Protein 4EI0 (pdb70)

Nearest PDB structures (foldseek):
  4ei0-assembly1_A  TM=1.002E+00  e=5.138E-56  Parabacteroides merdae ATCC 43184
  7wwo-assembly1_A  TM=5.326E-01  e=1.680E-04  Thermus thermophilus HB8
  4leb-assembly1_A  TM=4.533E-01  e=2.720E-03  Candida albicans
  5e1r-assembly1_B  TM=3.082E-01  e=2.317E-01  Carya illinoinensis
  6v7l-assembly1_C  TM=3.053E-01  e=6.762E-01  Canavalia ensiformis

Sequence (587 aa):
PVSALSNDCIKRSLPVAPNIVGNNEIEFAYAAIPNELGKLSSAQVVVSSIAGATGTYFDPNSYYTNSSGQQDIPVKVCSDSQTNGTTTVVIDFTVDTCAATLRYYYIIPEEARGKDVQFSFSVKASNGQVAEYKLGPYKISKDAKNLSVTNDKCYLSFLNEGEAVHIYSKADLQANPSLAAKIDIYAYSEKSDLSHAFYTSSSPKEYGGTELPSGFVNNTKIKVYGLQDRQLSDLQYSKFIDDLDFETIDSKCTNYILGLKEEAGAWVETADGKYRAYVYINKKASASEVTVSVKRYKDPVSALSNDCIKRSLPVAPNIVGNEIEFAYAAIPNELGKLSSAQVVSSIAGATGTYFDPNSYYTNSSGQDIPVKVCSDSQTNNGTTTVVIDFTVDTCAATLRYYYIIPEEARGKDVVQFSFSVKASNGQVAEYKLGPYKISKDAKNLSVTNDKCYLSFLNEGEAVHIYSKADLQANPSLAAKIDIYAYSEKSDLSHAFYTSSSPKEYGGTELPSGFVNNTKIKVVYGLQDRQLSDLQYSKFIDDDLDFETIDSKCTNYILGLKEEAGAWVETADGKYRAYVYINKASASEVTVSVKRYK

Secondary structure (DSSP, 8-state):
---S----EEE-S-TTS---TTSEEEEEE----TTT--EEEEEEEESSPPPTT-EE-SEEEEE-TTS-EEEEE-B---EEETTEEEEEB-S-BS---EEEEEEPPGGGTTSEEEEEEEEEETTS-EEEEEEEEEEPP----SEEE-SSS-EEE--STT-S-EEE-HHHHHH-GGGGGG----EE-SSTTTSEEEE-TT--TT-----PPTT-------EESS---HHHH-SS------HHHHHH------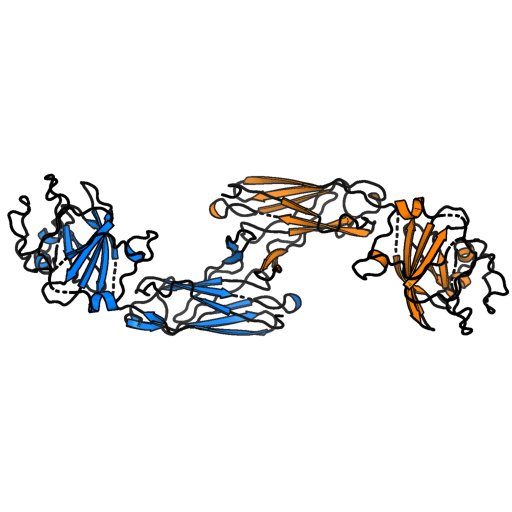SEE----TT-EEEEE-TTSS-EEEEEEEEE-SS-EEEEEEEE-/---SS----EEE-S-TTS-B-TTSEEEEEE----TTT--EEEEEEEESSPPPTT-EE-SEEEEE-TTS-EEEEE-B---EEETTEEEEEB-S-BS---EEEEEEPPGGGTTSEEEEEEEEEETTS-EEEEEEEEEEBP----SEEE-SSS-EEE--STT-S-EEE-HHHHHH-GGGGGG----EE-SSTTTSEEEE-TT--TT-----PPTT-------EEES--BHHHH--SS-B---HHHHHH------SEEEEE-TTEEEEEE-TTSS-EEEEEEEEEETTEEEEEEEEE-

CATH classification: 2.60.40.3550

Structure (mmCIF, N/CA/C/O backbone):
data_4EI0
#
_entry.id   4EI0
#
_cell.length_a   62.749
_cell.length_b   85.879
_cell.length_c   128.695
_cell.angle_alpha   90.000
_cell.angle_beta   90.000
_cell.angle_gamma   90.000
#
_symmetry.space_group_name_H-M   'P 21 21 21'
#
loop_
_entity.id
_entity.type
_entity.pdbx_description
1 polymer 'uncharacterized hypothetical protein'
2 non-polymer GLYCEROL
3 water water
#
loop_
_atom_site.group_PDB
_atom_site.id
_atom_site.type_symbol
_atom_site.label_atom_id
_atom_site.label_alt_id
_atom_site.label_comp_id
_atom_site.label_asym_id
_atom_site.label_entity_id
_atom_site.label_seq_id
_atom_site.pdbx_PDB_ins_code
_atom_site.Cartn_x
_atom_site.Cartn_y
_atom_site.Cartn_z
_atom_site.occupancy
_atom_site.B_iso_or_equiv
_atom_site.auth_seq_id
_atom_site.auth_comp_id
_atom_site.auth_asym_id
_atom_site.auth_atom_id
_atom_site.pdbx_PDB_model_num
ATOM 1 N N . PRO A 1 12 ? 24.262 27.565 50.015 1.00 102.44 33 PRO A N 1
ATOM 2 C CA . PRO A 1 12 ? 25.563 27.887 50.647 1.00 105.07 33 PRO A CA 1
ATOM 3 C C . PRO A 1 12 ? 26.813 27.292 49.920 1.00 98.73 33 PRO A C 1
ATOM 4 O O . PRO A 1 12 ? 26.984 26.085 49.954 1.00 99.31 33 PRO A O 1
ATOM 8 N N . VAL A 1 13 ? 27.641 28.100 49.239 1.00 81.91 34 VAL A N 1
ATOM 9 C CA . VAL A 1 13 ? 28.934 27.612 48.696 1.00 67.46 34 VAL A CA 1
ATOM 10 C C . VAL A 1 13 ? 29.774 26.906 49.805 1.00 69.93 34 VAL A C 1
ATOM 11 O O . VAL A 1 13 ? 30.037 27.500 50.846 1.00 71.73 34 VAL A O 1
ATOM 15 N N . SER A 1 14 ? 30.150 25.633 49.620 1.00 49.57 35 SER A N 1
ATOM 16 C CA . SER A 1 14 ? 31.021 24.905 50.570 1.00 52.01 35 SER A CA 1
ATOM 17 C C . SER A 1 14 ? 32.345 24.442 49.972 1.00 42.94 35 SER A C 1
ATOM 18 O O . SER A 1 14 ? 33.112 23.801 50.675 1.00 44.63 35 SER A O 1
ATOM 21 N N . ALA A 1 15 ? 32.617 24.803 48.712 1.00 44.63 36 ALA A N 1
ATOM 22 C CA . ALA A 1 15 ? 33.794 24.355 47.958 1.00 44.81 36 ALA A CA 1
ATOM 23 C C . ALA A 1 15 ? 34.041 25.418 46.907 1.00 40.60 36 ALA A C 1
ATOM 24 O O . ALA A 1 15 ? 33.177 26.241 46.648 1.00 40.05 36 ALA A O 1
ATOM 26 N N . LEU A 1 16 ? 35.215 25.434 46.304 1.00 39.54 37 LEU A N 1
ATOM 27 C CA . LEU A 1 16 ? 35.461 26.278 45.127 1.00 42.20 37 LEU A CA 1
ATOM 28 C C . LEU A 1 16 ? 34.367 26.073 44.087 1.00 50.39 37 LEU A C 1
ATOM 29 O O . LEU A 1 16 ? 34.066 24.961 43.741 1.00 44.65 37 LEU A O 1
ATOM 34 N N . SER A 1 17 ? 33.794 27.156 43.590 1.00 44.13 38 SER A N 1
ATOM 35 C CA . SER A 1 17 ? 32.784 27.088 42.611 1.00 40.74 38 SER A CA 1
ATOM 36 C C . SER A 1 17 ? 32.936 28.228 41.578 1.00 42.00 38 SER A C 1
ATOM 37 O O . SER A 1 17 ? 33.689 29.186 41.777 1.00 38.65 38 SER A O 1
ATOM 40 N N . ASN A 1 18 ? 32.285 28.080 40.444 1.00 36.24 39 ASN A N 1
ATOM 41 C CA . ASN A 1 18 ? 32.393 29.012 39.360 1.00 43.01 39 ASN A CA 1
ATOM 42 C C . ASN A 1 18 ? 31.104 29.142 38.565 1.00 52.31 39 ASN A C 1
ATOM 43 O O . ASN A 1 18 ? 30.233 28.266 38.592 1.00 42.44 39 ASN A O 1
ATOM 48 N N . ASP A 1 19 ? 31.028 30.226 37.810 1.00 42.55 40 ASP A N 1
ATOM 49 C CA . ASP A 1 19 ? 29.898 30.477 36.914 1.00 43.61 40 ASP A CA 1
ATOM 50 C C . ASP A 1 19 ? 30.408 31.436 35.831 1.00 46.03 40 ASP A C 1
ATOM 51 O O . ASP A 1 19 ? 31.264 32.271 36.102 1.00 43.53 40 ASP A O 1
ATOM 56 N N . CYS A 1 20 ? 29.911 31.331 34.612 1.00 39.99 41 CYS A N 1
ATOM 57 C CA . CYS A 1 20 ? 30.348 32.250 33.554 1.00 38.55 41 CYS A CA 1
ATOM 58 C C . CYS A 1 20 ? 29.156 32.695 32.725 1.00 43.87 41 CYS A C 1
ATOM 59 O O . CYS A 1 20 ? 28.308 31.886 32.408 1.00 43.45 41 CYS A O 1
ATOM 62 N N . ILE A 1 21 ? 29.115 33.971 32.353 1.00 42.69 42 ILE A N 1
ATOM 63 C CA . ILE A 1 21 ? 28.091 34.507 31.489 1.00 44.46 42 ILE A CA 1
ATOM 64 C C . ILE A 1 21 ? 28.738 35.260 30.305 1.00 47.47 42 ILE A C 1
ATOM 65 O O . ILE A 1 21 ? 29.694 35.987 30.445 1.00 40.63 42 ILE A O 1
ATOM 70 N N . LYS A 1 22 ? 28.212 35.065 29.114 1.00 40.93 43 LYS A N 1
ATOM 71 C CA . LYS A 1 22 ? 28.676 35.807 27.961 1.00 42.71 43 LYS A CA 1
ATOM 72 C C . LYS A 1 22 ? 28.104 37.189 28.108 1.00 45.36 43 LYS A C 1
ATOM 73 O O . LYS A 1 22 ? 26.898 37.337 28.331 1.00 45.55 43 LYS A O 1
ATOM 79 N N . ARG A 1 23 ? 28.948 38.208 28.062 1.00 43.78 44 ARG A N 1
ATOM 80 C CA . ARG A 1 23 ? 28.444 39.622 28.154 1.00 42.61 44 ARG A CA 1
ATOM 81 C C . ARG A 1 23 ? 28.080 40.216 26.805 1.00 46.34 44 ARG A C 1
ATOM 82 O O . ARG A 1 23 ? 27.141 41.000 26.715 1.00 49.39 44 ARG A O 1
ATOM 90 N N . SER A 1 24 ? 28.810 39.859 25.751 1.00 41.69 45 SER A N 1
ATOM 91 C CA . SER A 1 24 ? 28.430 40.244 24.371 1.00 43.41 45 SER A CA 1
ATOM 92 C C . SER A 1 24 ? 26.979 39.830 24.131 1.00 46.98 45 SER A C 1
ATOM 93 O O . SER A 1 24 ? 26.525 38.746 24.559 1.00 44.44 45 SER A O 1
ATOM 96 N N . LEU A 1 25 ? 26.227 40.665 23.433 1.00 45.07 46 LEU A N 1
ATOM 97 C CA . LEU A 1 25 ? 24.741 40.384 23.288 1.00 41.23 46 LEU A CA 1
ATOM 98 C C . LEU A 1 25 ? 24.462 39.278 22.305 1.00 50.83 46 LEU A C 1
ATOM 99 O O . LEU A 1 25 ? 25.088 39.223 21.260 1.00 48.75 46 LEU A O 1
ATOM 104 N N . PRO A 1 26 ? 23.484 38.395 22.609 1.00 48.49 47 PRO A N 1
ATOM 105 C CA . PRO A 1 26 ? 23.060 37.402 21.620 1.00 51.88 47 PRO A CA 1
ATOM 106 C C . PRO A 1 26 ? 22.664 37.965 20.256 1.00 47.06 47 PRO A C 1
ATOM 107 O O . PRO A 1 26 ? 22.910 37.322 19.242 1.00 53.86 47 PRO A O 1
ATOM 111 N N . VAL A 1 27 ? 22.062 39.144 20.206 1.00 51.26 48 VAL A N 1
ATOM 112 C CA . VAL A 1 27 ? 21.653 39.707 18.921 1.00 51.15 48 VAL A CA 1
ATOM 113 C C . VAL A 1 27 ? 22.826 40.233 18.113 1.00 49.62 48 VAL A C 1
ATOM 114 O O . VAL A 1 27 ? 22.670 40.477 16.915 1.00 51.53 48 VAL A O 1
ATOM 118 N N . ALA A 1 28 ? 23.992 40.441 18.748 1.00 53.06 49 ALA A N 1
ATOM 119 C CA . ALA A 1 28 ? 25.111 41.114 18.080 1.00 42.52 49 ALA A CA 1
ATOM 120 C C . ALA A 1 28 ? 25.957 40.079 17.374 1.00 41.99 49 ALA A C 1
ATOM 121 O O . ALA A 1 28 ? 26.503 39.221 18.038 1.00 40.82 49 ALA A O 1
ATOM 123 N N . PRO A 1 29 ? 26.170 40.201 16.045 1.00 42.23 50 PRO A N 1
ATOM 124 C CA . PRO A 1 29 ? 26.947 39.140 15.370 1.00 39.10 50 PRO A CA 1
ATOM 125 C C . PRO A 1 29 ? 28.403 39.201 15.777 1.00 43.39 50 PRO A C 1
ATOM 126 O O . PRO A 1 29 ? 28.901 40.283 16.111 1.00 39.42 50 PRO A O 1
ATOM 130 N N . ASN A 1 30 ? 29.040 38.037 15.774 1.00 39.35 51 ASN A N 1
ATOM 131 C CA . ASN A 1 30 ? 30.424 37.876 16.216 1.00 36.97 51 ASN A CA 1
ATOM 132 C C . ASN A 1 30 ? 31.278 37.949 14.965 1.00 37.52 51 ASN A C 1
ATOM 133 O O . ASN A 1 30 ? 31.304 36.997 14.144 1.00 40.35 51 ASN A O 1
ATOM 138 N N . ILE A 1 31 ? 31.967 39.085 14.809 1.00 41.38 52 ILE A N 1
ATOM 139 C CA . ILE A 1 31 ? 32.687 39.449 13.565 1.00 34.59 52 ILE A CA 1
ATOM 140 C C . ILE A 1 31 ? 34.217 39.347 13.759 1.00 41.40 52 ILE A C 1
ATOM 141 O O . ILE A 1 31 ? 34.765 39.843 14.759 1.00 36.60 52 ILE A O 1
ATOM 146 N N . VAL A 1 32 ? 34.897 38.709 12.804 1.00 38.15 53 VAL A N 1
ATOM 147 C CA . VAL A 1 32 ? 36.382 38.689 12.745 1.00 35.55 53 VAL A CA 1
ATOM 148 C C . VAL A 1 32 ? 36.989 40.044 13.098 1.00 44.23 53 VAL A C 1
ATOM 149 O O . VAL A 1 32 ? 36.495 41.082 12.680 1.00 39.43 53 VAL A O 1
ATOM 153 N N . GLY A 1 33 ? 37.986 40.017 13.979 1.00 41.23 54 GLY A N 1
ATOM 154 C CA . GLY A 1 33 ? 38.626 41.223 14.469 1.00 42.49 54 GLY A CA 1
ATOM 155 C C . GLY A 1 33 ? 38.016 41.793 15.712 1.00 42.24 54 GLY A C 1
ATOM 156 O O . GLY A 1 33 ? 38.644 42.547 16.383 1.00 45.37 54 GLY A O 1
ATOM 157 N N . ASN A 1 34 ? 36.788 41.434 16.032 1.00 40.15 55 ASN A N 1
ATOM 158 C CA A ASN A 1 34 ? 36.082 41.982 17.211 0.50 44.24 55 ASN A CA 1
ATOM 159 C CA B ASN A 1 34 ? 36.131 41.988 17.190 0.50 43.91 55 ASN A CA 1
ATOM 160 C C . ASN A 1 34 ? 36.226 41.036 18.400 1.00 39.21 55 ASN A C 1
ATOM 161 O O . ASN A 1 34 ? 36.675 39.917 18.276 1.00 42.31 55 ASN A O 1
ATOM 170 N N . GLU A 1 35 ? 35.761 41.489 19.547 1.00 39.08 56 GLU A N 1
ATOM 171 C CA . GLU A 1 35 ? 35.835 40.662 20.731 1.00 36.55 56 GLU A CA 1
ATOM 172 C C . GLU A 1 35 ? 34.529 39.945 21.099 1.00 41.81 56 GLU A C 1
ATOM 173 O O . GLU A 1 35 ? 33.465 40.431 20.763 1.00 40.42 56 GLU A O 1
ATOM 179 N N . ILE A 1 36 ? 34.631 38.741 21.692 1.00 37.11 57 ILE A N 1
ATOM 180 C CA . ILE A 1 36 ? 33.540 38.126 22.445 1.00 37.04 57 ILE A CA 1
ATOM 181 C C . ILE A 1 36 ? 33.963 38.234 23.904 1.00 39.87 57 ILE A C 1
ATOM 182 O O . ILE A 1 36 ? 35.055 37.791 24.315 1.00 38.57 57 ILE A O 1
ATOM 187 N N . GLU A 1 37 ? 33.140 38.906 24.680 1.00 41.05 58 GLU A N 1
ATOM 188 C CA . GLU A 1 37 ? 33.416 39.205 26.067 1.00 40.43 58 GLU A CA 1
ATOM 189 C C . GLU A 1 37 ? 32.636 38.313 27.021 1.00 41.99 58 GLU A C 1
ATOM 190 O O . GLU A 1 37 ? 31.418 38.169 26.874 1.00 38.80 58 GLU A O 1
ATOM 196 N N . PHE A 1 38 ? 33.313 37.847 28.079 1.00 38.60 59 PHE A N 1
ATOM 197 C CA . PHE A 1 38 ? 32.735 36.941 29.071 1.00 38.65 59 PHE A CA 1
ATOM 198 C C . PHE A 1 38 ? 33.024 37.465 30.488 1.00 44.04 59 PHE A C 1
ATOM 199 O O . PHE A 1 38 ? 34.012 38.165 30.676 1.00 40.60 59 PHE A O 1
ATOM 207 N N . ALA A 1 39 ? 32.110 37.216 31.441 1.00 34.03 60 ALA A N 1
ATOM 208 C CA . ALA A 1 39 ? 32.290 37.525 32.846 1.00 34.72 60 ALA A CA 1
ATOM 209 C C . ALA A 1 39 ? 32.363 36.192 33.582 1.00 39.67 60 ALA A C 1
ATOM 210 O O . ALA A 1 39 ? 31.366 35.467 33.643 1.00 41.89 60 ALA A O 1
ATOM 212 N N . TYR A 1 40 ? 33.537 35.851 34.092 1.00 41.68 61 TYR A N 1
ATOM 213 C CA . TYR A 1 40 ? 33.798 34.574 34.766 1.00 36.34 61 TYR A CA 1
ATOM 214 C C . TYR A 1 40 ? 33.894 34.841 36.273 1.00 36.92 61 TYR A C 1
ATOM 215 O O . TYR A 1 40 ? 34.847 35.461 36.726 1.00 39.12 61 TYR A O 1
ATOM 224 N N . ALA A 1 41 ? 32.898 34.353 37.016 1.00 37.27 62 ALA A N 1
ATOM 225 C CA . ALA A 1 41 ? 32.774 34.516 38.460 1.00 37.83 62 ALA A CA 1
ATOM 226 C C . ALA A 1 41 ? 33.257 33.226 39.185 1.00 44.46 62 ALA A C 1
ATOM 227 O O . ALA A 1 41 ? 32.916 32.082 38.801 1.00 40.45 62 ALA A O 1
ATOM 237 N N . ALA A 1 43 ? 34.340 31.690 43.350 1.00 36.13 64 ALA A N 1
ATOM 238 C CA . ALA A 1 43 ? 34.161 31.855 44.783 1.00 35.03 64 ALA A CA 1
ATOM 239 C C . ALA A 1 43 ? 34.544 30.574 45.528 1.00 36.43 64 ALA A C 1
ATOM 240 O O . ALA A 1 43 ? 34.295 29.461 45.072 1.00 40.12 64 ALA A O 1
ATOM 242 N N . ILE A 1 44 ? 35.120 30.760 46.705 1.00 41.14 65 ILE A N 1
ATOM 243 C CA . ILE A 1 44 ? 35.528 29.707 47.614 1.00 39.50 65 ILE A CA 1
ATOM 244 C C . ILE A 1 44 ? 35.224 30.237 49.024 1.00 41.85 65 ILE A C 1
ATOM 245 O O . ILE A 1 44 ? 35.346 31.418 49.260 1.00 46.20 65 ILE A O 1
ATOM 250 N N . PRO A 1 45 ? 34.793 29.379 49.937 1.00 44.28 66 PRO A N 1
ATOM 251 C CA . PRO A 1 45 ? 34.569 29.881 51.305 1.00 40.95 66 PRO A CA 1
ATOM 252 C C . PRO A 1 45 ? 35.894 30.389 51.866 1.00 42.47 66 PRO A C 1
ATOM 253 O O . PRO A 1 45 ? 36.957 29.740 51.723 1.00 40.85 66 PRO A O 1
ATOM 257 N N . ASN A 1 46 ? 35.845 31.576 52.429 1.00 47.34 67 ASN A N 1
ATOM 258 C CA . ASN A 1 46 ? 37.054 32.317 52.747 1.00 41.54 67 ASN A CA 1
ATOM 259 C C . ASN A 1 46 ? 37.954 31.580 53.701 1.00 44.10 67 ASN A C 1
ATOM 260 O O . ASN A 1 46 ? 39.149 31.722 53.617 1.00 42.84 67 ASN A O 1
ATOM 265 N N . GLU A 1 47 ? 37.392 30.779 54.597 1.00 42.04 68 GLU A N 1
ATOM 266 C CA . GLU A 1 47 ? 38.224 30.090 55.592 1.00 43.36 68 GLU A CA 1
ATOM 267 C C . GLU A 1 47 ? 39.032 28.938 54.973 1.00 48.87 68 GLU A C 1
ATOM 268 O O . GLU A 1 47 ? 39.956 28.472 55.568 1.00 43.35 68 GLU A O 1
ATOM 274 N N . LEU A 1 48 ? 38.660 28.487 53.781 1.00 45.20 69 LEU A N 1
ATOM 275 C CA . LEU A 1 48 ? 39.260 27.305 53.150 1.00 44.00 69 LEU A CA 1
ATOM 276 C C . LEU A 1 48 ? 40.431 27.682 52.315 1.00 48.89 69 LEU A C 1
ATOM 277 O O . LEU A 1 48 ? 41.328 26.900 52.105 1.00 41.77 69 LEU A O 1
ATOM 282 N N . GLY A 1 49 ? 40.433 28.884 51.753 1.00 42.15 70 GLY A N 1
ATOM 283 C CA . GLY A 1 49 ? 41.601 29.307 51.004 1.00 39.04 70 GLY A CA 1
ATOM 284 C C . GLY A 1 49 ? 41.247 30.512 50.164 1.00 39.89 70 GLY A C 1
ATOM 285 O O . GLY A 1 49 ? 40.285 31.224 50.480 1.00 41.12 70 GLY A O 1
ATOM 286 N N . LYS A 1 50 ? 42.035 30.731 49.112 1.00 37.81 71 LYS A N 1
ATOM 287 C CA . LYS A 1 50 ? 41.859 31.890 48.257 1.00 42.16 71 LYS A CA 1
ATOM 288 C C . LYS A 1 50 ? 42.069 31.491 46.808 1.00 40.12 71 LYS A C 1
ATOM 289 O O . LYS A 1 50 ? 42.637 30.433 46.495 1.00 43.12 71 LYS A O 1
ATOM 295 N N . LEU A 1 51 ? 41.592 32.343 45.922 1.00 35.75 72 LEU A N 1
ATOM 296 C CA . LEU A 1 51 ? 41.661 32.110 44.486 1.00 38.75 72 LEU A CA 1
ATOM 297 C C . LEU A 1 51 ? 43.130 32.175 44.009 1.00 40.40 72 LEU A C 1
ATOM 298 O O . LEU A 1 51 ? 43.844 33.088 44.434 1.00 36.93 72 LEU A O 1
ATOM 303 N N . SER A 1 52 ? 43.599 31.179 43.223 1.00 41.34 73 SER A N 1
ATOM 304 C CA . SER A 1 52 ? 45.016 31.135 42.768 1.00 36.56 73 SER A CA 1
ATOM 305 C C . SER A 1 52 ? 45.215 31.569 41.329 1.00 37.73 73 SER A C 1
ATOM 306 O O . SER A 1 52 ? 46.125 32.366 41.017 1.00 39.02 73 SER A O 1
ATOM 309 N N . SER A 1 53 ? 44.360 31.060 40.445 1.00 41.56 74 SER A N 1
ATOM 310 C CA . SER A 1 53 ? 44.524 31.291 39.009 1.00 34.11 74 SER A CA 1
ATOM 311 C C . SER A 1 53 ? 43.253 30.935 38.250 1.00 42.04 74 SER A C 1
ATOM 312 O O . SER A 1 53 ? 42.367 30.266 38.769 1.00 39.02 74 SER A O 1
ATOM 315 N N . ALA A 1 54 ? 43.147 31.481 37.045 1.00 39.47 75 ALA A N 1
ATOM 316 C CA . ALA A 1 54 ? 42.005 31.268 36.176 1.00 36.89 75 ALA A CA 1
ATOM 317 C C . ALA A 1 54 ? 42.523 31.009 34.780 1.00 38.57 75 ALA A C 1
ATOM 318 O O . ALA A 1 54 ? 43.588 31.448 34.433 1.00 37.05 75 ALA A O 1
ATOM 320 N N . GLN A 1 55 ? 41.810 30.196 34.016 1.00 37.22 76 GLN A N 1
ATOM 321 C CA . GLN A 1 55 ? 42.244 29.857 32.664 1.00 38.84 76 GLN A CA 1
ATOM 322 C C . GLN A 1 55 ? 41.066 29.721 31.738 1.00 42.93 76 GLN A C 1
ATOM 323 O O . GLN A 1 55 ? 39.970 29.386 32.177 1.00 37.50 76 GLN A O 1
ATOM 329 N N . VAL A 1 56 ? 41.266 30.004 30.455 1.00 35.73 77 VAL A N 1
ATOM 330 C CA A VAL A 1 56 ? 40.247 29.711 29.427 0.50 33.80 77 VAL A CA 1
ATOM 331 C CA B VAL A 1 56 ? 40.261 29.634 29.479 0.50 34.04 77 VAL A CA 1
ATOM 332 C C . VAL A 1 56 ? 40.938 29.062 28.255 1.00 35.88 77 VAL A C 1
ATOM 333 O O . VAL A 1 56 ? 42.007 29.568 27.808 1.00 40.31 77 VAL A O 1
ATOM 340 N N . VAL A 1 57 ? 40.358 27.984 27.767 1.00 39.50 78 VAL A N 1
ATOM 341 C CA . VAL A 1 57 ? 40.796 27.329 26.574 1.00 36.22 78 VAL A CA 1
ATOM 342 C C . VAL A 1 57 ? 39.726 27.557 25.523 1.00 45.61 78 VAL A C 1
ATOM 343 O O . VAL A 1 57 ? 38.581 27.178 25.743 1.00 43.58 78 VAL A O 1
ATOM 347 N N . SER A 1 58 ? 40.069 28.207 24.402 1.00 40.44 79 SER A N 1
ATOM 348 C CA . SER A 1 58 ? 39.122 28.333 23.275 1.00 36.19 79 SER A CA 1
ATOM 349 C C . SER A 1 58 ? 39.350 27.208 22.299 1.00 39.74 79 SER A C 1
ATOM 350 O O . SER A 1 58 ? 40.438 26.608 22.267 1.00 41.91 79 SER A O 1
ATOM 353 N N . SER A 1 59 ? 38.335 26.906 21.496 1.00 38.24 80 SER A N 1
ATOM 354 C CA . SER A 1 59 ? 38.425 25.792 20.536 1.00 37.61 80 SER A CA 1
ATOM 355 C C . SER A 1 59 ? 39.206 26.221 19.318 1.00 41.41 80 SER A C 1
ATOM 356 O O . SER A 1 59 ? 39.663 25.394 18.598 1.00 44.26 80 SER A O 1
ATOM 359 N N . ILE A 1 60 ? 39.302 27.518 19.053 1.00 39.95 81 ILE A N 1
ATOM 360 C CA . ILE A 1 60 ? 40.134 28.074 17.922 1.00 43.48 81 ILE A CA 1
ATOM 361 C C . ILE A 1 60 ? 40.931 29.188 18.602 1.00 38.99 81 ILE A C 1
ATOM 362 O O . ILE A 1 60 ? 40.350 30.045 19.289 1.00 39.48 81 ILE A O 1
ATOM 367 N N . ALA A 1 61 ? 42.257 29.122 18.491 1.00 47.00 82 ALA A N 1
ATOM 368 C CA . ALA A 1 61 ? 43.134 30.060 19.170 1.00 44.53 82 ALA A CA 1
ATOM 369 C C . ALA A 1 61 ? 42.701 31.487 18.830 1.00 46.15 82 ALA A C 1
ATOM 370 O O . ALA A 1 61 ? 42.461 31.810 17.661 1.00 39.19 82 ALA A O 1
ATOM 372 N N . GLY A 1 62 ? 42.575 32.346 19.828 1.00 39.14 83 GLY A N 1
ATOM 373 C CA . GLY A 1 62 ? 42.175 33.738 19.599 1.00 36.43 83 GLY A CA 1
ATOM 374 C C . GLY A 1 62 ? 43.263 34.562 18.935 1.00 42.83 83 GLY A C 1
ATOM 375 O O . GLY A 1 62 ? 44.409 34.164 18.973 1.00 40.66 83 GLY A O 1
ATOM 376 N N . ALA A 1 63 ? 42.899 35.703 18.331 1.00 36.88 84 ALA A N 1
ATOM 377 C CA . ALA A 1 63 ? 43.879 36.580 17.746 1.00 41.84 84 ALA A CA 1
ATOM 378 C C . ALA A 1 63 ? 44.621 37.313 18.836 1.00 44.35 84 ALA A C 1
ATOM 379 O O . ALA A 1 63 ? 44.194 37.331 20.003 1.00 35.81 84 ALA A O 1
ATOM 381 N N . THR A 1 64 ? 45.722 37.957 18.450 1.00 49.34 85 THR A N 1
ATOM 382 C CA . THR A 1 64 ? 46.499 38.799 19.383 1.00 51.14 85 THR A CA 1
ATOM 383 C C . THR A 1 64 ? 45.640 39.827 20.043 1.00 37.93 85 THR A C 1
ATOM 384 O O . THR A 1 64 ? 44.782 40.438 19.405 1.00 44.50 85 THR A O 1
ATOM 388 N N . GLY A 1 65 ? 45.799 39.977 21.361 1.00 41.99 86 GLY A N 1
ATOM 389 C CA . GLY A 1 65 ? 44.879 40.824 22.121 1.00 36.16 86 GLY A CA 1
ATOM 390 C C . GLY A 1 65 ? 43.870 40.059 22.978 1.00 40.44 86 GLY A C 1
ATOM 391 O O . GLY A 1 65 ? 43.132 40.672 23.737 1.00 40.20 86 GLY A O 1
ATOM 392 N N . THR A 1 66 ? 43.771 38.745 22.792 1.00 39.41 87 THR A N 1
ATOM 393 C CA . THR A 1 66 ? 42.933 37.890 23.615 1.00 34.94 87 THR A CA 1
ATOM 394 C C . THR A 1 66 ? 43.517 37.961 25.021 1.00 39.00 87 THR A C 1
ATOM 395 O O . THR A 1 66 ? 44.720 37.760 25.220 1.00 37.81 87 THR A O 1
ATOM 399 N N . TYR A 1 67 ? 42.701 38.335 25.995 1.00 37.12 88 TYR A N 1
ATOM 400 C CA . TYR A 1 67 ? 43.201 38.431 27.363 1.00 39.70 88 TYR A CA 1
ATOM 401 C C . TYR A 1 67 ? 42.095 38.401 28.450 1.00 39.17 88 TYR A C 1
ATOM 402 O O . TYR A 1 67 ? 40.913 38.510 28.140 1.00 33.05 88 TYR A O 1
ATOM 411 N N . PHE A 1 68 ? 42.525 38.235 29.704 1.00 39.83 89 PHE A N 1
ATOM 412 C CA . PHE A 1 68 ? 41.734 38.486 30.886 1.00 37.90 89 PHE A CA 1
ATOM 413 C C . PHE A 1 68 ? 42.175 39.856 31.375 1.00 36.74 89 PHE A C 1
ATOM 414 O O . PHE A 1 68 ? 43.351 40.106 31.582 1.00 36.02 89 PHE A O 1
ATOM 422 N N . ASP A 1 69 ? 41.242 40.720 31.644 1.00 33.60 90 ASP A N 1
ATOM 423 C CA . ASP A 1 69 ? 41.547 42.000 32.317 1.00 34.27 90 ASP A CA 1
ATOM 424 C C . ASP A 1 69 ? 41.912 41.579 33.740 1.00 39.59 90 ASP A C 1
ATOM 425 O O . ASP A 1 69 ? 41.269 40.703 34.302 1.00 38.99 90 ASP A O 1
ATOM 430 N N . PRO A 1 70 ? 43.004 42.156 34.294 1.00 37.74 91 PRO A N 1
ATOM 431 C CA . PRO A 1 70 ? 43.473 41.767 35.599 1.00 38.34 91 PRO A CA 1
ATOM 432 C C . PRO A 1 70 ? 42.646 42.314 36.769 1.00 38.62 91 PRO A C 1
ATOM 433 O O . PRO A 1 70 ? 42.992 42.037 37.925 1.00 39.82 91 PRO A O 1
ATOM 437 N N . ASN A 1 71 ? 41.598 43.105 36.514 1.00 39.38 92 ASN A N 1
ATOM 438 C CA . ASN A 1 71 ? 40.794 43.603 37.608 1.00 40.19 92 ASN A CA 1
ATOM 439 C C . ASN A 1 71 ? 39.596 42.697 37.860 1.00 46.72 92 ASN A C 1
ATOM 440 O O . ASN A 1 71 ? 38.944 42.288 36.942 1.00 37.10 92 ASN A O 1
ATOM 445 N N . SER A 1 72 ? 39.294 42.428 39.119 1.00 40.24 93 SER A N 1
ATOM 446 C CA . SER A 1 72 ? 38.027 41.851 39.453 1.00 39.53 93 SER A CA 1
ATOM 447 C C . SER A 1 72 ? 37.040 43.003 39.585 1.00 40.56 93 SER A C 1
ATOM 448 O O . SER A 1 72 ? 37.352 44.056 40.124 1.00 40.86 93 SER A O 1
ATOM 451 N N . TYR A 1 73 ? 35.846 42.812 39.037 1.00 38.72 94 TYR A N 1
ATOM 452 C CA . TYR A 1 73 ? 34.806 43.840 39.044 1.00 41.04 94 TYR A CA 1
ATOM 453 C C . TYR A 1 73 ? 33.817 43.470 40.101 1.00 41.38 94 TYR A C 1
ATOM 454 O O . TYR A 1 73 ? 33.063 42.546 39.894 1.00 44.26 94 TYR A O 1
ATOM 463 N N . TYR A 1 74 ? 33.829 44.170 41.223 1.00 38.08 95 TYR A N 1
ATOM 464 C CA . TYR A 1 74 ? 32.841 44.044 42.311 1.00 43.28 95 TYR A CA 1
ATOM 465 C C . TYR A 1 74 ? 31.750 45.121 42.058 1.00 48.92 95 TYR A C 1
ATOM 466 O O . TYR A 1 74 ? 31.945 46.003 41.236 1.00 64.32 95 TYR A O 1
ATOM 475 N N . THR A 1 75 ? 30.580 44.987 42.637 1.00 59.52 96 THR A N 1
ATOM 476 C CA . THR A 1 75 ? 29.473 45.926 42.363 1.00 72.80 96 THR A CA 1
ATOM 477 C C . THR A 1 75 ? 29.143 46.678 43.640 1.00 72.63 96 THR A C 1
ATOM 478 O O . THR A 1 75 ? 29.017 46.051 44.656 1.00 64.66 96 THR A O 1
ATOM 482 N N . ASN A 1 76 ? 29.024 48.009 43.610 1.00 57.65 97 ASN A N 1
ATOM 483 C CA . ASN A 1 76 ? 28.621 48.754 44.812 1.00 76.86 97 ASN A CA 1
ATOM 484 C C . ASN A 1 76 ? 27.068 48.647 45.020 1.00 94.07 97 ASN A C 1
ATOM 485 O O . ASN A 1 76 ? 26.406 47.873 44.305 1.00 66.40 97 ASN A O 1
ATOM 490 N N . SER A 1 77 ? 26.502 49.402 45.977 1.00 84.80 98 SER A N 1
ATOM 491 C CA . SER A 1 77 ? 25.019 49.473 46.172 1.00 82.16 98 SER A CA 1
ATOM 492 C C . SER A 1 77 ? 24.313 50.043 44.966 1.00 90.23 98 SER A C 1
ATOM 493 O O . SER A 1 77 ? 23.266 49.545 44.588 1.00 111.69 98 SER A O 1
ATOM 496 N N . SER A 1 78 ? 24.894 51.085 44.369 1.00 78.86 99 SER A N 1
ATOM 497 C CA . SER A 1 78 ? 24.331 51.732 43.172 1.00 85.15 99 SER A CA 1
ATOM 498 C C . SER A 1 78 ? 24.424 50.916 41.872 1.00 94.11 99 SER A C 1
ATOM 499 O O . SER A 1 78 ? 24.113 51.431 40.788 1.00 96.95 99 SER A O 1
ATOM 502 N N . GLY A 1 79 ? 24.880 49.669 41.961 1.00 82.56 100 GLY A N 1
ATOM 503 C CA . GLY A 1 79 ? 25.063 48.850 40.776 1.00 67.35 100 GLY A CA 1
ATOM 504 C C . GLY A 1 79 ? 26.255 49.182 39.877 1.00 59.90 100 GLY A C 1
ATOM 505 O O . GLY A 1 79 ? 26.376 48.579 38.826 1.00 72.50 100 GLY A O 1
ATOM 506 N N . GLN A 1 80 ? 27.130 50.122 40.261 1.00 61.41 101 GLN A N 1
ATOM 507 C CA A GLN A 1 80 ? 28.269 50.438 39.394 0.50 66.27 101 GLN A CA 1
ATOM 508 C CA B GLN A 1 80 ? 28.324 50.495 39.466 0.50 70.61 101 GLN A CA 1
ATOM 509 C C . GLN A 1 80 ? 29.491 49.516 39.735 1.00 52.04 101 GLN A C 1
ATOM 510 O O . GLN A 1 80 ? 29.641 48.996 40.832 1.00 55.87 101 GLN A O 1
ATOM 521 N N . ASP A 1 81 ? 30.320 49.276 38.753 1.00 50.24 102 ASP A N 1
ATOM 522 C CA . ASP A 1 81 ? 31.506 48.431 38.914 1.00 59.32 102 ASP A CA 1
ATOM 523 C C . ASP A 1 81 ? 32.557 49.054 39.811 1.00 57.37 102 ASP A C 1
ATOM 524 O O . ASP A 1 81 ? 32.770 50.270 39.766 1.00 61.57 102 ASP A O 1
ATOM 529 N N . ILE A 1 82 ? 33.198 48.237 40.647 1.00 48.52 103 ILE A N 1
ATOM 530 C CA . ILE A 1 82 ? 34.419 48.670 41.360 1.00 40.86 103 ILE A CA 1
ATOM 531 C C . ILE A 1 82 ? 35.533 47.744 40.886 1.00 49.20 103 ILE A C 1
ATOM 532 O O . ILE A 1 82 ? 35.531 46.566 41.248 1.00 43.61 103 ILE A O 1
ATOM 537 N N . PRO A 1 83 ? 36.436 48.246 40.027 1.00 41.36 104 PRO A N 1
ATOM 538 C CA . PRO A 1 83 ? 37.545 47.390 39.587 1.00 42.82 104 PRO A CA 1
ATOM 539 C C . PRO A 1 83 ? 38.619 47.401 40.679 1.00 37.50 104 PRO A C 1
ATOM 540 O O . PRO A 1 83 ? 38.876 48.457 41.301 1.00 40.28 104 PRO A O 1
ATOM 544 N N . VAL A 1 84 ? 39.092 46.201 40.997 1.00 40.74 105 VAL A N 1
ATOM 545 C CA . VAL A 1 84 ? 40.130 45.984 42.001 1.00 39.71 105 VAL A CA 1
ATOM 546 C C . VAL A 1 84 ? 41.201 45.106 41.312 1.00 34.80 105 VAL A C 1
ATOM 547 O O . VAL A 1 84 ? 40.904 44.016 40.800 1.00 39.28 105 VAL A O 1
ATOM 551 N N . LYS A 1 85 ? 42.436 45.582 41.311 1.00 41.30 106 LYS A N 1
ATOM 552 C CA . LYS A 1 85 ? 43.493 44.944 40.529 1.00 48.03 106 LYS A CA 1
ATOM 553 C C . LYS A 1 85 ? 44.074 43.776 41.312 1.00 41.02 106 LYS A C 1
ATOM 554 O O . LYS A 1 85 ? 44.993 43.931 42.099 1.00 42.48 106 LYS A O 1
ATOM 560 N N . VAL A 1 86 ? 43.480 42.615 41.120 1.00 39.74 107 VAL A N 1
ATOM 561 C CA . VAL A 1 86 ? 43.772 41.472 41.955 1.00 38.68 107 VAL A CA 1
ATOM 562 C C . VAL A 1 86 ? 44.692 40.453 41.255 1.00 37.89 107 VAL A C 1
ATOM 563 O O . VAL A 1 86 ? 45.206 39.577 41.911 1.00 40.44 107 VAL A O 1
ATOM 567 N N . CYS A 1 87 ? 44.953 40.621 39.966 1.00 38.70 108 CYS A N 1
ATOM 568 C CA . CYS A 1 87 ? 45.799 39.700 39.228 1.00 37.24 108 CYS A CA 1
ATOM 569 C C . CYS A 1 87 ? 46.988 40.402 38.574 1.00 41.74 108 CYS A C 1
ATOM 570 O O . CYS A 1 87 ? 46.982 41.609 38.348 1.00 38.18 108 CYS A O 1
ATOM 573 N N . SER A 1 88 ? 47.976 39.621 38.205 1.00 38.64 109 SER A N 1
ATOM 574 C CA . SER A 1 88 ? 49.021 40.077 37.281 1.00 38.13 109 SER A CA 1
ATOM 575 C C . SER A 1 88 ? 48.478 39.926 35.844 1.00 39.48 109 SER A C 1
ATOM 576 O O . SER A 1 88 ? 47.398 39.424 35.646 1.00 42.58 109 SER A O 1
ATOM 579 N N . ASP A 1 89 ? 49.218 40.373 34.834 1.00 42.99 110 ASP A N 1
ATOM 580 C CA . ASP A 1 89 ? 48.695 40.319 33.443 1.00 37.62 110 ASP A CA 1
ATOM 581 C C . ASP A 1 89 ? 48.471 38.872 32.979 1.00 36.65 110 ASP A C 1
ATOM 582 O O . ASP A 1 89 ? 49.217 37.996 33.316 1.00 39.76 110 ASP A O 1
ATOM 587 N N . SER A 1 90 ? 47.458 38.658 32.166 1.00 38.86 111 SER A N 1
ATOM 588 C CA . SER A 1 90 ? 47.245 37.360 31.580 1.00 40.54 111 SER A CA 1
ATOM 589 C C . SER A 1 90 ? 48.286 37.019 30.537 1.00 43.59 111 SER A C 1
ATOM 590 O O . SER A 1 90 ? 48.907 37.882 29.983 1.00 39.38 111 SER A O 1
ATOM 593 N N . GLN A 1 91 ? 48.444 35.721 30.289 1.00 34.78 112 GLN A N 1
ATOM 594 C CA . GLN A 1 91 ? 49.300 35.243 29.228 1.00 39.04 112 GLN A CA 1
ATOM 595 C C . GLN A 1 91 ? 48.506 34.301 28.359 1.00 42.85 112 GLN A C 1
ATOM 596 O O . GLN A 1 91 ? 47.862 33.388 28.879 1.00 40.70 112 GLN A O 1
ATOM 602 N N . THR A 1 92 ? 48.598 34.476 27.056 1.00 42.40 113 THR A N 1
ATOM 603 C CA . THR A 1 92 ? 47.919 33.596 26.121 1.00 41.65 113 THR A CA 1
ATOM 604 C C . THR A 1 92 ? 48.942 32.865 25.306 1.00 40.89 113 THR A C 1
ATOM 605 O O . THR A 1 92 ? 49.859 33.466 24.753 1.00 41.08 113 THR A O 1
ATOM 609 N N . ASN A 1 93 ? 48.858 31.539 25.267 1.00 40.90 114 ASN A N 1
ATOM 610 C CA . ASN A 1 93 ? 49.623 30.759 24.291 1.00 42.46 114 ASN A CA 1
ATOM 611 C C . ASN A 1 93 ? 48.662 29.891 23.481 1.00 44.50 114 ASN A C 1
ATOM 612 O O . ASN A 1 93 ? 48.066 28.925 24.007 1.00 41.05 114 ASN A O 1
ATOM 617 N N . GLY A 1 94 ? 48.459 30.259 22.229 1.00 44.32 115 GLY A N 1
ATOM 618 C CA . GLY A 1 94 ? 47.508 29.570 21.347 1.00 47.38 115 GLY A CA 1
ATOM 619 C C . GLY A 1 94 ? 46.084 29.664 21.898 1.00 39.19 115 GLY A C 1
ATOM 620 O O . GLY A 1 94 ? 45.541 30.769 22.152 1.00 41.30 115 GLY A O 1
ATOM 621 N N . THR A 1 95 ? 45.517 28.482 22.166 1.00 40.06 116 THR A N 1
ATOM 622 C CA . THR A 1 95 ? 44.131 28.392 22.657 1.00 41.41 116 THR A CA 1
ATOM 623 C C . THR A 1 95 ? 43.953 28.737 24.114 1.00 44.86 116 THR A C 1
ATOM 624 O O . THR A 1 95 ? 42.822 28.929 24.551 1.00 40.32 116 THR A O 1
ATOM 628 N N . THR A 1 96 ? 45.044 28.830 24.859 1.00 37.68 117 THR A N 1
ATOM 629 C CA . THR A 1 96 ? 44.954 28.949 26.340 1.00 39.82 117 THR A CA 1
ATOM 630 C C . THR A 1 96 ? 45.369 30.304 26.871 1.00 36.87 117 THR A C 1
ATOM 631 O O . THR A 1 96 ? 46.469 30.756 26.595 1.00 42.95 117 THR A O 1
ATOM 635 N N . THR A 1 97 ? 44.479 30.945 27.613 1.00 37.89 118 THR A N 1
ATOM 636 C CA . THR A 1 97 ? 44.779 32.168 28.336 1.00 37.01 118 THR A CA 1
ATOM 637 C C . THR A 1 97 ? 44.805 31.853 29.834 1.00 43.70 118 THR A C 1
ATOM 638 O O . THR A 1 97 ? 43.886 31.252 30.312 1.00 37.61 118 THR A O 1
ATOM 642 N N . VAL A 1 98 ? 45.855 32.231 30.553 1.00 36.70 119 VAL A N 1
ATOM 643 C CA A VAL A 1 98 ? 45.979 31.957 31.992 0.50 35.56 119 VAL A CA 1
ATOM 644 C CA B VAL A 1 98 ? 45.988 31.939 31.987 0.50 35.74 119 VAL A CA 1
ATOM 645 C C . VAL A 1 98 ? 46.260 33.277 32.696 1.00 39.75 119 VAL A C 1
ATOM 646 O O . VAL A 1 98 ? 46.959 34.145 32.169 1.00 37.74 119 VAL A O 1
ATOM 653 N N . ILE A 1 99 ? 45.718 33.434 33.895 1.00 37.19 120 ILE A N 1
ATOM 654 C CA . ILE A 1 99 ? 45.980 34.599 34.714 1.00 33.03 120 ILE A CA 1
ATOM 655 C C . ILE A 1 99 ? 46.090 34.198 36.199 1.00 39.26 120 ILE A C 1
ATOM 656 O O . ILE A 1 99 ? 45.341 33.332 36.669 1.00 40.37 120 ILE A O 1
ATOM 661 N N . ASP A 1 100 ? 47.029 34.833 36.909 1.00 33.44 121 ASP A N 1
ATOM 662 C CA . ASP A 1 100 ? 47.344 34.486 38.300 1.00 34.91 121 ASP A CA 1
ATOM 663 C C . ASP A 1 100 ? 46.858 35.568 39.215 1.00 38.85 121 ASP A C 1
ATOM 664 O O . ASP A 1 100 ? 47.109 36.745 38.953 1.00 40.75 121 ASP A O 1
ATOM 669 N N . PHE A 1 101 ? 46.281 35.180 40.365 1.00 37.51 122 PHE A N 1
ATOM 670 C CA . PHE A 1 101 ? 45.937 36.173 41.365 1.00 39.97 122 PHE A CA 1
ATOM 671 C C . PHE A 1 101 ? 47.192 36.567 42.150 1.00 46.00 122 PHE A C 1
ATOM 672 O O . PHE A 1 101 ? 47.926 35.720 42.569 1.00 39.04 122 PHE A O 1
ATOM 680 N N . THR A 1 102 ? 47.445 37.855 42.368 1.00 39.62 123 THR A N 1
ATOM 681 C CA . THR A 1 102 ? 48.524 38.282 43.252 1.00 37.70 123 THR A CA 1
ATOM 682 C C . THR A 1 102 ? 47.977 38.928 44.523 1.00 41.47 123 THR A C 1
ATOM 683 O O . THR A 1 102 ? 48.730 39.287 45.369 1.00 43.65 123 THR A O 1
ATOM 687 N N . VAL A 1 103 ? 46.656 39.049 44.668 1.00 36.24 124 VAL A N 1
ATOM 688 C CA . VAL A 1 103 ? 46.022 39.608 45.859 1.00 39.19 124 VAL A CA 1
ATOM 689 C C . VAL A 1 103 ? 45.094 38.532 46.474 1.00 38.23 124 VAL A C 1
ATOM 690 O O . VAL A 1 103 ? 44.399 37.808 45.742 1.00 41.45 124 VAL A O 1
ATOM 694 N N . ASP A 1 104 ? 45.091 38.385 47.784 1.00 38.88 125 ASP A N 1
ATOM 695 C CA . ASP A 1 104 ? 44.206 37.369 48.423 1.00 37.83 125 ASP A CA 1
ATOM 696 C C . ASP A 1 104 ? 42.735 37.815 48.327 1.00 41.28 125 ASP A C 1
ATOM 697 O O . ASP A 1 104 ? 42.351 38.911 48.799 1.00 38.96 125 ASP A O 1
ATOM 702 N N . THR A 1 105 ? 41.934 36.965 47.721 1.00 39.66 126 THR A N 1
ATOM 703 C CA . THR A 1 105 ? 40.511 37.079 47.782 1.00 41.22 126 THR A CA 1
ATOM 704 C C . THR A 1 105 ? 39.828 35.722 47.692 1.00 40.58 126 THR A C 1
ATOM 705 O O . THR A 1 105 ? 40.329 34.818 46.999 1.00 39.68 126 THR A O 1
ATOM 709 N N . CYS A 1 106 ? 38.639 35.624 48.300 1.00 40.08 127 CYS A N 1
ATOM 710 C CA . CYS A 1 106 ? 37.844 34.427 48.129 1.00 45.51 127 CYS A CA 1
ATOM 711 C C . CYS A 1 106 ? 36.812 34.461 46.989 1.00 43.22 127 CYS A C 1
ATOM 712 O O . CYS A 1 106 ? 36.112 33.468 46.775 1.00 47.18 127 CYS A O 1
ATOM 715 N N . ALA A 1 107 ? 36.654 35.593 46.314 1.00 39.30 128 ALA A N 1
ATOM 716 C CA . ALA A 1 107 ? 35.602 35.757 45.286 1.00 39.34 128 ALA A CA 1
ATOM 717 C C . ALA A 1 107 ? 36.031 36.851 44.300 1.00 37.03 128 ALA A C 1
ATOM 718 O O . ALA A 1 107 ? 36.531 37.897 44.706 1.00 44.29 128 ALA A O 1
ATOM 720 N N . ALA A 1 108 ? 35.824 36.605 43.017 1.00 38.73 129 ALA A N 1
ATOM 721 C CA . ALA A 1 108 ? 36.205 37.567 41.994 1.00 34.46 129 ALA A CA 1
ATOM 722 C C . ALA A 1 108 ? 35.378 37.317 40.737 1.00 38.59 129 ALA A C 1
ATOM 723 O O . ALA A 1 108 ? 34.932 36.189 40.476 1.00 40.86 129 ALA A O 1
ATOM 725 N N . THR A 1 109 ? 35.185 38.364 39.944 1.00 38.69 130 THR A N 1
ATOM 726 C CA . THR A 1 109 ? 34.645 38.256 38.594 1.00 35.29 130 THR A CA 1
ATOM 727 C C . THR A 1 109 ? 35.652 38.889 37.639 1.00 34.68 130 THR A C 1
ATOM 728 O O . THR A 1 109 ? 35.915 40.057 37.712 1.00 40.23 130 THR A O 1
ATOM 732 N N . LEU A 1 110 ? 36.236 38.066 36.757 1.00 33.08 131 LEU A N 1
ATOM 733 C CA . LEU A 1 110 ? 37.212 38.555 35.780 1.00 33.78 131 LEU A CA 1
ATOM 734 C C . LEU A 1 110 ? 36.548 38.534 34.415 1.00 44.03 131 LEU A C 1
ATOM 735 O O . LEU A 1 110 ? 35.708 37.653 34.140 1.00 41.98 131 LEU A O 1
ATOM 740 N N . ARG A 1 111 ? 36.860 39.546 33.614 1.00 41.56 132 ARG A N 1
ATOM 741 C CA . ARG A 1 111 ? 36.373 39.657 32.244 1.00 33.49 132 ARG A CA 1
ATOM 742 C C . ARG A 1 111 ? 37.369 39.119 31.264 1.00 37.23 132 ARG A C 1
ATOM 743 O O . ARG A 1 111 ? 38.558 39.479 31.316 1.00 37.07 132 ARG A O 1
ATOM 751 N N . TYR A 1 112 ? 36.929 38.195 30.415 1.00 38.17 133 TYR A N 1
ATOM 752 C CA . TYR A 1 112 ? 37.803 37.635 29.381 1.00 34.64 133 TYR A CA 1
ATOM 753 C C . TYR A 1 112 ? 37.318 38.167 28.040 1.00 35.10 133 TYR A C 1
ATOM 754 O O . TYR A 1 112 ? 36.100 38.159 27.788 1.00 34.75 133 TYR A O 1
ATOM 763 N N . TYR A 1 113 ? 38.270 38.555 27.179 1.00 34.27 134 TYR A N 1
ATOM 764 C CA . TYR A 1 113 ? 38.056 39.092 25.812 1.00 31.61 134 TYR A CA 1
ATOM 765 C C . TYR A 1 113 ? 38.722 38.159 24.792 1.00 35.87 134 TYR A C 1
ATOM 766 O O . TYR A 1 113 ? 39.926 37.967 24.826 1.00 36.95 134 TYR A O 1
ATOM 775 N N . TYR A 1 114 ? 37.917 37.501 23.956 1.00 33.56 135 TYR A N 1
ATOM 776 C CA . TYR A 1 114 ? 38.413 36.650 22.905 1.00 38.04 135 TYR A CA 1
ATOM 777 C C . TYR A 1 114 ? 38.355 37.459 21.638 1.00 34.74 135 TYR A C 1
ATOM 778 O O . TYR A 1 114 ? 37.280 37.886 21.264 1.00 35.24 135 TYR A O 1
ATOM 787 N N . ILE A 1 115 ? 39.492 37.687 21.004 1.00 38.79 136 ILE A N 1
ATOM 788 C CA . ILE A 1 115 ? 39.528 38.476 19.784 1.00 36.82 136 ILE A CA 1
ATOM 789 C C . ILE A 1 115 ? 39.441 37.476 18.645 1.00 36.05 136 ILE A C 1
ATOM 790 O O . ILE A 1 115 ? 40.265 36.581 18.525 1.00 35.45 136 ILE A O 1
ATOM 795 N N . ILE A 1 116 ? 38.382 37.605 17.852 1.00 38.46 137 ILE A N 1
ATOM 796 C CA . ILE A 1 116 ? 37.973 36.580 16.864 1.00 39.55 137 ILE A CA 1
ATOM 797 C C . ILE A 1 116 ? 38.995 36.583 15.718 1.00 39.25 137 ILE A C 1
ATOM 798 O O . ILE A 1 116 ? 39.200 37.618 15.112 1.00 34.30 137 ILE A O 1
ATOM 803 N N . PRO A 1 117 ? 39.696 35.463 15.493 1.00 36.31 138 PRO A N 1
ATOM 804 C CA . PRO A 1 117 ? 40.709 35.389 14.462 1.00 38.20 138 PRO A CA 1
ATOM 805 C C . PRO A 1 117 ? 40.073 35.096 13.069 1.00 41.53 138 PRO A C 1
ATOM 806 O O . PRO A 1 117 ? 38.980 34.523 12.988 1.00 39.78 138 PRO A O 1
ATOM 810 N N . GLU A 1 118 ? 40.784 35.447 12.012 1.00 44.78 139 GLU A N 1
ATOM 811 C CA . GLU A 1 118 ? 40.404 35.088 10.640 1.00 44.15 139 GLU A CA 1
ATOM 812 C C . GLU A 1 118 ? 40.053 33.644 10.496 1.00 48.33 139 GLU A C 1
ATOM 813 O O . GLU A 1 118 ? 39.104 33.319 9.791 1.00 43.20 139 GLU A O 1
ATOM 819 N N . GLU A 1 119 ? 40.842 32.750 11.094 1.00 43.28 140 GLU A N 1
ATOM 820 C CA . GLU A 1 119 ? 40.550 31.319 10.932 1.00 47.62 140 GLU A CA 1
ATOM 821 C C . GLU A 1 119 ? 39.163 30.861 11.493 1.00 41.80 140 GLU A C 1
ATOM 822 O O . GLU A 1 119 ? 38.707 29.785 11.131 1.00 50.54 140 GLU A O 1
ATOM 828 N N . ALA A 1 120 ? 38.521 31.664 12.350 1.00 38.95 141 ALA A N 1
ATOM 829 C CA . ALA A 1 120 ? 37.200 31.336 12.889 1.00 37.04 141 ALA A CA 1
ATOM 830 C C . ALA A 1 120 ? 36.056 31.783 11.959 1.00 37.19 141 ALA A C 1
ATOM 831 O O . ALA A 1 120 ? 34.913 31.464 12.220 1.00 41.48 141 ALA A O 1
ATOM 833 N N . ARG A 1 121 ? 36.336 32.486 10.861 1.00 37.49 142 ARG A N 1
ATOM 834 C CA . ARG A 1 121 ? 35.273 33.079 10.019 1.00 37.03 142 ARG A CA 1
ATOM 835 C C . ARG A 1 121 ? 34.306 32.003 9.580 1.00 38.90 142 ARG A C 1
ATOM 836 O O . ARG A 1 121 ? 34.717 30.972 9.091 1.00 44.78 142 ARG A O 1
ATOM 844 N N . GLY A 1 122 ? 33.009 32.266 9.738 1.00 44.41 143 GLY A N 1
ATOM 845 C CA . GLY A 1 122 ? 32.006 31.252 9.394 1.00 41.93 143 GLY A CA 1
ATOM 846 C C . GLY A 1 122 ? 32.006 29.943 10.197 1.00 44.42 143 GLY A C 1
ATOM 847 O O . GLY A 1 122 ? 31.286 29.025 9.840 1.00 49.03 143 GLY A O 1
ATOM 848 N N . LYS A 1 123 ? 32.775 29.826 11.274 1.00 44.69 144 LYS A N 1
ATOM 849 C CA . LYS A 1 123 ? 32.824 28.590 12.062 1.00 47.41 144 LYS A CA 1
ATOM 850 C C . LYS A 1 123 ? 32.209 28.848 13.418 1.00 52.72 144 LYS A C 1
ATOM 851 O O . LYS A 1 123 ? 31.693 29.898 13.647 1.00 43.26 144 LYS A O 1
ATOM 857 N N . ASP A 1 124 ? 32.239 27.853 14.288 1.00 43.76 145 ASP A N 1
ATOM 858 C CA . ASP A 1 124 ? 31.756 27.950 15.683 1.00 46.84 145 ASP A CA 1
ATOM 859 C C . ASP A 1 124 ? 32.988 28.031 16.587 1.00 49.29 145 ASP A C 1
ATOM 860 O O . ASP A 1 124 ? 34.040 27.506 16.243 1.00 50.77 145 ASP A O 1
ATOM 865 N N . VAL A 1 125 ? 32.878 28.675 17.738 1.00 41.25 146 VAL A N 1
ATOM 866 C CA . VAL A 1 125 ? 33.965 28.654 18.703 1.00 40.39 146 VAL A CA 1
ATOM 867 C C . VAL A 1 125 ? 33.338 28.330 20.064 1.00 41.46 146 VAL A C 1
ATOM 868 O O . VAL A 1 125 ? 32.291 28.893 20.413 1.00 41.24 146 VAL A O 1
ATOM 872 N N . GLN A 1 126 ? 33.985 27.449 20.841 1.00 39.16 147 GLN A N 1
ATOM 873 C CA . GLN A 1 126 ? 33.548 27.159 22.208 1.00 37.61 147 GLN A CA 1
ATOM 874 C C . GLN A 1 126 ? 34.650 27.388 23.202 1.00 45.15 147 GLN A C 1
ATOM 875 O O . GLN A 1 126 ? 35.822 27.528 22.819 1.00 39.40 147 GLN A O 1
ATOM 881 N N . PHE A 1 127 ? 34.262 27.390 24.486 1.00 40.16 148 PHE A N 1
ATOM 882 C CA . PHE A 1 127 ? 35.135 27.823 25.562 1.00 40.06 148 PHE A CA 1
ATOM 883 C C . PHE A 1 127 ? 35.010 26.963 26.828 1.00 44.13 148 PHE A C 1
ATOM 884 O O . PHE A 1 127 ? 33.907 26.604 27.287 1.00 41.15 148 PHE A O 1
ATOM 892 N N . SER A 1 128 ? 36.153 26.675 27.408 1.00 38.92 149 SER A N 1
ATOM 893 C CA . SER A 1 128 ? 36.236 26.018 28.655 1.00 42.10 149 SER A CA 1
ATOM 894 C C . SER A 1 128 ? 37.011 26.859 29.685 1.00 42.34 149 SER A C 1
ATOM 895 O O . SER A 1 128 ? 38.239 27.031 29.551 1.00 40.92 149 SER A O 1
ATOM 898 N N . PHE A 1 129 ? 36.283 27.386 30.688 1.00 35.52 150 PHE A N 1
ATOM 899 C CA . PHE A 1 129 ? 36.869 28.218 31.740 1.00 39.46 150 PHE A CA 1
ATOM 900 C C . PHE A 1 129 ? 37.172 27.343 32.948 1.00 44.14 150 PHE A C 1
ATOM 901 O O . PHE A 1 129 ? 36.439 26.396 33.199 1.00 40.01 150 PHE A O 1
ATOM 909 N N . SER A 1 130 ? 38.253 27.634 33.680 1.00 35.88 151 SER A N 1
ATOM 910 C CA . SER A 1 130 ? 38.576 26.895 34.919 1.00 39.23 151 SER A CA 1
ATOM 911 C C . SER A 1 130 ? 39.323 27.776 35.889 1.00 35.98 151 SER A C 1
ATOM 912 O O . SER A 1 130 ? 39.872 28.800 35.494 1.00 38.29 151 SER A O 1
ATOM 915 N N . VAL A 1 131 ? 39.288 27.370 37.159 1.00 37.45 152 VAL A N 1
ATOM 916 C CA . VAL A 1 131 ? 39.803 28.108 38.273 1.00 35.02 152 VAL A CA 1
ATOM 917 C C . VAL A 1 131 ? 40.507 27.126 39.220 1.00 37.64 152 VAL A C 1
ATOM 918 O O . VAL A 1 131 ? 40.120 25.966 39.351 1.00 39.38 152 VAL A O 1
ATOM 922 N N . LYS A 1 132 ? 41.566 27.599 39.850 1.00 39.08 153 LYS A N 1
ATOM 923 C CA . LYS A 1 132 ? 42.267 26.836 40.892 1.00 39.68 153 LYS A CA 1
ATOM 924 C C . LYS A 1 132 ? 42.302 27.701 42.152 1.00 38.04 153 LYS A C 1
ATOM 925 O O . LYS A 1 132 ? 42.446 28.900 42.053 1.00 39.78 153 LYS A O 1
ATOM 931 N N . ALA A 1 133 ? 42.168 27.074 43.318 1.00 35.34 154 ALA A N 1
ATOM 932 C CA . ALA A 1 133 ? 42.324 27.746 44.605 1.00 36.79 154 ALA A CA 1
ATOM 933 C C . ALA A 1 133 ? 43.462 27.132 45.434 1.00 39.75 154 ALA A C 1
ATOM 934 O O . ALA A 1 133 ? 43.940 25.986 45.164 1.00 39.92 154 ALA A O 1
ATOM 936 N N . SER A 1 134 ? 43.808 27.820 46.505 1.00 37.74 155 SER A N 1
ATOM 937 C CA . SER A 1 134 ? 44.997 27.504 47.281 1.00 39.87 155 SER A CA 1
ATOM 938 C C . SER A 1 134 ? 44.819 26.281 48.166 1.00 42.27 155 SER A C 1
ATOM 939 O O . SER A 1 134 ? 45.772 25.826 48.740 1.00 44.92 155 SER A O 1
ATOM 942 N N . ASN A 1 135 ? 43.616 25.722 48.233 1.00 38.08 156 ASN A N 1
ATOM 943 C CA . ASN A 1 135 ? 43.407 24.424 48.902 1.00 43.96 156 ASN A CA 1
ATOM 944 C C . ASN A 1 135 ? 43.510 23.218 47.951 1.00 44.57 156 ASN A C 1
ATOM 945 O O . ASN A 1 135 ? 43.122 22.136 48.317 1.00 48.70 156 ASN A O 1
ATOM 950 N N . GLY A 1 136 ? 43.970 23.421 46.718 1.00 43.60 157 GLY A N 1
ATOM 951 C CA . GLY A 1 136 ? 44.059 22.333 45.729 1.00 48.87 157 GLY A CA 1
ATOM 952 C C . GLY A 1 136 ? 42.764 22.016 44.992 1.00 46.59 157 GLY A C 1
ATOM 953 O O . GLY A 1 136 ? 42.744 21.187 44.118 1.00 48.24 157 GLY A O 1
ATOM 954 N N . GLN A 1 137 ? 41.673 22.701 45.306 1.00 41.84 158 GLN A N 1
ATOM 955 C CA . GLN A 1 137 ? 40.429 22.460 44.605 1.00 44.81 158 GLN A CA 1
ATOM 956 C C . GLN A 1 137 ? 40.463 23.149 43.222 1.00 42.28 158 GLN A C 1
ATOM 957 O O . GLN A 1 137 ? 41.196 24.137 43.011 1.00 38.11 158 GLN A O 1
ATOM 963 N N . VAL A 1 138 ? 39.654 22.618 42.315 1.00 41.02 159 VAL A N 1
ATOM 964 C CA . VAL A 1 138 ? 39.481 23.157 40.956 1.00 41.16 159 VAL A CA 1
ATOM 965 C C . VAL A 1 138 ? 37.992 23.273 40.633 1.00 43.48 159 VAL A C 1
ATOM 966 O O . VAL A 1 138 ? 37.188 22.643 41.276 1.00 41.99 159 VAL A O 1
ATOM 970 N N . ALA A 1 139 ? 37.626 24.079 39.653 1.00 39.11 160 ALA A N 1
ATOM 971 C CA . ALA A 1 139 ? 36.270 24.054 39.094 1.00 40.39 160 ALA A CA 1
ATOM 972 C C . ALA A 1 139 ? 36.357 24.510 37.648 1.00 43.46 160 ALA A C 1
ATOM 973 O O . ALA A 1 139 ? 37.349 25.087 37.239 1.00 44.40 160 ALA A O 1
ATOM 975 N N . GLU A 1 140 ? 35.321 24.216 36.862 1.00 35.78 161 GLU A N 1
ATOM 976 C CA . GLU A 1 140 ? 35.355 24.445 35.450 1.00 38.77 161 GLU A CA 1
ATOM 977 C C . GLU A 1 140 ? 33.933 24.769 34.992 1.00 44.36 161 GLU A C 1
ATOM 978 O O . GLU A 1 140 ? 32.995 24.409 35.677 1.00 36.42 161 GLU A O 1
ATOM 984 N N . TYR A 1 141 ? 33.812 25.438 33.843 1.00 41.30 162 TYR A N 1
ATOM 985 C CA . TYR A 1 141 ? 32.549 25.864 33.313 1.00 39.76 162 TYR A CA 1
ATOM 986 C C . TYR A 1 141 ? 32.713 26.024 31.809 1.00 44.51 162 TYR A C 1
ATOM 987 O O . TYR A 1 141 ? 33.623 26.708 31.360 1.00 43.19 162 TYR A O 1
ATOM 996 N N . LYS A 1 142 ? 31.821 25.414 31.028 1.00 42.62 163 LYS A N 1
ATOM 997 C CA . LYS A 1 142 ? 31.914 25.438 29.542 1.00 43.93 163 LYS A CA 1
ATOM 998 C C . LYS A 1 142 ? 30.832 26.307 28.985 1.00 46.48 163 LYS A C 1
ATOM 999 O O . LYS A 1 142 ? 29.736 26.324 29.530 1.00 44.67 163 LYS A O 1
ATOM 1005 N N . LEU A 1 143 ? 31.145 27.034 27.912 1.00 39.64 164 LEU A N 1
ATOM 1006 C CA . LEU A 1 143 ? 30.188 27.857 27.164 1.00 48.51 164 LEU A CA 1
ATOM 1007 C C . LEU A 1 143 ? 30.384 27.660 25.639 1.00 48.21 164 LEU A C 1
ATOM 1008 O O . LEU A 1 143 ? 31.485 27.364 25.143 1.00 46.01 164 LEU A O 1
ATOM 1013 N N . GLY A 1 144 ? 29.289 27.826 24.917 1.00 44.33 165 GLY A N 1
ATOM 1014 C CA . GLY A 1 144 ? 29.258 27.722 23.477 1.00 47.31 165 GLY A CA 1
ATOM 1015 C C . GLY A 1 144 ? 28.827 26.336 23.011 1.00 45.13 165 GLY A C 1
ATOM 1016 O O . GLY A 1 144 ? 28.618 25.438 23.847 1.00 46.43 165 GLY A O 1
ATOM 1017 N N . PRO A 1 145 ? 28.863 26.109 21.702 1.00 46.13 166 PRO A N 1
ATOM 1018 C CA . PRO A 1 145 ? 29.553 26.945 20.720 1.00 49.26 166 PRO A CA 1
ATOM 1019 C C . PRO A 1 145 ? 28.801 28.223 20.359 1.00 45.36 166 PRO A C 1
ATOM 1020 O O . PRO A 1 145 ? 27.609 28.313 20.518 1.00 46.80 166 PRO A O 1
ATOM 1024 N N . TYR A 1 146 ? 29.545 29.193 19.885 1.00 42.27 167 TYR A N 1
ATOM 1025 C CA . TYR A 1 146 ? 29.003 30.401 19.357 1.00 44.58 167 TYR A CA 1
ATOM 1026 C C . TYR A 1 146 ? 29.392 30.560 17.893 1.00 48.08 167 TYR A C 1
ATOM 1027 O O . TYR A 1 146 ? 30.542 30.296 17.511 1.00 47.00 167 TYR A O 1
ATOM 1036 N N . LYS A 1 147 ? 28.443 31.032 17.087 1.00 47.29 168 LYS A N 1
ATOM 1037 C CA . LYS A 1 147 ? 28.646 31.153 15.620 1.00 39.82 168 LYS A CA 1
ATOM 1038 C C . LYS A 1 147 ? 29.438 32.411 15.302 1.00 39.22 168 LYS A C 1
ATOM 1039 O O . LYS A 1 147 ? 29.161 33.480 15.825 1.00 40.33 168 LYS A O 1
ATOM 1045 N N . ILE A 1 148 ? 30.434 32.288 14.423 1.00 45.90 169 ILE A N 1
ATOM 1046 C CA . ILE A 1 148 ? 31.178 33.455 13.956 1.00 43.15 169 ILE A CA 1
ATOM 1047 C C . ILE A 1 148 ? 30.637 33.820 12.564 1.00 39.55 169 ILE A C 1
ATOM 1048 O O . ILE A 1 148 ? 30.491 32.969 11.691 1.00 41.07 169 ILE A O 1
ATOM 1053 N N . SER A 1 149 ? 30.423 35.121 12.352 1.00 37.92 170 SER A N 1
ATOM 1054 C CA . SER A 1 149 ? 29.906 35.646 11.118 1.00 40.92 170 SER A CA 1
ATOM 1055 C C . SER A 1 149 ? 30.892 35.466 9.988 1.00 40.95 170 SER A C 1
ATOM 1056 O O . SER A 1 149 ? 32.094 35.416 10.227 1.00 43.62 170 SER A O 1
ATOM 1059 N N . LYS A 1 150 ? 30.381 35.432 8.762 1.00 39.24 171 LYS A N 1
ATOM 1060 C CA . LYS A 1 150 ? 31.199 35.545 7.529 1.00 39.69 171 LYS A CA 1
ATOM 1061 C C . LYS A 1 150 ? 31.536 36.968 7.156 1.00 44.96 171 LYS A C 1
ATOM 1062 O O . LYS A 1 150 ? 32.343 37.222 6.259 1.00 42.90 171 LYS A O 1
ATOM 1076 N N . ASP A 1 152 ? 32.796 40.883 6.815 1.00 39.47 173 ASP A N 1
ATOM 1077 C CA . ASP A 1 152 ? 33.884 41.809 7.086 1.00 37.93 173 ASP A CA 1
ATOM 1078 C C . ASP A 1 152 ? 33.303 43.140 7.511 1.00 41.32 173 ASP A C 1
ATOM 1079 O O . ASP A 1 152 ? 32.199 43.492 7.103 1.00 36.82 173 ASP A O 1
ATOM 1092 N N . ALA A 1 154 ? 34.590 47.371 8.281 1.00 41.45 175 ALA A N 1
ATOM 1093 C CA . ALA A 1 154 ? 35.639 48.411 8.328 1.00 37.67 175 ALA A CA 1
ATOM 1094 C C . ALA A 1 154 ? 34.955 49.665 8.779 1.00 39.66 175 ALA A C 1
ATOM 1095 O O . ALA A 1 154 ? 33.900 50.018 8.285 1.00 39.19 175 ALA A O 1
ATOM 1097 N N . LYS A 1 155 ? 35.498 50.321 9.780 1.00 36.84 176 LYS A N 1
ATOM 1098 C CA . LYS A 1 155 ? 34.813 51.426 10.406 1.00 40.36 176 LYS A CA 1
ATOM 1099 C C . LYS A 1 155 ? 35.592 52.711 10.246 1.00 44.09 176 LYS A C 1
ATOM 1100 O O . LYS A 1 155 ? 36.804 52.712 10.154 1.00 40.87 176 LYS A O 1
ATOM 1106 N N . ASN A 1 156 ? 34.850 53.800 10.192 1.00 44.27 177 ASN A N 1
ATOM 1107 C CA . ASN A 1 156 ? 35.383 55.156 10.266 1.00 38.93 177 ASN A CA 1
ATOM 1108 C C . ASN A 1 156 ? 36.429 55.468 9.202 1.00 45.20 177 ASN A C 1
ATOM 1109 O O . ASN A 1 156 ? 37.507 55.917 9.509 1.00 42.10 177 ASN A O 1
ATOM 1114 N N . LEU A 1 157 ? 36.071 55.230 7.948 1.00 34.89 178 LEU A N 1
ATOM 1115 C CA . LEU A 1 157 ? 36.917 55.535 6.824 1.00 38.37 178 LEU A CA 1
ATOM 1116 C C . LEU A 1 157 ? 36.609 56.925 6.268 1.00 42.08 178 LEU A C 1
ATOM 1117 O O . LEU A 1 157 ? 35.473 57.351 6.265 1.00 39.58 178 LEU A O 1
ATOM 1122 N N . SER A 1 158 ? 37.640 57.599 5.783 1.00 40.16 179 SER A N 1
ATOM 1123 C CA . SER A 1 158 ? 37.548 58.948 5.271 1.00 37.25 179 SER A CA 1
ATOM 1124 C C . SER A 1 158 ? 37.298 59.005 3.768 1.00 39.53 179 SER A C 1
ATOM 1125 O O . SER A 1 158 ? 38.014 58.405 3.001 1.00 42.85 179 SER A O 1
ATOM 1128 N N . VAL A 1 159 ? 36.249 59.717 3.357 1.00 38.43 180 VAL A N 1
ATOM 1129 C CA . VAL A 1 159 ? 35.842 59.804 1.964 1.00 39.46 180 VAL A CA 1
ATOM 1130 C C . VAL A 1 159 ? 35.786 61.289 1.649 1.00 46.19 180 VAL A C 1
ATOM 1131 O O . VAL A 1 159 ? 35.182 62.063 2.373 1.00 39.21 180 VAL A O 1
ATOM 1135 N N . THR A 1 160 ? 36.468 61.693 0.594 1.00 42.13 181 THR A N 1
ATOM 1136 C CA . THR A 1 160 ? 36.552 63.091 0.246 1.00 39.93 181 THR A CA 1
ATOM 1137 C C . THR A 1 160 ? 36.429 63.158 -1.287 1.00 41.12 181 THR A C 1
ATOM 1138 O O . THR A 1 160 ? 36.410 62.118 -1.948 1.00 44.16 181 THR A O 1
ATOM 1142 N N . ASN A 1 161 ? 36.381 64.359 -1.872 1.00 48.16 182 ASN A N 1
ATOM 1143 C CA . ASN A 1 161 ? 36.305 64.457 -3.334 1.00 49.74 182 ASN A CA 1
ATOM 1144 C C . ASN A 1 161 ? 37.517 63.839 -4.055 1.00 37.02 182 ASN A C 1
ATOM 1145 O O . ASN A 1 161 ? 37.371 63.296 -5.170 1.00 45.39 182 ASN A O 1
ATOM 1150 N N . ASP A 1 162 ? 38.655 63.820 -3.389 1.00 43.53 183 ASP A N 1
ATOM 1151 C CA . ASP A 1 162 ? 39.834 63.135 -3.897 1.00 42.75 183 ASP A CA 1
ATOM 1152 C C . ASP A 1 162 ? 39.945 61.670 -3.491 1.00 52.05 183 ASP A C 1
ATOM 1153 O O . ASP A 1 162 ? 40.482 60.869 -4.250 1.00 50.51 183 ASP A O 1
ATOM 1158 N N . LYS A 1 163 ? 39.468 61.327 -2.307 1.00 41.56 184 LYS A N 1
ATOM 1159 C CA . LYS A 1 163 ? 39.539 59.986 -1.760 1.00 40.70 184 LYS A CA 1
ATOM 1160 C C . LYS A 1 163 ? 38.153 59.411 -1.914 1.00 39.60 184 LYS A C 1
ATOM 1161 O O . LYS A 1 163 ? 37.384 59.276 -0.965 1.00 42.23 184 LYS A O 1
ATOM 1167 N N . CYS A 1 164 ? 37.821 59.172 -3.164 1.00 40.58 185 CYS A N 1
ATOM 1168 C CA . CYS A 1 164 ? 36.469 59.083 -3.602 1.00 39.93 185 CYS A CA 1
ATOM 1169 C C . CYS A 1 164 ? 36.059 57.784 -4.256 1.00 42.79 185 CYS A C 1
ATOM 1170 O O . CYS A 1 164 ? 34.926 57.687 -4.709 1.00 43.22 185 CYS A O 1
ATOM 1173 N N . TYR A 1 165 ? 36.941 56.791 -4.345 1.00 39.51 186 TYR A N 1
ATOM 1174 C CA . TYR A 1 165 ? 36.621 55.598 -5.136 1.00 37.97 186 TYR A CA 1
ATOM 1175 C C . TYR A 1 165 ? 36.515 54.392 -4.188 1.00 39.12 186 TYR A C 1
ATOM 1176 O O . TYR A 1 165 ? 37.512 53.941 -3.646 1.00 40.57 186 TYR A O 1
ATOM 1185 N N . LEU A 1 166 ? 35.294 53.917 -3.962 1.00 38.57 187 LEU A N 1
ATOM 1186 C CA . LEU A 1 166 ? 35.037 52.809 -3.045 1.00 37.56 187 LEU A CA 1
ATOM 1187 C C . LEU A 1 166 ? 35.100 51.458 -3.753 1.00 37.51 187 LEU A C 1
ATOM 1188 O O . LEU A 1 166 ? 34.449 51.265 -4.768 1.00 43.43 187 LEU A O 1
ATOM 1193 N N . SER A 1 167 ? 35.957 50.558 -3.255 1.00 43.75 188 SER A N 1
ATOM 1194 C CA . SER A 1 167 ? 36.040 49.184 -3.754 1.00 38.56 188 SER A CA 1
ATOM 1195 C C . SER A 1 167 ? 35.627 48.217 -2.673 1.00 36.88 188 SER A C 1
ATOM 1196 O O . SER A 1 167 ? 36.144 48.232 -1.537 1.00 36.34 188 SER A O 1
ATOM 1199 N N . PHE A 1 168 ? 34.730 47.316 -3.036 1.00 38.39 189 PHE A N 1
ATOM 1200 C CA . PHE A 1 168 ? 34.252 46.311 -2.108 1.00 39.94 189 PHE A CA 1
ATOM 1201 C C . PHE A 1 168 ? 34.881 44.980 -2.463 1.00 43.43 189 PHE A C 1
ATOM 1202 O O . PHE A 1 168 ? 34.354 43.952 -2.090 1.00 43.80 189 PHE A O 1
ATOM 1210 N N . LEU A 1 169 ? 35.986 44.989 -3.197 1.00 43.07 190 LEU A N 1
ATOM 1211 C CA . LEU A 1 169 ? 36.507 43.752 -3.778 1.00 43.60 190 LEU A CA 1
ATOM 1212 C C . LEU A 1 169 ? 37.774 43.228 -3.118 1.00 45.24 190 LEU A C 1
ATOM 1213 O O . LEU A 1 169 ? 38.243 42.186 -3.490 1.00 45.33 190 LEU A O 1
ATOM 1218 N N . ASN A 1 170 ? 38.358 43.925 -2.156 1.00 40.97 191 ASN A N 1
ATOM 1219 C CA . ASN A 1 170 ? 39.644 43.490 -1.639 1.00 40.93 191 ASN A CA 1
ATOM 1220 C C . ASN A 1 170 ? 39.491 42.403 -0.575 1.00 45.32 191 ASN A C 1
ATOM 1221 O O . ASN A 1 170 ? 38.534 42.423 0.211 1.00 43.23 191 ASN A O 1
ATOM 1226 N N . GLU A 1 171 ? 40.427 41.477 -0.521 1.00 43.55 192 GLU A N 1
ATOM 1227 C CA . GLU A 1 171 ? 40.383 40.407 0.498 1.00 46.22 192 GLU A CA 1
ATOM 1228 C C . GLU A 1 171 ? 40.412 40.931 1.944 1.00 46.19 192 GLU A C 1
ATOM 1229 O O . GLU A 1 171 ? 41.230 41.756 2.293 1.00 43.17 192 GLU A O 1
ATOM 1235 N N . GLY A 1 172 ? 39.518 40.422 2.771 1.00 50.68 193 GLY A N 1
ATOM 1236 C CA . GLY A 1 172 ? 39.519 40.772 4.185 1.00 45.77 193 GLY A CA 1
ATOM 1237 C C . GLY A 1 172 ? 39.211 42.228 4.485 1.00 50.78 193 GLY A C 1
ATOM 1238 O O . GLY A 1 172 ? 39.361 42.640 5.586 1.00 51.15 193 GLY A O 1
ATOM 1239 N N . GLU A 1 173 ? 38.762 43.013 3.496 1.00 46.12 194 GLU A N 1
ATOM 1240 C CA . GLU A 1 173 ? 38.571 44.469 3.678 1.00 45.44 194 GLU A CA 1
ATOM 1241 C C . GLU A 1 173 ? 37.169 44.831 3.240 1.00 36.98 194 GLU A C 1
ATOM 1242 O O . GLU A 1 173 ? 36.911 44.768 2.056 1.00 38.96 194 GLU A O 1
ATOM 1248 N N . ALA A 1 174 ? 36.269 45.199 4.161 1.00 37.17 195 ALA A N 1
ATOM 1249 C CA . ALA A 1 174 ? 34.876 45.428 3.808 1.00 36.09 195 ALA A CA 1
ATOM 1250 C C . ALA A 1 174 ? 34.714 46.498 2.678 1.00 37.91 195 ALA A C 1
ATOM 1251 O O . ALA A 1 174 ? 33.870 46.359 1.778 1.00 39.03 195 ALA A O 1
ATOM 1253 N N . VAL A 1 175 ? 35.489 47.560 2.770 1.00 39.77 196 VAL A N 1
ATOM 1254 C CA . VAL A 1 175 ? 35.581 48.582 1.741 1.00 36.98 196 VAL A CA 1
ATOM 1255 C C . VAL A 1 175 ? 37.008 49.110 1.768 1.00 38.55 196 VAL A C 1
ATOM 1256 O O . VAL A 1 175 ? 37.680 49.024 2.794 1.00 38.11 196 VAL A O 1
ATOM 1260 N N . HIS A 1 176 ? 37.487 49.571 0.630 1.00 35.59 197 HIS A N 1
ATOM 1261 C CA . HIS A 1 176 ? 38.788 50.284 0.540 1.00 33.82 197 HIS A CA 1
ATOM 1262 C C . HIS A 1 176 ? 38.568 51.524 -0.263 1.00 36.45 197 HIS A C 1
ATOM 1263 O O . HIS A 1 176 ? 37.885 51.480 -1.261 1.00 38.59 197 HIS A O 1
ATOM 1270 N N . ILE A 1 177 ? 39.107 52.664 0.200 1.00 35.17 198 ILE A N 1
ATOM 1271 C CA . ILE A 1 177 ? 38.932 53.965 -0.453 1.00 40.21 198 ILE A CA 1
ATOM 1272 C C . ILE A 1 177 ? 40.205 54.254 -1.217 1.00 43.10 198 ILE A C 1
ATOM 1273 O O . ILE A 1 177 ? 41.258 54.444 -0.623 1.00 38.23 198 ILE A O 1
ATOM 1278 N N . TYR A 1 178 ? 40.093 54.290 -2.526 1.00 37.84 199 TYR A N 1
ATOM 1279 C CA . TYR A 1 178 ? 41.186 54.614 -3.426 1.00 39.57 199 TYR A CA 1
ATOM 1280 C C . TYR A 1 178 ? 40.996 56.040 -3.772 1.00 39.61 199 TYR A C 1
ATOM 1281 O O . TYR A 1 178 ? 39.858 56.509 -3.812 1.00 44.55 199 TYR A O 1
ATOM 1290 N N . SER A 1 179 ? 42.086 56.732 -4.033 1.00 42.98 200 SER A N 1
ATOM 1291 C CA . SER A 1 179 ? 42.055 58.163 -4.396 1.00 39.46 200 SER A CA 1
ATOM 1292 C C . SER A 1 179 ? 42.301 58.386 -5.843 1.00 41.93 200 SER A C 1
ATOM 1293 O O . SER A 1 179 ? 42.751 57.504 -6.567 1.00 37.22 200 SER A O 1
ATOM 1296 N N . LYS A 1 180 ? 42.127 59.628 -6.271 1.00 36.63 201 LYS A N 1
ATOM 1297 C CA . LYS A 1 180 ? 42.506 60.015 -7.572 1.00 39.10 201 LYS A CA 1
ATOM 1298 C C . LYS A 1 180 ? 44.023 59.866 -7.816 1.00 48.23 201 LYS A C 1
ATOM 1299 O O . LYS A 1 180 ? 44.430 59.516 -8.925 1.00 40.83 201 LYS A O 1
ATOM 1305 N N . ALA A 1 181 ? 44.861 60.150 -6.820 1.00 41.94 202 ALA A N 1
ATOM 1306 C CA . ALA A 1 181 ? 46.307 59.978 -6.996 1.00 51.53 202 ALA A CA 1
ATOM 1307 C C . ALA A 1 181 ? 46.605 58.454 -7.166 1.00 38.90 202 ALA A C 1
ATOM 1308 O O . ALA A 1 181 ? 47.447 58.095 -7.991 1.00 40.94 202 ALA A O 1
ATOM 1310 N N . ASP A 1 182 ? 45.905 57.602 -6.439 1.00 41.26 203 ASP A N 1
ATOM 1311 C CA . ASP A 1 182 ? 46.094 56.119 -6.580 1.00 41.66 203 ASP A CA 1
ATOM 1312 C C . ASP A 1 182 ? 45.829 55.682 -8.017 1.00 42.35 203 ASP A C 1
ATOM 1313 O O . ASP A 1 182 ? 46.607 54.939 -8.583 1.00 43.91 203 ASP A O 1
ATOM 1318 N N . LEU A 1 183 ? 44.741 56.174 -8.605 1.00 46.01 204 LEU A N 1
ATOM 1319 C CA . LEU A 1 183 ? 44.388 55.837 -9.975 1.00 45.24 204 LEU A CA 1
ATOM 1320 C C . LEU A 1 183 ? 45.309 56.459 -10.991 1.00 42.43 204 LEU A C 1
ATOM 1321 O O . LEU A 1 183 ? 45.517 55.871 -12.059 1.00 43.94 204 LEU A O 1
ATOM 1326 N N . GLN A 1 184 ? 45.908 57.613 -10.715 1.00 47.81 205 GLN A N 1
ATOM 1327 C CA . GLN A 1 184 ? 46.855 58.170 -11.677 1.00 43.65 205 GLN A CA 1
ATOM 1328 C C . GLN A 1 184 ? 48.146 57.296 -11.721 1.00 41.97 205 GLN A C 1
ATOM 1329 O O . GLN A 1 184 ? 48.698 57.059 -12.804 1.00 51.00 205 GLN A O 1
ATOM 1335 N N . ALA A 1 185 ? 48.546 56.795 -10.550 1.00 42.02 206 ALA A N 1
ATOM 1336 C CA . ALA A 1 185 ? 49.768 56.001 -10.361 1.00 46.89 206 ALA A CA 1
ATOM 1337 C C . ALA A 1 185 ? 49.569 54.545 -10.868 1.00 49.40 206 ALA A C 1
ATOM 1338 O O . ALA A 1 185 ? 50.484 53.971 -11.421 1.00 48.26 206 ALA A O 1
ATOM 1340 N N . ASN A 1 186 ? 48.372 53.991 -10.654 1.00 40.41 207 ASN A N 1
ATOM 1341 C CA . ASN A 1 186 ? 47.988 52.624 -10.988 1.00 45.67 207 ASN A CA 1
ATOM 1342 C C . ASN A 1 186 ? 46.616 52.589 -11.706 1.00 43.49 207 ASN A C 1
ATOM 1343 O O . ASN A 1 186 ? 45.606 52.310 -11.081 1.00 44.41 207 ASN A O 1
ATOM 1348 N N . PRO A 1 187 ? 46.581 52.943 -12.988 1.00 42.10 208 PRO A N 1
ATOM 1349 C CA . PRO A 1 187 ? 45.278 53.041 -13.671 1.00 43.82 208 PRO A CA 1
ATOM 1350 C C . PRO A 1 187 ? 44.437 51.745 -13.643 1.00 48.25 208 PRO A C 1
ATOM 1351 O O . PRO A 1 187 ? 43.244 51.817 -13.716 1.00 47.16 208 PRO A O 1
ATOM 1355 N N . SER A 1 188 ? 45.067 50.602 -13.441 1.00 42.84 209 SER A N 1
ATOM 1356 C CA . SER A 1 188 ? 44.359 49.310 -13.346 1.00 51.07 209 SER A CA 1
ATOM 1357 C C . SER A 1 188 ? 43.397 49.277 -12.171 1.00 50.01 209 SER A C 1
ATOM 1358 O O . SER A 1 188 ? 42.486 48.468 -12.155 1.00 43.79 209 SER A O 1
ATOM 1361 N N . LEU A 1 189 ? 43.595 50.130 -11.157 1.00 43.29 210 LEU A N 1
ATOM 1362 C CA . LEU A 1 189 ? 42.683 50.138 -10.023 1.00 41.14 210 LEU A CA 1
ATOM 1363 C C . LEU A 1 189 ? 41.244 50.541 -10.413 1.00 43.73 210 LEU A C 1
ATOM 1364 O O . LEU A 1 189 ? 40.331 50.129 -9.731 1.00 44.39 210 LEU A O 1
ATOM 1369 N N . ALA A 1 190 ? 41.047 51.309 -11.472 1.00 45.87 211 ALA A N 1
ATOM 1370 C CA . ALA A 1 190 ? 39.674 51.672 -11.923 1.00 50.60 211 ALA A CA 1
ATOM 1371 C C . ALA A 1 190 ? 38.715 50.452 -12.037 1.00 55.53 211 ALA A C 1
ATOM 1372 O O . ALA A 1 190 ? 37.525 50.590 -11.744 1.00 52.50 211 ALA A O 1
ATOM 1374 N N . ALA A 1 191 ? 39.250 49.300 -12.454 1.00 50.03 212 ALA A N 1
ATOM 1375 C CA . ALA A 1 191 ? 38.497 48.060 -12.613 1.00 52.58 212 ALA A CA 1
ATOM 1376 C C . ALA A 1 191 ? 37.919 47.517 -11.304 1.00 49.83 212 ALA A C 1
ATOM 1377 O O . ALA A 1 191 ? 36.932 46.815 -11.324 1.00 56.24 212 ALA A O 1
ATOM 1379 N N . LYS A 1 192 ? 38.499 47.892 -10.167 1.00 42.75 213 LYS A N 1
ATOM 1380 C CA . LYS A 1 192 ? 38.075 47.474 -8.829 1.00 48.91 213 LYS A CA 1
ATOM 1381 C C . LYS A 1 192 ? 37.060 48.412 -8.192 1.00 42.45 213 LYS A C 1
ATOM 1382 O O . LYS A 1 192 ? 36.554 48.100 -7.124 1.00 43.00 213 LYS A O 1
ATOM 1388 N N . ILE A 1 193 ? 36.805 49.563 -8.808 1.00 41.86 214 ILE A N 1
ATOM 1389 C CA . ILE A 1 193 ? 35.950 50.573 -8.214 1.00 41.89 214 ILE A CA 1
ATOM 1390 C C . ILE A 1 193 ? 34.492 50.228 -8.480 1.00 43.99 214 ILE A C 1
ATOM 1391 O O . ILE A 1 193 ? 34.101 49.981 -9.623 1.00 42.90 214 ILE A O 1
ATOM 1396 N N . ASP A 1 194 ? 33.720 50.244 -7.400 1.00 37.07 215 ASP A N 1
ATOM 1397 C CA . ASP A 1 194 ? 32.304 49.965 -7.414 1.00 40.96 215 ASP A CA 1
ATOM 1398 C C . ASP A 1 194 ? 31.456 51.219 -7.314 1.00 43.20 215 ASP A C 1
ATOM 1399 O O . ASP A 1 194 ? 30.419 51.304 -7.930 1.00 38.33 215 ASP A O 1
ATOM 1404 N N . ILE A 1 195 ? 31.909 52.185 -6.549 1.00 41.16 216 ILE A N 1
ATOM 1405 C CA . ILE A 1 195 ? 31.143 53.418 -6.312 1.00 37.38 216 ILE A CA 1
ATOM 1406 C C . ILE A 1 195 ? 32.114 54.609 -6.339 1.00 42.90 216 ILE A C 1
ATOM 1407 O O . ILE A 1 195 ? 33.242 54.513 -5.835 1.00 39.35 216 ILE A O 1
ATOM 1420 N N . TYR A 1 197 ? 32.159 58.428 -5.039 1.00 40.17 218 TYR A N 1
ATOM 1421 C CA . TYR A 1 197 ? 31.582 59.517 -4.254 1.00 39.49 218 TYR A CA 1
ATOM 1422 C C . TYR A 1 197 ? 31.907 60.847 -4.867 1.00 43.47 218 TYR A C 1
ATOM 1423 O O . TYR A 1 197 ? 33.016 61.019 -5.377 1.00 43.31 218 TYR A O 1
ATOM 1432 N N . ALA A 1 198 ? 30.978 61.801 -4.788 1.00 45.29 219 ALA A N 1
ATOM 1433 C CA . ALA A 1 198 ? 31.253 63.223 -5.130 1.00 41.27 219 ALA A CA 1
ATOM 1434 C C . ALA A 1 198 ? 30.309 64.125 -4.338 1.00 50.10 219 ALA A C 1
ATOM 1435 O O . ALA A 1 198 ? 29.199 63.735 -4.051 1.00 45.49 219 ALA A O 1
ATOM 1437 N N . TYR A 1 199 ? 30.786 65.299 -3.939 1.00 51.52 220 TYR A N 1
ATOM 1438 C CA . TYR A 1 199 ? 29.962 66.336 -3.298 1.00 46.80 220 TYR A CA 1
ATOM 1439 C C . TYR A 1 199 ? 29.687 67.437 -4.268 1.00 48.50 220 TYR A C 1
ATOM 1440 O O . TYR A 1 199 ? 30.603 67.888 -4.895 1.00 48.93 220 TYR A O 1
ATOM 1449 N N . SER A 1 200 ? 28.435 67.853 -4.408 1.00 54.53 221 SER A N 1
ATOM 1450 C CA . SER A 1 200 ? 28.073 68.978 -5.251 1.00 57.71 221 SER A CA 1
ATOM 1451 C C . SER A 1 200 ? 27.518 70.073 -4.372 1.00 54.61 221 SER A C 1
ATOM 1452 O O . SER A 1 200 ? 26.840 69.811 -3.345 1.00 50.11 221 SER A O 1
ATOM 1455 N N . GLU A 1 201 ? 27.810 71.311 -4.736 1.00 57.46 222 GLU A N 1
ATOM 1456 C CA . GLU A 1 201 ? 27.239 72.436 -3.960 1.00 67.52 222 GLU A CA 1
ATOM 1457 C C . GLU A 1 201 ? 25.779 72.752 -4.317 1.00 60.29 222 GLU A C 1
ATOM 1458 O O . GLU A 1 201 ? 25.155 73.591 -3.662 1.00 67.09 222 GLU A O 1
ATOM 1464 N N . LYS A 1 202 ? 25.246 72.071 -5.332 1.00 58.01 223 LYS A N 1
ATOM 1465 C CA . LYS A 1 202 ? 23.799 72.026 -5.605 1.00 55.53 223 LYS A CA 1
ATOM 1466 C C . LYS A 1 202 ? 23.165 71.121 -4.582 1.00 60.69 223 LYS A C 1
ATOM 1467 O O . LYS A 1 202 ? 23.503 69.943 -4.516 1.00 58.17 223 LYS A O 1
ATOM 1473 N N . SER A 1 203 ? 22.269 71.694 -3.771 1.00 65.23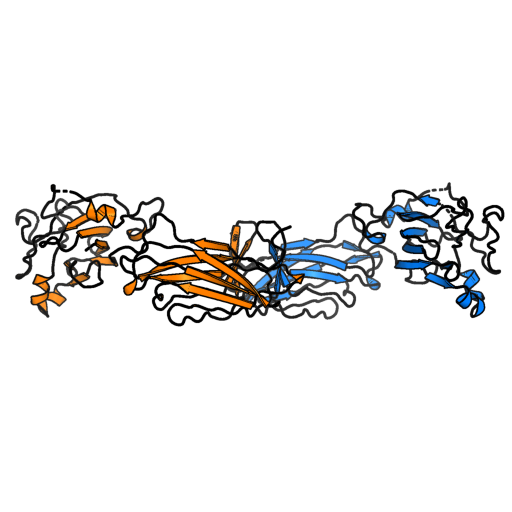 224 SER A N 1
ATOM 1474 C CA . SER A 1 203 ? 21.703 71.011 -2.570 1.00 74.78 224 SER A CA 1
ATOM 1475 C C . SER A 1 203 ? 20.803 69.805 -2.879 1.00 57.78 224 SER A C 1
ATOM 1476 O O . SER A 1 203 ? 20.569 68.962 -2.003 1.00 71.66 224 SER A O 1
ATOM 1479 N N . ASP A 1 204 ? 20.295 69.768 -4.115 1.00 56.92 225 ASP A N 1
ATOM 1480 C CA . ASP A 1 204 ? 19.584 68.606 -4.662 1.00 66.27 225 ASP A CA 1
ATOM 1481 C C . ASP A 1 204 ? 20.464 67.349 -4.859 1.00 57.33 225 ASP A C 1
ATOM 1482 O O . ASP A 1 204 ? 19.939 66.231 -4.831 1.00 62.01 225 ASP A O 1
ATOM 1487 N N . LEU A 1 205 ? 21.773 67.550 -5.073 1.00 56.01 226 LEU A N 1
ATOM 1488 C CA . LEU A 1 205 ? 22.757 66.459 -5.282 1.00 51.94 226 LEU A CA 1
ATOM 1489 C C . LEU A 1 205 ? 23.524 66.246 -3.997 1.00 52.45 226 LEU A C 1
ATOM 1490 O O . LEU A 1 205 ? 23.587 65.135 -3.474 1.00 48.16 226 LEU A O 1
ATOM 1495 N N . SER A 1 206 ? 24.109 67.320 -3.480 1.00 47.73 227 SER A N 1
ATOM 1496 C CA . SER A 1 206 ? 24.794 67.255 -2.203 1.00 47.93 227 SER A CA 1
ATOM 1497 C C . SER A 1 206 ? 25.818 66.089 -2.221 1.00 47.94 227 SER A C 1
ATOM 1498 O O . SER A 1 206 ? 26.597 65.944 -3.165 1.00 47.65 227 SER A O 1
ATOM 1501 N N . HIS A 1 207 ? 25.883 65.315 -1.163 1.00 42.34 228 HIS A N 1
ATOM 1502 C CA . HIS A 1 207 ? 26.772 64.161 -1.092 1.00 47.88 228 HIS A CA 1
ATOM 1503 C C . HIS A 1 207 ? 26.188 63.017 -1.818 1.00 48.00 228 HIS A C 1
ATOM 1504 O O . HIS A 1 207 ? 25.105 62.631 -1.496 1.00 41.85 228 HIS A O 1
ATOM 1511 N N . ALA A 1 208 ? 26.861 62.503 -2.844 1.00 41.44 229 ALA A N 1
ATOM 1512 C CA . ALA A 1 208 ? 26.275 61.512 -3.755 1.00 41.42 229 ALA A CA 1
ATOM 1513 C C . ALA A 1 208 ? 27.198 60.292 -4.014 1.00 43.08 229 ALA A C 1
ATOM 1514 O O . ALA A 1 208 ? 28.425 60.388 -3.899 1.00 43.08 229 ALA A O 1
ATOM 1516 N N . PHE A 1 209 ? 26.595 59.151 -4.343 1.00 44.00 230 PHE A N 1
ATOM 1517 C CA . PHE A 1 209 ? 27.310 57.939 -4.801 1.00 40.31 230 PHE A CA 1
ATOM 1518 C C . PHE A 1 209 ? 26.846 57.665 -6.228 1.00 43.85 230 PHE A C 1
ATOM 1519 O O . PHE A 1 209 ? 25.632 57.599 -6.508 1.00 42.74 230 PHE A O 1
ATOM 1527 N N . TYR A 1 210 ? 27.809 57.425 -7.102 1.00 41.30 231 TYR A N 1
ATOM 1528 C CA . TYR A 1 210 ? 27.579 57.171 -8.500 1.00 40.93 231 TYR A CA 1
ATOM 1529 C C . TYR A 1 210 ? 28.269 55.897 -8.923 1.00 43.05 231 TYR A C 1
ATOM 1530 O O . TYR A 1 210 ? 29.144 55.401 -8.237 1.00 40.58 231 TYR A O 1
ATOM 1539 N N . THR A 1 211 ? 27.815 55.363 -10.044 1.00 43.26 232 THR A N 1
ATOM 1540 C CA . THR A 1 211 ? 28.287 54.069 -10.512 1.00 49.86 232 THR A CA 1
ATOM 1541 C C . THR A 1 211 ? 28.298 54.135 -12.035 1.00 52.03 232 THR A C 1
ATOM 1542 O O . THR A 1 211 ? 27.911 55.166 -12.583 1.00 49.06 232 THR A O 1
ATOM 1546 N N . SER A 1 212 ? 28.748 53.083 -12.723 1.00 47.74 233 SER A N 1
ATOM 1547 C CA . SER A 1 212 ? 29.035 53.186 -14.152 1.00 56.80 233 SER A CA 1
ATOM 1548 C C . SER A 1 212 ? 27.863 53.733 -14.968 1.00 60.58 233 SER A C 1
ATOM 1549 O O . SER A 1 212 ? 28.062 54.478 -15.913 1.00 59.88 233 SER A O 1
ATOM 1552 N N . SER A 1 213 ? 26.638 53.373 -14.610 1.00 56.00 234 SER A N 1
ATOM 1553 C CA . SER A 1 213 ? 25.474 53.820 -15.377 1.00 50.38 234 SER A CA 1
ATOM 1554 C C . SER A 1 213 ? 24.715 54.993 -14.770 1.00 50.47 234 SER A C 1
ATOM 1555 O O . SER A 1 213 ? 23.616 55.305 -15.204 1.00 51.17 234 SER A O 1
ATOM 1558 N N . SER A 1 214 ? 25.257 55.678 -13.782 1.00 51.24 235 SER A N 1
ATOM 1559 C CA . SER A 1 214 ? 24.500 56.787 -13.213 1.00 49.53 235 SER A CA 1
ATOM 1560 C C . SER A 1 214 ? 24.172 57.773 -14.339 1.00 47.23 235 SER A C 1
ATOM 1561 O O . SER A 1 214 ? 24.993 58.016 -15.202 1.00 50.27 235 SER A O 1
ATOM 1564 N N . PRO A 1 215 ? 22.964 58.333 -14.358 1.00 52.45 236 PRO A N 1
ATOM 1565 C CA . PRO A 1 215 ? 22.683 59.287 -15.440 1.00 55.98 236 PRO A CA 1
ATOM 1566 C C . PRO A 1 215 ? 23.406 60.598 -15.241 1.00 55.88 236 PRO A C 1
ATOM 1567 O O . PRO A 1 215 ? 23.404 61.150 -14.121 1.00 57.18 236 PRO A O 1
ATOM 1571 N N . LYS A 1 216 ? 23.975 61.109 -16.334 1.00 55.17 237 LYS A N 1
ATOM 1572 C CA . LYS A 1 216 ? 24.704 62.357 -16.341 1.00 62.65 237 LYS A CA 1
ATOM 1573 C C . LYS A 1 216 ? 23.902 63.463 -15.641 1.00 66.09 237 LYS A C 1
ATOM 1574 O O . LYS A 1 216 ? 24.433 64.286 -14.913 1.00 53.32 237 LYS A O 1
ATOM 1580 N N . GLU A 1 217 ? 22.610 63.494 -15.862 1.00 56.86 238 GLU A N 1
ATOM 1581 C CA . GLU A 1 217 ? 21.854 64.609 -15.338 1.00 65.36 238 GLU A CA 1
ATOM 1582 C C . GLU A 1 217 ? 21.878 64.687 -13.813 1.00 65.97 238 GLU A C 1
ATOM 1583 O O . GLU A 1 217 ? 21.613 65.733 -13.292 1.00 54.17 238 GLU A O 1
ATOM 1589 N N . TYR A 1 218 ? 22.218 63.613 -13.090 1.00 57.46 239 TYR A N 1
ATOM 1590 C CA . TYR A 1 218 ? 22.232 63.695 -11.622 1.00 59.82 239 TYR A CA 1
ATOM 1591 C C . TYR A 1 218 ? 23.635 63.776 -11.048 1.00 50.26 239 TYR A C 1
ATOM 1592 O O . TYR A 1 218 ? 23.823 63.669 -9.853 1.00 45.83 239 TYR A O 1
ATOM 1609 N N . GLY A 1 220 ? 25.975 66.340 -11.683 1.00 59.23 241 GLY A N 1
ATOM 1610 C CA . GLY A 1 220 ? 26.480 67.720 -11.531 1.00 62.39 241 GLY A CA 1
ATOM 1611 C C . GLY A 1 220 ? 27.909 67.917 -12.019 1.00 55.69 241 GLY A C 1
ATOM 1612 O O . GLY A 1 220 ? 28.715 68.511 -11.335 1.00 61.80 241 GLY A O 1
ATOM 1613 N N . GLY A 1 221 ? 28.222 67.433 -13.213 1.00 52.95 242 GLY A N 1
ATOM 1614 C CA . GLY A 1 221 ? 29.564 67.625 -13.766 1.00 56.83 242 GLY A CA 1
ATOM 1615 C C . GLY A 1 221 ? 30.662 66.675 -13.340 1.00 53.86 242 GLY A C 1
ATOM 1616 O O . GLY A 1 221 ? 31.724 66.694 -13.950 1.00 77.04 242 GLY A O 1
ATOM 1617 N N . THR A 1 222 ? 30.437 65.845 -12.318 1.00 49.39 243 THR A N 1
ATOM 1618 C CA . THR A 1 222 ? 31.395 64.800 -11.951 1.00 47.79 243 THR A CA 1
ATOM 1619 C C . THR A 1 222 ? 31.483 63.829 -13.096 1.00 51.44 243 THR A C 1
ATOM 1620 O O . THR A 1 222 ? 30.492 63.540 -13.742 1.00 58.19 243 THR A O 1
ATOM 1624 N N . GLU A 1 223 ? 32.669 63.327 -13.368 1.00 55.13 244 GLU A N 1
ATOM 1625 C CA . GLU A 1 223 ? 32.850 62.298 -14.384 1.00 58.06 244 GLU A CA 1
ATOM 1626 C C . GLU A 1 223 ? 33.518 61.070 -13.782 1.00 58.51 244 GLU A C 1
ATOM 1627 O O . GLU A 1 223 ? 34.367 61.171 -12.873 1.00 51.43 244 GLU A O 1
ATOM 1633 N N . LEU A 1 224 ? 33.153 59.907 -14.305 1.00 51.09 245 LEU A N 1
ATOM 1634 C CA . LEU A 1 224 ? 33.838 58.653 -13.961 1.00 52.72 245 LEU A CA 1
ATOM 1635 C C . LEU A 1 224 ? 35.200 58.546 -14.646 1.00 54.83 245 LEU A C 1
ATOM 1636 O O . LEU A 1 224 ? 35.335 58.958 -15.788 1.00 51.58 245 LEU A O 1
ATOM 1641 N N . PRO A 1 225 ? 36.206 57.960 -13.978 1.00 55.03 246 PRO A N 1
ATOM 1642 C CA . PRO A 1 225 ? 37.432 57.715 -14.724 1.00 57.52 246 PRO A CA 1
ATOM 1643 C C . PRO A 1 225 ? 37.226 56.597 -15.744 1.00 62.78 246 PRO A C 1
ATOM 1644 O O . PRO A 1 225 ? 36.314 55.782 -15.599 1.00 59.69 246 PRO A O 1
ATOM 1648 N N . SER A 1 226 ? 38.055 56.530 -16.781 1.00 60.12 247 SER A N 1
ATOM 1649 C CA . SER A 1 226 ? 37.880 55.438 -17.742 1.00 60.18 247 SER A CA 1
ATOM 1650 C C . SER A 1 226 ? 38.390 54.175 -17.049 1.00 53.10 247 SER A C 1
ATOM 1651 O O . SER A 1 226 ? 39.347 54.201 -16.217 1.00 62.56 247 SER A O 1
ATOM 1654 N N . GLY A 1 227 ? 37.726 53.086 -17.353 1.00 54.18 248 GLY A N 1
ATOM 1655 C CA . GLY A 1 227 ? 38.034 51.831 -16.715 1.00 55.61 248 GLY A CA 1
ATOM 1656 C C . GLY A 1 227 ? 37.060 51.564 -15.595 1.00 55.26 248 GLY A C 1
ATOM 1657 O O . GLY A 1 227 ? 37.003 50.433 -15.102 1.00 50.32 248 GLY A O 1
ATOM 1658 N N . PHE A 1 228 ? 36.314 52.587 -15.152 1.00 48.77 249 PHE A N 1
ATOM 1659 C CA . PHE A 1 228 ? 35.259 52.354 -14.141 1.00 53.81 249 PHE A CA 1
ATOM 1660 C C . PHE A 1 228 ? 34.050 51.753 -14.850 1.00 58.50 249 PHE A C 1
ATOM 1661 O O . PHE A 1 228 ? 33.231 52.468 -15.402 1.00 57.43 249 PHE A O 1
ATOM 1669 N N . VAL A 1 229 ? 33.956 50.426 -14.830 1.00 55.01 250 VAL A N 1
ATOM 1670 C CA . VAL A 1 229 ? 32.923 49.731 -15.602 1.00 58.38 250 VAL A CA 1
ATOM 1671 C C . VAL A 1 229 ? 31.905 48.972 -14.730 1.00 55.04 250 VAL A C 1
ATOM 1672 O O . VAL A 1 229 ? 30.903 48.510 -15.212 1.00 52.21 250 VAL A O 1
ATOM 1676 N N . ASN A 1 230 ? 32.179 48.784 -13.452 1.00 51.01 251 ASN A N 1
ATOM 1677 C CA . ASN A 1 230 ? 31.245 48.066 -12.573 1.00 43.54 251 ASN A CA 1
ATOM 1678 C C . ASN A 1 230 ? 29.935 48.830 -12.338 1.00 51.21 251 ASN A C 1
ATOM 1679 O O . ASN A 1 230 ? 29.936 50.008 -11.941 1.00 49.89 251 ASN A O 1
ATOM 1684 N N . ASN A 1 231 ? 28.826 48.165 -12.600 1.00 49.82 252 ASN A N 1
ATOM 1685 C CA . ASN A 1 231 ? 27.508 48.734 -12.384 1.00 48.57 252 ASN A CA 1
ATOM 1686 C C . ASN A 1 231 ? 26.936 48.207 -11.080 1.00 47.10 252 ASN A C 1
ATOM 1687 O O . ASN A 1 231 ? 26.291 47.183 -11.016 1.00 56.04 252 ASN A O 1
ATOM 1692 N N . THR A 1 232 ? 27.198 48.925 -10.025 1.00 43.87 253 THR A N 1
ATOM 1693 C CA . THR A 1 232 ? 26.794 48.538 -8.708 1.00 45.18 253 THR A CA 1
ATOM 1694 C C . THR A 1 232 ? 25.312 48.836 -8.460 1.00 45.89 253 THR A C 1
ATOM 1695 O O . THR A 1 232 ? 24.828 49.838 -8.857 1.00 43.84 253 THR A O 1
ATOM 1699 N N . LYS A 1 233 ? 24.609 47.919 -7.807 1.00 44.10 254 LYS A N 1
ATOM 1700 C CA . LYS A 1 233 ? 23.225 48.088 -7.412 1.00 49.46 254 LYS A CA 1
ATOM 1701 C C . LYS A 1 233 ? 23.187 48.696 -6.017 1.00 47.65 254 LYS A C 1
ATOM 1702 O O . LYS A 1 233 ? 23.885 48.245 -5.120 1.00 42.49 254 LYS A O 1
ATOM 1716 N N . ILE A 1 235 ? 20.548 50.720 -2.846 1.00 44.09 256 ILE A N 1
ATOM 1717 C CA . ILE A 1 235 ? 19.264 51.161 -2.287 1.00 42.82 256 ILE A CA 1
ATOM 1718 C C . ILE A 1 235 ? 19.566 52.081 -1.104 1.00 46.37 256 ILE A C 1
ATOM 1719 O O . ILE A 1 235 ? 20.267 51.704 -0.184 1.00 42.73 256 ILE A O 1
ATOM 1724 N N . LYS A 1 236 ? 19.059 53.303 -1.143 1.00 44.67 257 LYS A N 1
ATOM 1725 C CA . LYS A 1 236 ? 19.273 54.279 -0.062 1.00 45.65 257 LYS A CA 1
ATOM 1726 C C . LYS A 1 236 ? 18.409 53.905 1.132 1.00 42.83 257 LYS A C 1
ATOM 1727 O O . LYS A 1 236 ? 17.256 53.452 0.977 1.00 46.90 257 LYS A O 1
ATOM 1733 N N . VAL A 1 237 ? 18.965 54.011 2.328 1.00 43.62 258 VAL A N 1
ATOM 1734 C CA . VAL A 1 237 ? 18.294 53.623 3.521 1.00 44.65 258 VAL A CA 1
ATOM 1735 C C . VAL A 1 237 ? 18.309 54.799 4.506 1.00 49.43 258 VAL A C 1
ATOM 1736 O O . VAL A 1 237 ? 19.293 55.563 4.575 1.00 47.37 258 VAL A O 1
ATOM 1740 N N . TYR A 1 238 ? 17.198 54.928 5.235 1.00 50.60 259 TYR A N 1
ATOM 1741 C CA . TYR A 1 238 ? 17.040 55.864 6.337 1.00 56.54 259 TYR A CA 1
ATOM 1742 C C . TYR A 1 238 ? 16.764 55.014 7.591 1.00 58.90 259 TYR A C 1
ATOM 1743 O O . TYR A 1 238 ? 16.089 54.011 7.517 1.00 54.85 259 TYR A O 1
ATOM 1752 N N . GLY A 1 239 ? 17.284 55.400 8.742 1.00 51.40 260 GLY A N 1
ATOM 1753 C CA . GLY A 1 239 ? 16.805 54.821 10.011 1.00 53.76 260 GLY A CA 1
ATOM 1754 C C . GLY A 1 239 ? 17.375 53.457 10.341 1.00 51.63 260 GLY A C 1
ATOM 1755 O O . GLY A 1 239 ? 16.786 52.727 11.122 1.00 53.67 260 GLY A O 1
ATOM 1756 N N . LEU A 1 240 ? 18.531 53.113 9.744 1.00 47.66 261 LEU A N 1
ATOM 1757 C CA . LEU A 1 240 ? 19.244 51.878 10.052 1.00 47.40 261 LEU A CA 1
ATOM 1758 C C . LEU A 1 240 ? 20.664 52.154 10.587 1.00 45.34 261 LEU A C 1
ATOM 1759 O O . LEU A 1 240 ? 21.714 51.848 9.996 1.00 39.53 261 LEU A O 1
ATOM 1764 N N . GLN A 1 241 ? 20.652 52.668 11.804 1.00 46.22 262 GLN A N 1
ATOM 1765 C CA . GLN A 1 241 ? 21.883 52.993 12.516 1.00 43.81 262 GLN A CA 1
ATOM 1766 C C . GLN A 1 241 ? 22.445 51.747 13.228 1.00 44.25 262 GLN A C 1
ATOM 1767 O O . GLN A 1 241 ? 22.396 51.620 14.466 1.00 41.49 262 GLN A O 1
ATOM 1773 N N . ASP A 1 242 ? 22.994 50.835 12.406 1.00 39.45 263 ASP A N 1
ATOM 1774 C CA . ASP A 1 242 ? 23.598 49.600 12.873 1.00 38.62 263 ASP A CA 1
ATOM 1775 C C . ASP A 1 242 ? 24.529 49.933 14.044 1.00 40.30 263 ASP A C 1
ATOM 1776 O O . ASP A 1 242 ? 25.390 50.868 13.982 1.00 36.95 263 ASP A O 1
ATOM 1781 N N . ARG A 1 243 ? 24.365 49.188 15.134 1.00 44.56 264 ARG A N 1
ATOM 1782 C CA . ARG A 1 243 ? 25.079 49.507 16.387 1.00 42.50 264 ARG A CA 1
ATOM 1783 C C . ARG A 1 243 ? 26.586 49.294 16.264 1.00 41.32 264 ARG A C 1
ATOM 1784 O O . ARG A 1 243 ? 27.389 50.060 16.810 1.00 39.09 264 ARG A O 1
ATOM 1792 N N . GLN A 1 244 ? 26.977 48.245 15.568 1.00 38.92 265 GLN A N 1
ATOM 1793 C CA . GLN A 1 244 ? 28.388 47.936 15.401 1.00 40.14 265 GLN A CA 1
ATOM 1794 C C . GLN A 1 244 ? 29.073 48.948 14.455 1.00 46.58 265 GLN A C 1
ATOM 1795 O O . GLN A 1 244 ? 30.237 49.330 14.662 1.00 42.27 265 GLN A O 1
ATOM 1801 N N . LEU A 1 245 ? 28.344 49.432 13.465 1.00 37.00 266 LEU A N 1
ATOM 1802 C CA . LEU A 1 245 ? 28.885 50.418 12.545 1.00 39.44 266 LEU A CA 1
ATOM 1803 C C . LEU A 1 245 ? 28.831 51.824 13.061 1.00 42.02 266 LEU A C 1
ATOM 1804 O O . LEU A 1 245 ? 29.680 52.663 12.680 1.00 39.03 266 LEU A O 1
ATOM 1809 N N . SER A 1 246 ? 27.854 52.126 13.920 1.00 40.63 267 SER A N 1
ATOM 1810 C CA . SER A 1 246 ? 27.553 53.508 14.293 1.00 39.85 267 SER A CA 1
ATOM 1811 C C . SER A 1 246 ? 27.973 53.870 15.715 1.00 42.22 267 SER A C 1
ATOM 1812 O O . SER A 1 246 ? 28.127 55.029 16.044 1.00 38.93 267 SER A O 1
ATOM 1815 N N . ASP A 1 247 ? 28.122 52.869 16.559 1.00 39.40 268 ASP A N 1
ATOM 1816 C CA . ASP A 1 247 ? 28.297 53.068 17.997 1.00 47.72 268 ASP A CA 1
ATOM 1817 C C . ASP A 1 247 ? 27.263 53.959 18.661 1.00 45.42 268 ASP A C 1
ATOM 1818 O O . ASP A 1 247 ? 27.526 54.576 19.674 1.00 42.68 268 ASP A O 1
ATOM 1823 N N . LEU A 1 248 ? 26.066 53.990 18.106 1.00 45.38 269 LEU A N 1
ATOM 1824 C CA . LEU A 1 248 ? 24.984 54.727 18.689 1.00 45.14 269 LEU A CA 1
ATOM 1825 C C . LEU A 1 248 ? 24.225 53.710 19.592 1.00 38.27 269 LEU A C 1
ATOM 1826 O O . LEU A 1 248 ? 24.709 52.580 19.846 1.00 39.67 269 LEU A O 1
ATOM 1831 N N . GLN A 1 249 ? 23.091 54.112 20.091 1.00 41.94 270 GLN A N 1
ATOM 1832 C CA . GLN A 1 249 ? 22.357 53.358 21.108 1.00 52.83 270 GLN A CA 1
ATOM 1833 C C . GLN A 1 249 ? 21.266 52.452 20.505 1.00 52.78 270 GLN A C 1
ATOM 1834 O O . GLN A 1 249 ? 20.717 51.615 21.190 1.00 51.27 270 GLN A O 1
ATOM 1840 N N . TYR A 1 250 ? 20.934 52.624 19.240 1.00 47.42 271 TYR A N 1
ATOM 1841 C CA . TYR A 1 250 ? 19.850 51.842 18.673 1.00 44.11 271 TYR A CA 1
ATOM 1842 C C . TYR A 1 250 ? 20.220 50.351 18.670 1.00 42.15 271 TYR A C 1
ATOM 1843 O O . TYR A 1 250 ? 21.333 49.966 18.309 1.00 41.01 271 TYR A O 1
ATOM 1852 N N . SER A 1 251 ? 19.276 49.500 19.056 1.00 39.00 272 SER A N 1
ATOM 1853 C CA . SER A 1 251 ? 19.507 48.046 19.068 1.00 43.47 272 SER A CA 1
ATOM 1854 C C . SER A 1 251 ? 19.135 47.509 17.662 1.00 46.13 272 SER A C 1
ATOM 1855 O O . SER A 1 251 ? 18.094 46.880 17.453 1.00 46.81 272 SER A O 1
ATOM 1858 N N . LYS A 1 252 ? 19.956 47.892 16.681 1.00 47.10 273 LYS A N 1
ATOM 1859 C CA . LYS A 1 252 ? 19.806 47.519 15.278 1.00 46.58 273 LYS A CA 1
ATOM 1860 C C . LYS A 1 252 ? 21.105 46.847 14.820 1.00 50.09 273 LYS A C 1
ATOM 1861 O O . LYS A 1 252 ? 22.176 47.433 14.938 1.00 43.74 273 LYS A O 1
ATOM 1867 N N . PHE A 1 253 ? 21.025 45.603 14.343 1.00 42.19 274 PHE A N 1
ATOM 1868 C CA . PHE A 1 253 ? 22.200 44.829 13.924 1.00 45.84 274 PHE A CA 1
ATOM 1869 C C . PHE A 1 253 ? 21.927 44.133 12.569 1.00 45.23 274 PHE A C 1
ATOM 1870 O O . PHE A 1 253 ? 20.954 43.403 12.406 1.00 46.39 274 PHE A O 1
ATOM 1878 N N . ILE A 1 254 ? 22.731 44.436 11.574 1.00 41.76 275 ILE A N 1
ATOM 1879 C CA . ILE A 1 254 ? 22.695 43.720 10.314 1.00 37.25 275 ILE A CA 1
ATOM 1880 C C . ILE A 1 254 ? 23.540 42.451 10.467 1.00 38.88 275 ILE A C 1
ATOM 1881 O O . ILE A 1 254 ? 24.691 42.495 10.867 1.00 37.78 275 ILE A O 1
ATOM 1886 N N . ASP A 1 255 ? 22.948 41.305 10.163 1.00 41.43 276 ASP A N 1
ATOM 1887 C CA . ASP A 1 255 ? 23.639 40.019 10.290 1.00 40.09 276 ASP A CA 1
ATOM 1888 C C . ASP A 1 255 ? 23.692 39.274 8.978 1.00 41.35 276 ASP A C 1
ATOM 1889 O O . ASP A 1 255 ? 23.191 39.764 7.947 1.00 39.66 276 ASP A O 1
ATOM 1894 N N . ASP A 1 256 ? 24.390 38.143 8.968 1.00 41.41 277 ASP A N 1
ATOM 1895 C CA . ASP A 1 256 ? 24.561 37.381 7.726 1.00 41.84 277 ASP A CA 1
ATOM 1896 C C . ASP A 1 256 ? 23.222 37.116 7.024 1.00 39.65 277 ASP A C 1
ATOM 1897 O O . ASP A 1 256 ? 23.115 37.228 5.806 1.00 45.43 277 ASP A O 1
ATOM 1902 N N . LEU A 1 257 ? 22.195 36.698 7.760 1.00 46.95 278 LEU A N 1
ATOM 1903 C CA . LEU A 1 257 ? 20.918 36.317 7.147 1.00 45.13 278 LEU A CA 1
ATOM 1904 C C . LEU A 1 257 ? 20.247 37.499 6.435 1.00 49.59 278 LEU A C 1
ATOM 1905 O O . LEU A 1 257 ? 19.636 37.343 5.374 1.00 51.49 278 LEU A O 1
ATOM 1910 N N . ASP A 1 258 ? 20.376 38.691 7.008 1.00 46.10 279 ASP A N 1
ATOM 1911 C CA . ASP A 1 258 ? 19.849 39.913 6.384 1.00 44.60 279 ASP A CA 1
ATOM 1912 C C . ASP A 1 258 ? 20.477 40.143 5.018 1.00 49.60 279 ASP A C 1
ATOM 1913 O O . ASP A 1 258 ? 19.797 40.572 4.103 1.00 47.90 279 ASP A O 1
ATOM 1918 N N . PHE A 1 259 ? 21.784 39.895 4.884 1.00 45.00 280 PHE A N 1
ATOM 1919 C CA . PHE A 1 259 ? 22.423 40.027 3.584 1.00 41.62 280 PHE A CA 1
ATOM 1920 C C . PHE A 1 259 ? 21.960 38.997 2.601 1.00 42.24 280 PHE A C 1
ATOM 1921 O O . PHE A 1 259 ? 21.780 39.301 1.406 1.00 49.31 280 PHE A O 1
ATOM 1929 N N . GLU A 1 260 ? 21.768 37.771 3.086 1.00 52.48 281 GLU A N 1
ATOM 1930 C CA . GLU A 1 260 ? 21.281 36.688 2.238 1.00 48.20 281 GLU A CA 1
ATOM 1931 C C . GLU A 1 260 ? 19.893 36.942 1.712 1.00 48.40 281 GLU A C 1
ATOM 1932 O O . GLU A 1 260 ? 19.561 36.510 0.628 1.00 56.07 281 GLU A O 1
ATOM 1938 N N . THR A 1 261 ? 19.057 37.615 2.496 1.00 53.80 282 THR A N 1
ATOM 1939 C CA . THR A 1 261 ? 17.622 37.662 2.213 1.00 55.78 282 THR A CA 1
ATOM 1940 C C . THR A 1 261 ? 17.156 39.076 1.794 1.00 60.35 282 THR A C 1
ATOM 1941 O O . THR A 1 261 ? 16.036 39.227 1.393 1.00 55.27 282 THR A O 1
ATOM 1945 N N . ILE A 1 262 ? 18.008 40.104 1.836 1.00 50.95 283 ILE A N 1
ATOM 1946 C CA . ILE A 1 262 ? 17.610 41.463 1.399 1.00 58.63 283 ILE A CA 1
ATOM 1947 C C . ILE A 1 262 ? 17.153 41.476 -0.057 1.00 58.12 283 ILE A C 1
ATOM 1948 O O . ILE A 1 262 ? 17.832 40.959 -0.926 1.00 53.88 283 ILE A O 1
ATOM 1953 N N . ASP A 1 263 ? 15.995 42.073 -0.336 1.00 62.01 284 ASP A N 1
ATOM 1954 C CA . ASP A 1 263 ? 15.495 42.154 -1.719 1.00 65.57 284 ASP A CA 1
ATOM 1955 C C . ASP A 1 263 ? 16.123 43.344 -2.425 1.00 59.22 284 ASP A C 1
ATOM 1956 O O . ASP A 1 263 ? 15.865 44.469 -2.051 1.00 70.43 284 ASP A O 1
ATOM 1969 N N . SER A 1 265 ? 15.637 43.984 -5.687 1.00 73.23 286 SER A N 1
ATOM 1970 C CA . SER A 1 265 ? 14.865 44.197 -6.923 1.00 74.24 286 SER A CA 1
ATOM 1971 C C . SER A 1 265 ? 14.694 45.655 -7.250 1.00 65.88 286 SER A C 1
ATOM 1972 O O . SER A 1 265 ? 14.840 46.043 -8.398 1.00 86.15 286 SER A O 1
ATOM 1975 N N . LYS A 1 266 ? 14.296 46.444 -6.256 1.00 73.07 287 LYS A N 1
ATOM 1976 C CA . LYS A 1 266 ? 13.946 47.834 -6.504 1.00 73.65 287 LYS A CA 1
ATOM 1977 C C . LYS A 1 266 ? 15.198 48.676 -6.256 1.00 74.65 287 LYS A C 1
ATOM 1978 O O . LYS A 1 266 ? 15.172 49.615 -5.485 1.00 85.84 287 LYS A O 1
ATOM 1980 N N . CYS A 1 267 ? 16.300 48.340 -6.911 1.00 60.09 288 CYS A N 1
ATOM 1981 C CA . CYS A 1 267 ? 17.559 49.109 -6.741 1.00 60.66 288 CYS A CA 1
ATOM 1982 C C . CYS A 1 267 ? 17.679 50.290 -7.708 1.00 60.31 288 CYS A C 1
ATOM 1983 O O . CYS A 1 267 ? 16.924 50.429 -8.673 1.00 54.08 288 CYS A O 1
ATOM 1986 N N . THR A 1 268 ? 18.657 51.137 -7.448 1.00 47.42 289 THR A N 1
ATOM 1987 C CA . THR A 1 268 ? 18.948 52.276 -8.285 1.00 51.53 289 THR A CA 1
ATOM 1988 C C . THR A 1 268 ? 20.475 52.285 -8.606 1.00 48.50 289 THR A C 1
ATOM 1989 O O . THR A 1 268 ? 21.287 51.551 -8.009 1.00 49.66 289 THR A O 1
ATOM 1993 N N . ASN A 1 269 ? 20.862 53.137 -9.529 1.00 51.63 290 ASN A N 1
ATOM 1994 C CA . ASN A 1 269 ? 22.269 53.248 -9.927 1.00 48.04 290 ASN A CA 1
ATOM 1995 C C . ASN A 1 269 ? 22.889 54.579 -9.542 1.00 57.09 290 ASN A C 1
ATOM 1996 O O . ASN A 1 269 ? 23.951 54.920 -10.047 1.00 50.82 290 ASN A O 1
ATOM 2001 N N . TYR A 1 270 ? 22.233 55.320 -8.647 1.00 53.38 291 TYR A N 1
ATOM 2002 C CA . TYR A 1 270 ? 22.813 56.497 -8.024 1.00 43.20 291 TYR A CA 1
ATOM 2003 C C . TYR A 1 270 ? 22.050 56.810 -6.708 1.00 47.03 291 TYR A C 1
ATOM 2004 O O . TYR A 1 270 ? 20.886 56.484 -6.589 1.00 52.21 291 TYR A O 1
ATOM 2013 N N . ILE A 1 271 ? 22.701 57.500 -5.774 1.00 46.25 292 ILE A N 1
ATOM 2014 C CA . ILE A 1 271 ? 22.097 57.969 -4.522 1.00 45.76 292 ILE A CA 1
ATOM 2015 C C . ILE A 1 271 ? 22.524 59.434 -4.283 1.00 46.87 292 ILE A C 1
ATOM 2016 O O . ILE A 1 271 ? 23.723 59.746 -4.341 1.00 47.72 292 ILE A O 1
ATOM 2021 N N . LEU A 1 272 ? 21.563 60.318 -4.041 1.00 43.11 293 LEU A N 1
ATOM 2022 C CA . LEU A 1 272 ? 21.824 61.766 -3.770 1.00 49.03 293 LEU A CA 1
ATOM 2023 C C . LEU A 1 272 ? 21.438 62.078 -2.331 1.00 50.96 293 LEU A C 1
ATOM 2024 O O . LEU A 1 272 ? 20.790 61.261 -1.657 1.00 46.38 293 LEU A O 1
ATOM 2029 N N . GLY A 1 273 ? 21.864 63.243 -1.847 1.00 49.29 294 GLY A N 1
ATOM 2030 C CA . GLY A 1 273 ? 21.500 63.727 -0.508 1.00 45.70 294 GLY A CA 1
ATOM 2031 C C . GLY A 1 273 ? 21.910 62.833 0.648 1.00 51.41 294 GLY A C 1
ATOM 2032 O O . GLY A 1 273 ? 21.193 62.732 1.601 1.00 48.65 294 GLY A O 1
ATOM 2033 N N . LEU A 1 274 ? 23.065 62.186 0.577 1.00 44.09 295 LEU A N 1
ATOM 2034 C CA . LEU A 1 274 ? 23.572 61.447 1.718 1.00 49.84 295 LEU A CA 1
ATOM 2035 C C . LEU A 1 274 ? 23.906 62.375 2.897 1.00 51.31 295 LEU A C 1
ATOM 2036 O O . LEU A 1 274 ? 24.345 63.483 2.687 1.00 46.46 295 LEU A O 1
ATOM 2041 N N . LYS A 1 275 ? 23.728 61.885 4.116 1.00 46.10 296 LYS A N 1
ATOM 2042 C CA . LYS A 1 275 ? 24.037 62.659 5.313 1.00 49.12 296 LYS A CA 1
ATOM 2043 C C . LYS A 1 275 ? 24.178 61.732 6.464 1.00 43.95 296 LYS A C 1
ATOM 2044 O O . LYS A 1 275 ? 23.991 60.541 6.332 1.00 43.03 296 LYS A O 1
ATOM 2050 N N . GLU A 1 276 ? 24.550 62.292 7.600 1.00 41.58 297 GLU A N 1
ATOM 2051 C CA . GLU A 1 276 ? 24.739 61.552 8.788 1.00 43.72 297 GLU A CA 1
ATOM 2052 C C . GLU A 1 276 ? 23.540 60.638 9.051 1.00 42.35 297 GLU A C 1
ATOM 2053 O O . GLU A 1 276 ? 22.391 61.095 8.945 1.00 41.10 297 GLU A O 1
ATOM 2059 N N . GLU A 1 277 ? 23.832 59.366 9.342 1.00 38.84 298 GLU A N 1
ATOM 2060 C CA . GLU A 1 277 ? 22.836 58.333 9.695 1.00 44.21 298 GLU A CA 1
ATOM 2061 C C . GLU A 1 277 ? 22.141 57.713 8.496 1.00 41.59 298 GLU A C 1
ATOM 2062 O O . GLU A 1 277 ? 21.429 56.731 8.642 1.00 46.48 298 GLU A O 1
ATOM 2068 N N . ALA A 1 278 ? 22.360 58.266 7.313 1.00 41.19 299 ALA A N 1
ATOM 2069 C CA . ALA A 1 278 ? 21.901 57.606 6.087 1.00 44.71 299 ALA A CA 1
ATOM 2070 C C . ALA A 1 278 ? 22.745 56.371 5.834 1.00 47.73 299 ALA A C 1
ATOM 2071 O O . ALA A 1 278 ? 23.809 56.170 6.421 1.00 42.82 299 ALA A O 1
ATOM 2073 N N . GLY A 1 279 ? 22.232 55.507 4.978 1.00 42.59 300 GLY A N 1
ATOM 2074 C CA . GLY A 1 279 ? 22.907 54.301 4.633 1.00 38.22 300 GLY A CA 1
ATOM 2075 C C . GLY A 1 279 ? 22.562 53.848 3.234 1.00 44.95 300 GLY A C 1
ATOM 2076 O O . GLY A 1 279 ? 21.690 54.440 2.565 1.00 40.15 300 GLY A O 1
ATOM 2077 N N . ALA A 1 280 ? 23.245 52.806 2.777 1.00 40.77 301 ALA A N 1
ATOM 2078 C CA . ALA A 1 280 ? 22.990 52.270 1.434 1.00 42.05 301 ALA A CA 1
ATOM 2079 C C . ALA A 1 280 ? 23.263 50.772 1.428 1.00 45.72 301 ALA A C 1
ATOM 2080 O O . ALA A 1 280 ? 24.364 50.353 1.773 1.00 42.81 301 ALA A O 1
ATOM 2082 N N . TRP A 1 281 ? 22.293 49.983 0.987 1.00 40.56 302 TRP A N 1
ATOM 2083 C CA . TRP A 1 281 ? 22.560 48.584 0.624 1.00 39.78 302 TRP A CA 1
ATOM 2084 C C . TRP A 1 281 ? 23.203 48.550 -0.747 1.00 45.97 302 TRP A C 1
ATOM 2085 O O . TRP A 1 281 ? 22.702 49.207 -1.638 1.00 39.52 302 TRP A O 1
ATOM 2096 N N . VAL A 1 282 ? 24.243 47.720 -0.936 1.00 39.53 303 VAL A N 1
ATOM 2097 C CA . VAL A 1 282 ? 25.028 47.637 -2.172 1.00 40.68 303 VAL A CA 1
ATOM 2098 C C . VAL A 1 282 ? 25.147 46.157 -2.590 1.00 41.02 303 VAL A C 1
ATOM 2099 O O . VAL A 1 282 ? 25.286 45.277 -1.734 1.00 42.49 303 VAL A O 1
ATOM 2103 N N . GLU A 1 283 ? 25.026 45.891 -3.891 1.00 40.69 304 GLU A N 1
ATOM 2104 C CA . GLU A 1 283 ? 25.425 44.580 -4.459 1.00 45.16 304 GLU A CA 1
ATOM 2105 C C . GLU A 1 283 ? 26.349 44.837 -5.620 1.00 38.88 304 GLU A C 1
ATOM 2106 O O . GLU A 1 283 ? 26.024 45.641 -6.474 1.00 43.56 304 GLU A O 1
ATOM 2112 N N . THR A 1 284 ? 27.518 44.226 -5.614 1.00 39.71 305 THR A N 1
ATOM 2113 C CA . THR A 1 284 ? 28.530 44.495 -6.651 1.00 41.35 305 THR A CA 1
ATOM 2114 C C . THR A 1 284 ? 28.087 43.901 -7.971 1.00 50.39 305 THR A C 1
ATOM 2115 O O . THR A 1 284 ? 27.239 42.977 -7.999 1.00 47.15 305 THR A O 1
ATOM 2119 N N . ALA A 1 285 ? 28.656 44.411 -9.062 1.00 51.95 306 ALA A N 1
ATOM 2120 C CA . ALA A 1 285 ? 28.135 44.133 -10.429 1.00 51.73 306 ALA A CA 1
ATOM 2121 C C . ALA A 1 285 ? 27.966 42.631 -10.701 1.00 62.21 306 ALA A C 1
ATOM 2122 O O . ALA A 1 285 ? 26.981 42.205 -11.275 1.00 67.53 306 ALA A O 1
ATOM 2124 N N . ASP A 1 286 ? 28.902 41.835 -10.230 1.00 55.48 307 ASP A N 1
ATOM 2125 C CA . ASP A 1 286 ? 28.885 40.386 -10.488 1.00 73.20 307 ASP A CA 1
ATOM 2126 C C . ASP A 1 286 ? 28.047 39.591 -9.458 1.00 74.95 307 ASP A C 1
ATOM 2127 O O . ASP A 1 286 ? 27.999 38.392 -9.535 1.00 52.41 307 ASP A O 1
ATOM 2132 N N . GLY A 1 287 ? 27.467 40.250 -8.447 1.00 56.58 308 GLY A N 1
ATOM 2133 C CA . GLY A 1 287 ? 26.696 39.573 -7.392 1.00 53.83 308 GLY A CA 1
ATOM 2134 C C . GLY A 1 287 ? 27.571 38.921 -6.334 1.00 49.45 308 GLY A C 1
ATOM 2135 O O . GLY A 1 287 ? 27.075 38.241 -5.444 1.00 52.65 308 GLY A O 1
ATOM 2136 N N . LYS A 1 288 ? 28.888 39.137 -6.417 1.00 50.26 309 LYS A N 1
ATOM 2137 C CA . LYS A 1 288 ? 29.841 38.473 -5.533 1.00 45.99 309 LYS A CA 1
ATOM 2138 C C . LYS A 1 288 ? 29.702 38.906 -4.076 1.00 39.88 309 LYS A C 1
ATOM 2139 O O . LYS A 1 288 ? 29.844 38.099 -3.170 1.00 42.51 309 LYS A O 1
ATOM 2145 N N . TYR A 1 289 ? 29.504 40.203 -3.844 1.00 37.62 310 TYR A N 1
ATOM 2146 C CA . TYR A 1 289 ? 29.464 40.743 -2.519 1.00 42.64 310 TYR A CA 1
ATOM 2147 C C . TYR A 1 289 ? 28.236 41.647 -2.409 1.00 45.33 310 TYR A C 1
ATOM 2148 O O . TYR A 1 289 ? 27.816 42.348 -3.381 1.00 45.96 310 TYR A O 1
ATOM 2157 N N . ARG A 1 290 ? 27.636 41.604 -1.229 1.00 41.88 311 ARG A N 1
ATOM 2158 C CA . ARG A 1 290 ? 26.715 42.643 -0.797 1.00 42.63 311 ARG A CA 1
ATOM 2159 C C . ARG A 1 290 ? 27.308 43.414 0.378 1.00 39.71 311 ARG A C 1
ATOM 2160 O O . ARG A 1 290 ? 28.177 42.904 1.063 1.00 40.51 311 ARG A O 1
ATOM 2168 N N . ALA A 1 291 ? 26.860 44.652 0.588 1.00 36.92 312 ALA A N 1
ATOM 2169 C CA . ALA A 1 291 ? 27.418 45.459 1.635 1.00 40.22 312 ALA A CA 1
ATOM 2170 C C . ALA A 1 291 ? 26.357 46.439 2.129 1.00 40.91 312 ALA A C 1
ATOM 2171 O O . ALA A 1 291 ? 25.405 46.760 1.394 1.00 43.10 312 ALA A O 1
ATOM 2173 N N . TYR A 1 292 ? 26.610 47.006 3.312 1.00 37.09 313 TYR A N 1
ATOM 2174 C CA . TYR A 1 292 ? 25.846 48.159 3.820 1.00 34.03 313 TYR A CA 1
ATOM 2175 C C . TYR A 1 292 ? 26.842 49.269 4.191 1.00 36.50 313 TYR A C 1
ATOM 2176 O O . TYR A 1 292 ? 27.781 49.035 4.955 1.00 40.53 313 TYR A O 1
ATOM 2185 N N . VAL A 1 293 ? 26.683 50.430 3.568 1.00 38.67 314 VAL A N 1
ATOM 2186 C CA . VAL A 1 293 ? 27.516 51.592 3.815 1.00 36.88 314 VAL A CA 1
ATOM 2187 C C . VAL A 1 293 ? 26.746 52.488 4.748 1.00 38.52 314 VAL A C 1
ATOM 2188 O O . VAL A 1 293 ? 25.612 52.856 4.450 1.00 40.94 314 VAL A O 1
ATOM 2192 N N . TYR A 1 294 ? 27.326 52.796 5.898 1.00 36.97 315 TYR A N 1
ATOM 2193 C CA . TYR A 1 294 ? 26.697 53.670 6.872 1.00 35.35 315 TYR A CA 1
ATOM 2194 C C . TYR A 1 294 ? 27.442 54.990 6.901 1.00 40.81 315 TYR A C 1
ATOM 2195 O O . TYR A 1 294 ? 28.651 54.999 6.902 1.00 36.39 315 TYR A O 1
ATOM 2204 N N . ILE A 1 295 ? 26.729 56.098 6.859 1.00 38.89 316 ILE A N 1
ATOM 2205 C CA . ILE A 1 295 ? 27.315 57.423 6.935 1.00 39.55 316 ILE A CA 1
ATOM 2206 C C . ILE A 1 295 ? 27.405 57.847 8.411 1.00 43.27 316 ILE A C 1
ATOM 2207 O O . ILE A 1 295 ? 26.423 58.239 8.966 1.00 39.37 316 ILE A O 1
ATOM 2212 N N . ASN A 1 296 ? 28.591 57.778 9.011 1.00 36.47 317 ASN A N 1
ATOM 2213 C CA . ASN A 1 296 ? 28.772 58.164 10.414 1.00 41.83 317 ASN A CA 1
ATOM 2214 C C . ASN A 1 296 ? 28.596 59.665 10.594 1.00 42.45 317 ASN A C 1
ATOM 2215 O O . ASN A 1 296 ? 27.956 60.098 11.573 1.00 41.29 317 ASN A O 1
ATOM 2220 N N . LYS A 1 297 ? 29.076 60.455 9.617 1.00 41.13 318 LYS A N 1
ATOM 2221 C CA A LYS A 1 297 ? 28.994 61.943 9.695 0.50 38.52 318 LYS A CA 1
ATOM 2222 C CA B LYS A 1 297 ? 29.175 61.955 9.717 0.50 43.47 318 LYS A CA 1
ATOM 2223 C C . LYS A 1 297 ? 29.408 62.467 8.328 1.00 41.43 318 LYS A C 1
ATOM 2224 O O . LYS A 1 297 ? 29.992 61.732 7.498 1.00 42.08 318 LYS A O 1
ATOM 2235 N N . ALA A 1 298 ? 28.996 63.690 8.017 1.00 39.67 319 ALA A N 1
ATOM 2236 C CA . ALA A 1 298 ? 29.317 64.277 6.747 1.00 42.97 319 ALA A CA 1
ATOM 2237 C C . ALA A 1 298 ? 29.434 65.779 6.957 1.00 49.98 319 ALA A C 1
ATOM 2238 O O . ALA A 1 298 ? 28.584 66.375 7.603 1.00 46.99 319 ALA A O 1
ATOM 2240 N N . SER A 1 299 ? 30.511 66.373 6.438 1.00 45.84 320 SER A N 1
ATOM 2241 C CA . SER A 1 299 ? 30.645 67.850 6.282 1.00 50.26 320 SER A CA 1
ATOM 2242 C C . SER A 1 299 ? 30.892 68.143 4.815 1.00 47.62 320 SER A C 1
ATOM 2243 O O . SER A 1 299 ? 31.111 67.218 4.050 1.00 43.31 320 SER A O 1
ATOM 2246 N N . ALA A 1 300 ? 30.846 69.413 4.399 1.00 42.23 321 ALA A N 1
ATOM 2247 C CA . ALA A 1 300 ? 31.124 69.765 3.030 1.00 46.82 321 ALA A CA 1
ATOM 2248 C C . ALA A 1 300 ? 32.448 69.146 2.546 1.00 49.04 321 ALA A C 1
ATOM 2249 O O . ALA A 1 300 ? 32.553 68.828 1.396 1.00 52.38 321 ALA A O 1
ATOM 2251 N N . SER A 1 301 ? 33.442 68.966 3.406 1.00 45.48 322 SER A N 1
ATOM 2252 C CA . SER A 1 301 ? 34.780 68.554 2.953 1.00 56.04 322 SER A CA 1
ATOM 2253 C C . SER A 1 301 ? 35.153 67.099 3.214 1.00 53.86 322 SER A C 1
ATOM 2254 O O . SER A 1 301 ? 36.129 66.606 2.674 1.00 48.09 322 SER A O 1
ATOM 2257 N N . GLU A 1 302 ? 34.381 66.397 4.050 1.00 47.15 323 GLU A N 1
ATOM 2258 C CA . GLU A 1 302 ? 34.701 65.054 4.409 1.00 45.78 323 GLU A CA 1
ATOM 2259 C C . GLU A 1 302 ? 33.506 64.186 4.888 1.00 45.87 323 GLU A C 1
ATOM 2260 O O . GLU A 1 302 ? 32.719 64.609 5.743 1.00 45.69 323 GLU A O 1
ATOM 2266 N N . VAL A 1 303 ? 33.391 62.977 4.353 1.00 43.68 324 VAL A N 1
ATOM 2267 C CA . VAL A 1 303 ? 32.354 62.041 4.787 1.00 39.07 324 VAL A CA 1
ATOM 2268 C C . VAL A 1 303 ? 33.090 60.920 5.504 1.00 40.85 324 VAL A C 1
ATOM 2269 O O . VAL A 1 303 ? 34.160 60.559 5.111 1.00 42.82 324 VAL A O 1
ATOM 2273 N N . THR A 1 304 ? 32.552 60.434 6.632 1.00 33.43 325 THR A N 1
ATOM 2274 C CA . THR A 1 304 ? 33.082 59.298 7.319 1.00 46.81 325 THR A CA 1
ATOM 2275 C C . THR A 1 304 ? 32.078 58.178 7.127 1.00 38.48 325 THR A C 1
ATOM 2276 O O . THR A 1 304 ? 30.876 58.361 7.424 1.00 37.60 325 THR A O 1
ATOM 2280 N N . VAL A 1 305 ? 32.564 57.038 6.652 1.00 39.66 326 VAL A N 1
ATOM 2281 C CA . VAL A 1 305 ? 31.740 55.860 6.376 1.00 36.15 326 VAL A CA 1
ATOM 2282 C C . VAL A 1 305 ? 32.253 54.653 7.102 1.00 35.81 326 VAL A C 1
ATOM 2283 O O . VAL A 1 305 ? 33.420 54.566 7.451 1.00 36.46 326 VAL A O 1
ATOM 2287 N N . SER A 1 306 ? 31.335 53.741 7.395 1.00 37.06 327 SER A N 1
ATOM 2288 C CA . SER A 1 306 ? 31.655 52.405 7.973 1.00 33.84 327 SER A CA 1
ATOM 2289 C C . SER A 1 306 ? 30.864 51.359 7.186 1.00 36.04 327 SER A C 1
ATOM 2290 O O . SER A 1 306 ? 29.750 51.634 6.770 1.00 41.33 327 SER A O 1
ATOM 2293 N N . VAL A 1 307 ? 31.430 50.192 6.953 1.00 35.66 328 VAL A N 1
ATOM 2294 C CA . VAL A 1 307 ? 30.860 49.227 6.003 1.00 33.21 328 VAL A CA 1
ATOM 2295 C C . VAL A 1 307 ? 30.890 47.811 6.561 1.00 36.57 328 VAL A C 1
ATOM 2296 O O . VAL A 1 307 ? 31.824 47.449 7.215 1.00 37.65 328 VAL A O 1
ATOM 2300 N N . LYS A 1 308 ? 29.776 47.100 6.422 1.00 33.28 329 LYS A N 1
ATOM 2301 C CA . LYS A 1 308 ? 29.719 45.639 6.601 1.00 38.31 329 LYS A CA 1
ATOM 2302 C C . LYS A 1 308 ? 29.607 45.047 5.210 1.00 35.85 329 LYS A C 1
ATOM 2303 O O . LYS A 1 308 ? 28.871 45.594 4.346 1.00 40.52 329 LYS A O 1
ATOM 2309 N N . ARG A 1 309 ? 30.401 44.011 4.949 1.00 39.96 330 ARG A N 1
ATOM 2310 C CA . ARG A 1 309 ? 30.364 43.347 3.658 1.00 39.79 330 ARG A CA 1
ATOM 2311 C C . ARG A 1 309 ? 30.152 41.857 3.870 1.00 36.72 330 ARG A C 1
ATOM 2312 O O . ARG A 1 309 ? 30.661 41.277 4.840 1.00 37.10 330 ARG A O 1
ATOM 2320 N N . TYR A 1 310 ? 29.424 41.237 2.952 1.00 38.53 331 TYR A N 1
ATOM 2321 C CA . TYR A 1 310 ? 29.143 39.808 2.983 1.00 40.12 331 TYR A CA 1
ATOM 2322 C C . TYR A 1 310 ? 29.341 39.197 1.619 1.00 40.31 331 TYR A C 1
ATOM 2323 O O . TYR A 1 310 ? 28.745 39.666 0.656 1.00 41.03 331 TYR A O 1
ATOM 2332 N N . LYS A 1 311 ? 30.131 38.122 1.571 1.00 42.34 332 LYS A N 1
ATOM 2333 C CA . LYS A 1 311 ? 30.351 37.394 0.323 1.00 49.69 332 LYS A CA 1
ATOM 2334 C C . LYS A 1 311 ? 29.231 36.376 0.106 1.00 43.89 332 LYS A C 1
ATOM 2335 O O . LYS A 1 311 ? 29.070 35.459 0.905 1.00 44.07 332 LYS A O 1
ATOM 2350 N N . ASP B 1 11 ? 24.786 61.979 39.008 1.00 95.78 32 ASP B N 1
ATOM 2351 C CA . ASP B 1 11 ? 26.229 61.661 39.234 1.00 101.43 32 ASP B CA 1
ATOM 2352 C C . ASP B 1 11 ? 26.479 61.420 40.763 1.00 114.30 32 ASP B C 1
ATOM 2353 O O . ASP B 1 11 ? 25.764 61.988 41.586 1.00 102.43 32 ASP B O 1
ATOM 2355 N N . PRO B 1 12 ? 27.426 60.520 41.158 1.00 116.71 33 PRO B N 1
ATOM 2356 C CA . PRO B 1 12 ? 27.884 60.602 42.572 1.00 99.09 33 PRO B CA 1
ATOM 2357 C C . PRO B 1 12 ? 29.100 61.568 42.693 1.00 69.39 33 PRO B C 1
ATOM 2358 O O . PRO B 1 12 ? 29.511 62.212 41.696 1.00 75.73 33 PRO B O 1
ATOM 2362 N N . VAL B 1 13 ? 29.677 61.674 43.883 1.00 69.81 34 VAL B N 1
ATOM 2363 C CA . VAL B 1 13 ? 30.697 62.701 44.124 1.00 67.14 34 VAL B CA 1
ATOM 2364 C C . VAL B 1 13 ? 31.891 62.651 43.126 1.00 61.83 34 VAL B C 1
ATOM 2365 O O . VAL B 1 13 ? 32.632 61.676 43.029 1.00 57.86 34 VAL B O 1
ATOM 2369 N N . SER B 1 14 ? 32.096 63.729 42.399 1.00 52.10 35 SER B N 1
ATOM 2370 C CA . SER B 1 14 ? 33.104 63.740 41.326 1.00 49.86 35 SER B CA 1
ATOM 2371 C C . SER B 1 14 ? 34.508 64.065 41.859 1.00 57.93 35 SER B C 1
ATOM 2372 O O . SER B 1 14 ? 35.261 64.857 41.305 1.00 57.75 35 SER B O 1
ATOM 2375 N N . ALA B 1 15 ? 34.837 63.412 42.962 1.00 51.66 36 ALA B N 1
ATOM 2376 C CA . ALA B 1 15 ? 36.103 63.577 43.675 1.00 52.65 36 ALA B CA 1
ATOM 2377 C C . ALA B 1 15 ? 36.132 62.474 44.758 1.00 51.36 36 ALA B C 1
ATOM 2378 O O . ALA B 1 15 ? 35.138 61.781 44.975 1.00 48.11 36 ALA B O 1
ATOM 2380 N N . LEU B 1 16 ? 37.267 62.334 45.424 1.00 52.65 37 LEU B N 1
ATOM 2381 C CA . LEU B 1 16 ? 37.391 61.465 46.607 1.00 48.55 37 LEU B CA 1
ATOM 2382 C C . LEU B 1 16 ? 36.336 61.785 47.601 1.00 50.94 37 LEU B C 1
ATOM 2383 O O . LEU B 1 16 ? 36.119 62.949 47.919 1.00 52.74 37 LEU B O 1
ATOM 2388 N N . SER B 1 17 ? 35.618 60.771 48.056 1.00 49.60 38 SER B N 1
ATOM 2389 C CA . SER B 1 17 ? 34.627 60.955 49.087 1.00 50.49 38 SER B CA 1
ATOM 2390 C C . SER B 1 17 ? 34.679 59.824 50.141 1.00 50.06 38 SER B C 1
ATOM 2391 O O . SER B 1 17 ? 35.319 58.782 49.936 1.00 43.57 38 SER B O 1
ATOM 2394 N N . ASN B 1 18 ? 34.003 60.039 51.269 1.00 45.07 39 ASN B N 1
ATOM 2395 C CA . ASN B 1 18 ? 34.035 59.050 52.360 1.00 44.24 39 ASN B CA 1
ATOM 2396 C C . ASN B 1 18 ? 32.759 59.050 53.186 1.00 50.24 39 ASN B C 1
ATOM 2397 O O . ASN B 1 18 ? 32.004 60.000 53.157 1.00 49.63 39 ASN B O 1
ATOM 2402 N N . ASP B 1 19 ? 32.529 57.965 53.901 1.00 47.96 40 ASP B N 1
ATOM 2403 C CA . ASP B 1 19 ? 31.408 57.837 54.812 1.00 50.83 40 ASP B CA 1
ATOM 2404 C C . ASP B 1 19 ? 31.770 56.782 55.836 1.00 54.48 40 ASP B C 1
ATOM 2405 O O . ASP B 1 19 ? 32.530 55.895 55.530 1.00 46.11 40 ASP B O 1
ATOM 2410 N N . CYS B 1 20 ? 31.295 56.903 57.070 1.00 48.23 41 CYS B N 1
ATOM 2411 C CA . CYS B 1 20 ? 31.679 55.950 58.091 1.00 48.72 41 CYS B CA 1
ATOM 2412 C C . CYS B 1 20 ? 30.483 55.633 58.953 1.00 47.84 41 CYS B C 1
ATOM 2413 O O . CYS B 1 20 ? 29.745 56.537 59.317 1.00 50.37 41 CYS B O 1
ATOM 2416 N N . ILE B 1 21 ? 30.293 54.355 59.272 1.00 43.45 42 ILE B N 1
ATOM 2417 C CA . ILE B 1 21 ? 29.172 53.900 60.109 1.00 50.70 42 ILE B CA 1
ATOM 2418 C C . ILE B 1 21 ? 29.697 53.074 61.282 1.00 47.24 42 ILE B C 1
ATOM 2419 O O . ILE B 1 21 ? 30.555 52.237 61.118 1.00 47.39 42 ILE B O 1
ATOM 2424 N N . LYS B 1 22 ? 29.234 53.379 62.490 1.00 43.87 43 LYS B N 1
ATOM 2425 C CA . LYS B 1 22 ? 29.553 52.570 63.649 1.00 42.06 43 LYS B CA 1
ATOM 2426 C C . LYS B 1 22 ? 28.807 51.262 63.466 1.00 46.43 43 LYS B C 1
ATOM 2427 O O . LYS B 1 22 ? 27.614 51.285 63.210 1.00 48.26 43 LYS B O 1
ATOM 2433 N N . ARG B 1 23 ? 29.491 50.135 63.509 1.00 50.17 44 ARG B N 1
ATOM 2434 C CA . ARG B 1 23 ? 28.821 48.821 63.394 1.00 48.57 44 ARG B CA 1
ATOM 2435 C C . ARG B 1 23 ? 28.299 48.341 64.746 1.00 63.27 44 ARG B C 1
ATOM 2436 O O . ARG B 1 23 ? 27.211 47.818 64.852 1.00 56.05 44 ARG B O 1
ATOM 2444 N N . SER B 1 24 ? 29.059 48.580 65.795 1.00 64.27 45 SER B N 1
ATOM 2445 C CA . SER B 1 24 ? 28.572 48.293 67.140 1.00 61.09 45 SER B CA 1
ATOM 2446 C C . SER B 1 24 ? 27.184 48.925 67.384 1.00 55.72 45 SER B C 1
ATOM 2447 O O . SER B 1 24 ? 26.922 50.093 67.016 1.00 54.96 45 SER B O 1
ATOM 2450 N N . LEU B 1 25 ? 26.311 48.210 68.077 1.00 60.05 46 LEU B N 1
ATOM 2451 C CA . LEU B 1 25 ? 24.924 48.672 68.277 1.00 65.89 46 LEU B CA 1
ATOM 2452 C C . LEU B 1 25 ? 24.802 49.840 69.295 1.00 67.55 46 LEU B C 1
ATOM 2453 O O . LEU B 1 25 ? 25.490 49.843 70.328 1.00 75.10 46 LEU B O 1
ATOM 2458 N N . PRO B 1 26 ? 23.954 50.846 68.999 1.00 61.45 47 PRO B N 1
ATOM 2459 C CA . PRO B 1 26 ? 23.774 52.016 69.887 1.00 60.26 47 PRO B CA 1
ATOM 2460 C C . PRO B 1 26 ? 23.279 51.678 71.307 1.00 70.07 47 PRO B C 1
ATOM 2461 O O . PRO B 1 26 ? 23.570 52.403 72.253 1.00 65.83 47 PRO B O 1
ATOM 2465 N N . VAL B 1 27 ? 22.531 50.591 71.449 1.00 66.70 48 VAL B N 1
ATOM 2466 C CA . VAL B 1 27 ? 22.074 50.163 72.770 1.00 67.53 48 VAL B CA 1
ATOM 2467 C C . VAL B 1 27 ? 23.156 49.401 73.525 1.00 57.20 48 VAL B C 1
ATOM 2468 O O . VAL B 1 27 ? 23.031 49.215 74.719 1.00 54.72 48 VAL B O 1
ATOM 2472 N N . ALA B 1 28 ? 24.221 48.945 72.853 1.00 51.39 49 ALA B N 1
ATOM 2473 C CA . ALA B 1 28 ? 25.184 48.063 73.507 1.00 52.54 49 ALA B CA 1
ATOM 2474 C C . ALA B 1 28 ? 26.202 48.935 74.259 1.00 59.60 49 ALA B C 1
ATOM 2475 O O . ALA B 1 28 ? 26.863 49.758 73.659 1.00 44.31 49 ALA B O 1
ATOM 2477 N N . PRO B 1 29 ? 26.318 48.767 75.590 1.00 52.20 50 PRO B N 1
ATOM 2478 C CA . PRO B 1 29 ? 27.285 49.626 76.251 1.00 50.99 50 PRO B CA 1
ATOM 2479 C C . PRO B 1 29 ? 28.726 49.321 75.809 1.00 40.20 50 PRO B C 1
ATOM 2480 O O . PRO B 1 29 ? 29.070 48.172 75.533 1.00 43.83 50 PRO B O 1
ATOM 2484 N N . ASN B 1 30 ? 29.544 50.369 75.817 1.00 43.62 51 ASN B N 1
ATOM 2485 C CA . ASN B 1 30 ? 30.932 50.334 75.407 1.00 37.73 51 ASN B CA 1
ATOM 2486 C C . ASN B 1 30 ? 31.764 50.125 76.710 1.00 43.33 51 ASN B C 1
ATOM 2487 O O . ASN B 1 30 ? 31.917 51.057 77.502 1.00 40.48 51 ASN B O 1
ATOM 2492 N N . ILE B 1 31 ? 32.233 48.892 76.904 1.00 41.14 52 ILE B N 1
ATOM 2493 C CA . ILE B 1 31 ? 32.924 48.428 78.090 1.00 38.20 52 ILE B CA 1
ATOM 2494 C C . ILE B 1 31 ? 34.444 48.301 77.819 1.00 38.14 52 ILE B C 1
ATOM 2495 O O . ILE B 1 31 ? 34.883 47.750 76.794 1.00 37.33 52 ILE B O 1
ATOM 2500 N N . VAL B 1 32 ? 35.237 48.782 78.755 1.00 41.51 53 VAL B N 1
ATOM 2501 C CA . VAL B 1 32 ? 36.697 48.628 78.741 1.00 39.00 53 VAL B CA 1
ATOM 2502 C C . VAL B 1 32 ? 37.132 47.215 78.377 1.00 49.47 53 VAL B C 1
ATOM 2503 O O . VAL B 1 32 ? 36.514 46.242 78.811 1.00 39.62 53 VAL B O 1
ATOM 2507 N N . GLY B 1 33 ? 38.139 47.113 77.503 1.00 40.98 54 GLY B N 1
ATOM 2508 C CA . GLY B 1 33 ? 38.597 45.810 77.042 1.00 40.11 54 GLY B CA 1
ATOM 2509 C C . GLY B 1 33 ? 37.860 45.337 75.805 1.00 44.28 54 GLY B C 1
ATOM 2510 O O . GLY B 1 33 ? 38.340 44.471 75.142 1.00 41.39 54 GLY B O 1
ATOM 2511 N N . ASN B 1 34 ? 36.699 45.891 75.487 1.00 40.39 55 ASN B N 1
ATOM 2512 C CA . ASN B 1 34 ? 35.918 45.437 74.300 1.00 41.05 55 ASN B CA 1
ATOM 2513 C C . ASN B 1 34 ? 36.248 46.375 73.118 1.00 39.75 55 ASN B C 1
ATOM 2514 O O . ASN B 1 34 ? 36.871 47.424 73.248 1.00 43.16 55 ASN B O 1
ATOM 2519 N N . GLU B 1 35 ? 35.786 45.994 71.966 1.00 42.83 56 GLU B N 1
ATOM 2520 C CA . GLU B 1 35 ? 36.007 46.803 70.785 1.00 45.92 56 GLU B CA 1
ATOM 2521 C C . GLU B 1 35 ? 34.797 47.665 70.431 1.00 38.28 56 GLU B C 1
ATOM 2522 O O . GLU B 1 35 ? 33.653 47.306 70.747 1.00 42.74 56 GLU B O 1
ATOM 2528 N N . ILE B 1 36 ? 35.051 48.821 69.814 1.00 39.12 57 ILE B N 1
ATOM 2529 C CA . ILE B 1 36 ? 34.035 49.578 69.077 1.00 40.48 57 ILE B CA 1
ATOM 2530 C C . ILE B 1 36 ? 34.478 49.449 67.608 1.00 37.93 57 ILE B C 1
ATOM 2531 O O . ILE B 1 36 ? 35.637 49.746 67.239 1.00 40.03 57 ILE B O 1
ATOM 2536 N N . GLU B 1 37 ? 33.567 48.939 66.804 1.00 42.72 58 GLU B N 1
ATOM 2537 C CA . GLU B 1 37 ? 33.833 48.604 65.413 1.00 42.40 58 GLU B CA 1
ATOM 2538 C C . GLU B 1 37 ? 33.157 49.580 64.472 1.00 42.94 58 GLU B C 1
ATOM 2539 O O . GLU B 1 37 ? 31.971 49.900 64.652 1.00 41.71 58 GLU B O 1
ATOM 2545 N N . PHE B 1 38 ? 33.907 50.018 63.468 1.00 44.89 59 PHE B N 1
ATOM 2546 C CA . PHE B 1 38 ? 33.449 51.011 62.495 1.00 41.98 59 PHE B CA 1
ATOM 2547 C C . PHE B 1 38 ? 33.681 50.444 61.067 1.00 44.11 59 PHE B C 1
ATOM 2548 O O . PHE B 1 38 ? 34.613 49.664 60.857 1.00 40.87 59 PHE B O 1
ATOM 2556 N N . ALA B 1 39 ? 32.839 50.832 60.106 1.00 36.02 60 ALA B N 1
ATOM 2557 C CA . ALA B 1 39 ? 33.017 50.486 58.696 1.00 43.35 60 ALA B CA 1
ATOM 2558 C C . ALA B 1 39 ? 33.221 51.800 57.952 1.00 45.43 60 ALA B C 1
ATOM 2559 O O . ALA B 1 39 ? 32.303 52.614 57.893 1.00 43.71 60 ALA B O 1
ATOM 2561 N N . TYR B 1 40 ? 34.442 52.027 57.464 1.00 43.34 61 TYR B N 1
ATOM 2562 C CA . TYR B 1 40 ? 34.849 53.293 56.843 1.00 37.72 61 TYR B CA 1
ATOM 2563 C C . TYR B 1 40 ? 34.897 53.059 55.324 1.00 39.61 61 TYR B C 1
ATOM 2564 O O . TYR B 1 40 ? 35.747 52.312 54.855 1.00 42.07 61 TYR B O 1
ATOM 2573 N N . ALA B 1 41 ? 33.979 53.713 54.600 1.00 39.13 62 ALA B N 1
ATOM 2574 C CA . ALA B 1 41 ? 33.835 53.617 53.142 1.00 41.16 62 ALA B CA 1
ATOM 2575 C C . ALA B 1 41 ? 34.488 54.794 52.467 1.00 42.44 62 ALA B C 1
ATOM 2576 O O . ALA B 1 41 ? 34.269 55.941 52.873 1.00 49.03 62 ALA B O 1
ATOM 2586 N N . ALA B 1 43 ? 35.627 56.323 48.306 1.00 48.35 64 ALA B N 1
ATOM 2587 C CA . ALA B 1 43 ? 35.386 56.149 46.845 1.00 47.29 64 ALA B CA 1
ATOM 2588 C C . ALA B 1 43 ? 35.911 57.356 46.083 1.00 49.40 64 ALA B C 1
ATOM 2589 O O . ALA B 1 43 ? 35.804 58.477 46.561 1.00 48.54 64 ALA B O 1
ATOM 2591 N N . ILE B 1 44 ? 36.523 57.089 44.932 1.00 47.75 65 ILE B N 1
ATOM 2592 C CA . ILE B 1 44 ? 37.031 58.078 44.039 1.00 48.87 65 ILE B CA 1
ATOM 2593 C C . ILE B 1 44 ? 36.634 57.610 42.658 1.00 58.34 65 ILE B C 1
ATOM 2594 O O . ILE B 1 44 ? 36.662 56.424 42.392 1.00 48.94 65 ILE B O 1
ATOM 2599 N N . PRO B 1 45 ? 36.194 58.526 41.785 1.00 55.36 66 PRO B N 1
ATOM 2600 C CA . PRO B 1 45 ? 35.930 58.069 40.428 1.00 55.49 66 PRO B CA 1
ATOM 2601 C C . PRO B 1 45 ? 37.199 57.450 39.839 1.00 40.40 66 PRO B C 1
ATOM 2602 O O . PRO B 1 45 ? 38.299 58.003 39.959 1.00 49.11 66 PRO B O 1
ATOM 2606 N N . ASN B 1 46 ? 37.049 56.263 39.237 1.00 49.11 67 ASN B N 1
ATOM 2607 C CA . ASN B 1 46 ? 38.187 55.445 38.814 1.00 41.22 67 ASN B CA 1
ATOM 2608 C C . ASN B 1 46 ? 39.108 56.124 37.827 1.00 46.89 67 ASN B C 1
ATOM 2609 O O . ASN B 1 46 ? 40.304 55.914 37.876 1.00 47.59 67 ASN B O 1
ATOM 2614 N N . GLU B 1 47 ? 38.567 56.990 36.986 1.00 56.06 68 GLU B N 1
ATOM 2615 C CA . GLU B 1 47 ? 39.378 57.696 35.999 1.00 59.43 68 GLU B CA 1
ATOM 2616 C C . GLU B 1 47 ? 40.239 58.831 36.604 1.00 61.05 68 GLU B C 1
ATOM 2617 O O . GLU B 1 47 ? 41.212 59.233 35.994 1.00 65.89 68 GLU B O 1
ATOM 2623 N N . LEU B 1 48 ? 39.910 59.283 37.811 1.00 56.45 69 LEU B N 1
ATOM 2624 C CA . LEU B 1 48 ? 40.662 60.349 38.501 1.00 57.22 69 LEU B CA 1
ATOM 2625 C C . LEU B 1 48 ? 41.852 59.826 39.316 1.00 64.12 69 LEU B C 1
ATOM 2626 O O . LEU B 1 48 ? 42.866 60.508 39.460 1.00 63.02 69 LEU B O 1
ATOM 2631 N N . GLY B 1 49 ? 41.765 58.610 39.846 1.00 63.41 70 GLY B N 1
ATOM 2632 C CA . GLY B 1 49 ? 42.907 58.031 40.508 1.00 64.72 70 GLY B CA 1
ATOM 2633 C C . GLY B 1 49 ? 42.464 56.842 41.340 1.00 63.14 70 GLY B C 1
ATOM 2634 O O . GLY B 1 49 ? 41.465 56.204 41.039 1.00 52.02 70 GLY B O 1
ATOM 2635 N N . LYS B 1 50 ? 43.243 56.542 42.365 1.00 48.61 71 LYS B N 1
ATOM 2636 C CA . LYS B 1 50 ? 43.031 55.361 43.209 1.00 50.69 71 LYS B CA 1
ATOM 2637 C C . LYS B 1 50 ? 43.262 55.701 44.682 1.00 51.99 71 LYS B C 1
ATOM 2638 O O . LYS B 1 50 ? 43.935 56.676 45.025 1.00 48.88 71 LYS B O 1
ATOM 2644 N N . LEU B 1 51 ? 42.721 54.877 45.563 1.00 43.67 72 LEU B N 1
ATOM 2645 C CA . LEU B 1 51 ? 42.875 55.088 46.995 1.00 44.68 72 LEU B CA 1
ATOM 2646 C C . LEU B 1 51 ? 44.347 54.838 47.396 1.00 38.28 72 LEU B C 1
ATOM 2647 O O . LEU B 1 51 ? 44.909 53.832 47.007 1.00 44.14 72 LEU B O 1
ATOM 2652 N N . SER B 1 52 ? 44.936 55.732 48.244 1.00 37.80 73 SER B N 1
ATOM 2653 C CA . SER B 1 52 ? 46.334 55.595 48.732 1.00 43.39 73 SER B CA 1
ATOM 2654 C C . SER B 1 52 ? 46.495 55.138 50.177 1.00 49.74 73 SER B C 1
ATOM 2655 O O . SER B 1 52 ? 47.337 54.261 50.479 1.00 45.14 73 SER B O 1
ATOM 2658 N N . SER B 1 53 ? 45.717 55.737 51.070 1.00 49.12 74 SER B N 1
ATOM 2659 C CA . SER B 1 53 ? 45.844 55.469 52.520 1.00 47.44 74 SER B CA 1
ATOM 2660 C C . SER B 1 53 ? 44.623 55.931 53.282 1.00 42.19 74 SER B C 1
ATOM 2661 O O . SER B 1 53 ? 43.848 56.763 52.804 1.00 43.08 74 SER B O 1
ATOM 2664 N N . ALA B 1 54 ? 44.471 55.380 54.485 1.00 43.90 75 ALA B N 1
ATOM 2665 C CA . ALA B 1 54 ? 43.362 55.730 55.389 1.00 45.45 75 ALA B CA 1
ATOM 2666 C C . ALA B 1 54 ? 43.933 55.922 56.801 1.00 41.70 75 ALA B C 1
ATOM 2667 O O . ALA B 1 54 ? 44.929 55.316 57.150 1.00 43.45 75 ALA B O 1
ATOM 2669 N N . GLN B 1 55 ? 43.287 56.739 57.608 1.00 38.76 76 GLN B N 1
ATOM 2670 C CA . GLN B 1 55 ? 43.750 56.986 58.930 1.00 40.51 76 GLN B CA 1
ATOM 2671 C C . GLN B 1 55 ? 42.596 57.242 59.884 1.00 47.13 76 GLN B C 1
ATOM 2672 O O . GLN B 1 55 ? 41.553 57.704 59.459 1.00 40.89 76 GLN B O 1
ATOM 2678 N N . VAL B 1 56 ? 42.752 56.881 61.158 1.00 40.00 77 VAL B N 1
ATOM 2679 C CA . VAL B 1 56 ? 41.786 57.295 62.190 1.00 38.78 77 VAL B CA 1
ATOM 2680 C C . VAL B 1 56 ? 42.574 57.839 63.365 1.00 41.61 77 VAL B C 1
ATOM 2681 O O . VAL B 1 56 ? 43.606 57.244 63.768 1.00 42.36 77 VAL B O 1
ATOM 2685 N N . VAL B 1 57 ? 42.131 58.979 63.870 1.00 45.74 78 VAL B N 1
ATOM 2686 C CA . VAL B 1 57 ? 42.673 59.585 65.083 1.00 45.94 78 VAL B CA 1
ATOM 2687 C C . VAL B 1 57 ? 41.558 59.465 66.119 1.00 44.00 78 VAL B C 1
ATOM 2688 O O . VAL B 1 57 ? 40.473 59.963 65.907 1.00 44.27 78 VAL B O 1
ATOM 2692 N N . SER B 1 58 ? 41.800 58.747 67.205 1.00 41.51 79 SER B N 1
ATOM 2693 C CA . SER B 1 58 ? 40.848 58.699 68.335 1.00 42.95 79 SER B CA 1
ATOM 2694 C C . SER B 1 58 ? 41.208 59.750 69.358 1.00 49.07 79 SER B C 1
ATOM 2695 O O . SER B 1 58 ? 42.356 60.183 69.417 1.00 52.50 79 SER B O 1
ATOM 2698 N N . SER B 1 59 ? 40.243 60.125 70.191 1.00 50.49 80 SER B N 1
ATOM 2699 C CA . SER B 1 59 ? 40.461 61.200 71.164 1.00 43.86 80 SER B CA 1
ATOM 2700 C C . SER B 1 59 ? 41.186 60.663 72.413 1.00 42.26 80 SER B C 1
ATOM 2701 O O . SER B 1 59 ? 41.765 61.425 73.124 1.00 46.53 80 SER B O 1
ATOM 2704 N N . ILE B 1 60 ? 41.117 59.368 72.659 1.00 43.85 81 ILE B N 1
ATOM 2705 C CA . ILE B 1 60 ? 41.877 58.713 73.712 1.00 42.19 81 ILE B CA 1
ATOM 2706 C C . ILE B 1 60 ? 42.498 57.498 73.013 1.00 46.97 81 ILE B C 1
ATOM 2707 O O . ILE B 1 60 ? 41.808 56.707 72.337 1.00 44.72 81 ILE B O 1
ATOM 2712 N N . ALA B 1 61 ? 43.801 57.329 73.180 1.00 46.86 82 ALA B N 1
ATOM 2713 C C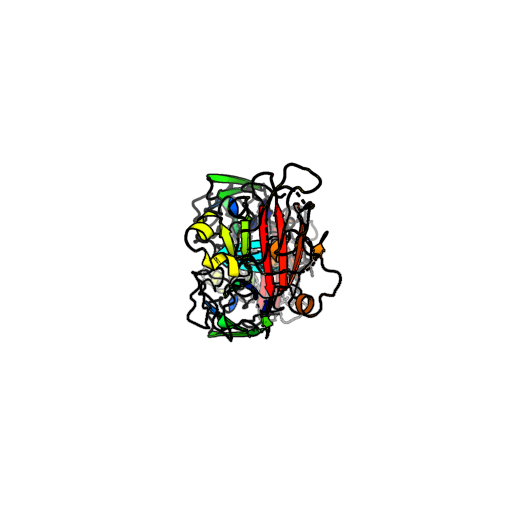A . ALA B 1 61 ? 44.521 56.294 72.468 1.00 47.10 82 ALA B CA 1
ATOM 2714 C C . ALA B 1 61 ? 43.954 54.932 72.770 1.00 46.86 82 ALA B C 1
ATOM 2715 O O . ALA B 1 61 ? 43.745 54.597 73.923 1.00 45.15 82 ALA B O 1
ATOM 2717 N N . GLY B 1 62 ? 43.758 54.113 71.754 1.00 39.31 83 GLY B N 1
ATOM 2718 C CA . GLY B 1 62 ? 43.178 52.801 71.969 1.00 41.31 83 GLY B CA 1
ATOM 2719 C C . GLY B 1 62 ? 44.139 51.843 72.653 1.00 44.34 83 GLY B C 1
ATOM 2720 O O . GLY B 1 62 ? 45.329 52.057 72.576 1.00 43.93 83 GLY B O 1
ATOM 2721 N N . ALA B 1 63 ? 43.642 50.774 73.283 1.00 46.71 84 ALA B N 1
ATOM 2722 C CA . ALA B 1 63 ? 44.527 49.733 73.828 1.00 47.54 84 ALA B CA 1
ATOM 2723 C C . ALA B 1 63 ? 45.196 48.979 72.682 1.00 54.11 84 ALA B C 1
ATOM 2724 O O . ALA B 1 63 ? 44.735 49.020 71.526 1.00 48.62 84 ALA B O 1
ATOM 2726 N N . THR B 1 64 ? 46.218 48.205 73.025 1.00 46.14 85 THR B N 1
ATOM 2727 C CA . THR B 1 64 ? 46.859 47.322 72.057 1.00 46.40 85 THR B CA 1
ATOM 2728 C C . THR B 1 64 ? 45.861 46.406 71.394 1.00 43.21 85 THR B C 1
ATOM 2729 O O . THR B 1 64 ? 44.996 45.869 72.038 1.00 45.96 85 THR B O 1
ATOM 2733 N N . GLY B 1 65 ? 45.960 46.275 70.073 1.00 42.86 86 GLY B N 1
ATOM 2734 C CA . GLY B 1 65 ? 44.957 45.551 69.304 1.00 38.92 86 GLY B CA 1
ATOM 2735 C C . GLY B 1 65 ? 44.047 46.455 68.511 1.00 44.94 86 GLY B C 1
ATOM 2736 O O . GLY B 1 65 ? 43.265 45.984 67.718 1.00 44.46 86 GLY B O 1
ATOM 2737 N N . THR B 1 66 ? 44.115 47.759 68.738 1.00 34.34 87 THR B N 1
ATOM 2738 C CA . THR B 1 66 ? 43.396 48.745 67.906 1.00 37.99 87 THR B CA 1
ATOM 2739 C C . THR B 1 66 ? 44.025 48.713 66.468 1.00 43.61 87 THR B C 1
ATOM 2740 O O . THR B 1 66 ? 45.246 48.774 66.314 1.00 39.56 87 THR B O 1
ATOM 2744 N N . TYR B 1 67 ? 43.227 48.448 65.454 1.00 37.23 88 TYR B N 1
ATOM 2745 C CA . TYR B 1 67 ? 43.747 48.304 64.109 1.00 43.92 88 TYR B CA 1
ATOM 2746 C C . TYR B 1 67 ? 42.669 48.506 63.036 1.00 39.23 88 TYR B C 1
ATOM 2747 O O . TYR B 1 67 ? 41.483 48.514 63.339 1.00 35.07 88 TYR B O 1
ATOM 2756 N N . PHE B 1 68 ? 43.128 48.678 61.787 1.00 40.95 89 PHE B N 1
ATOM 2757 C CA . PHE B 1 68 ? 42.309 48.514 60.596 1.00 38.25 89 PHE B CA 1
ATOM 2758 C C . PHE B 1 68 ? 42.581 47.126 60.079 1.00 36.13 89 PHE B C 1
ATOM 2759 O O . PHE B 1 68 ? 43.714 46.760 59.874 1.00 37.98 89 PHE B O 1
ATOM 2767 N N . ASP B 1 69 ? 41.544 46.353 59.826 1.00 39.33 90 ASP B N 1
ATOM 2768 C CA . ASP B 1 69 ? 41.693 45.087 59.144 1.00 41.08 90 ASP B CA 1
ATOM 2769 C C . ASP B 1 69 ? 42.092 45.490 57.701 1.00 41.45 90 ASP B C 1
ATOM 2770 O O . ASP B 1 69 ? 41.572 46.466 57.166 1.00 34.93 90 ASP B O 1
ATOM 2775 N N . PRO B 1 70 ? 43.066 44.788 57.116 1.00 41.28 91 PRO B N 1
ATOM 2776 C CA . PRO B 1 70 ? 43.591 45.192 55.827 1.00 40.30 91 PRO B CA 1
ATOM 2777 C C . PRO B 1 70 ? 42.703 44.777 54.641 1.00 43.10 91 PRO B C 1
ATOM 2778 O O . PRO B 1 70 ? 43.102 45.009 53.475 1.00 38.88 91 PRO B O 1
ATOM 2782 N N . ASN B 1 71 ? 41.567 44.098 54.884 1.00 35.60 92 ASN B N 1
ATOM 2783 C CA . ASN B 1 71 ? 40.711 43.686 53.787 1.00 40.79 92 ASN B CA 1
ATOM 2784 C C . ASN B 1 71 ? 39.631 44.696 53.532 1.00 43.25 92 ASN B C 1
ATOM 2785 O O . ASN B 1 71 ? 39.052 45.191 54.452 1.00 39.91 92 ASN B O 1
ATOM 2790 N N . SER B 1 72 ? 39.366 44.996 52.275 1.00 41.43 93 SER B N 1
ATOM 2791 C CA . SER B 1 72 ? 38.166 45.727 51.959 1.00 40.82 93 SER B CA 1
ATOM 2792 C C . SER B 1 72 ? 37.075 44.696 51.825 1.00 38.15 93 SER B C 1
ATOM 2793 O O . SER B 1 72 ? 37.277 43.648 51.257 1.00 40.96 93 SER B O 1
ATOM 2796 N N . TYR B 1 73 ? 35.914 45.014 52.388 1.00 38.70 94 TYR B N 1
ATOM 2797 C CA . TYR B 1 73 ? 34.741 44.147 52.382 1.00 40.91 94 TYR B CA 1
ATOM 2798 C C . TYR B 1 73 ? 33.797 44.665 51.324 1.00 45.67 94 TYR B C 1
ATOM 2799 O O . TYR B 1 73 ? 33.153 45.653 51.550 1.00 50.67 94 TYR B O 1
ATOM 2808 N N . TYR B 1 74 ? 33.741 43.984 50.178 1.00 40.95 95 TYR B N 1
ATOM 2809 C CA . TYR B 1 74 ? 32.808 44.245 49.108 1.00 42.43 95 TYR B CA 1
ATOM 2810 C C . TYR B 1 74 ? 31.587 43.307 49.360 1.00 49.08 95 TYR B C 1
ATOM 2811 O O . TYR B 1 74 ? 31.673 42.381 50.151 1.00 60.33 95 TYR B O 1
ATOM 2820 N N . THR B 1 75 ? 30.440 43.618 48.806 1.00 62.28 96 THR B N 1
ATOM 2821 C CA . THR B 1 75 ? 29.237 42.806 49.040 1.00 63.86 96 THR B CA 1
ATOM 2822 C C . THR B 1 75 ? 28.865 42.138 47.753 1.00 64.06 96 THR B C 1
ATOM 2823 O O . THR B 1 75 ? 28.840 42.804 46.747 1.00 70.73 96 THR B O 1
ATOM 2827 N N . ASN B 1 76 ? 28.570 40.841 47.759 1.00 60.66 97 ASN B N 1
ATOM 2828 C CA . ASN B 1 76 ? 28.065 40.190 46.542 1.00 71.08 97 ASN B CA 1
ATOM 2829 C C . ASN B 1 76 ? 26.567 40.535 46.345 1.00 80.45 97 ASN B C 1
ATOM 2830 O O . ASN B 1 76 ? 26.010 41.364 47.089 1.00 75.51 97 ASN B O 1
ATOM 2835 N N . SER B 1 77 ? 25.919 39.928 45.352 1.00 83.63 98 SER B N 1
ATOM 2836 C CA . SER B 1 77 ? 24.465 40.121 45.153 1.00 97.34 98 SER B CA 1
ATOM 2837 C C . SER B 1 77 ? 23.644 39.646 46.358 1.00 99.00 98 SER B C 1
ATOM 2838 O O . SER B 1 77 ? 22.688 40.306 46.747 1.00 106.54 98 SER B O 1
ATOM 2841 N N . SER B 1 78 ? 24.034 38.517 46.954 1.00 90.84 99 SER B N 1
ATOM 2842 C CA . SER B 1 78 ? 23.346 37.953 48.136 1.00 86.15 99 SER B CA 1
ATOM 2843 C C . SER B 1 78 ? 23.560 38.716 49.448 1.00 89.29 99 SER B C 1
ATOM 2844 O O . SER B 1 78 ? 23.164 38.230 50.518 1.00 96.83 99 SER B O 1
ATOM 2847 N N . GLY B 1 79 ? 24.217 39.873 49.396 1.00 77.29 100 GLY B N 1
ATOM 2848 C CA . GLY B 1 79 ? 24.522 40.611 50.614 1.00 66.39 100 GLY B CA 1
ATOM 2849 C C . GLY B 1 79 ? 25.623 40.044 51.523 1.00 65.36 100 GLY B C 1
ATOM 2850 O O . GLY B 1 79 ? 25.823 40.576 52.601 1.00 76.75 100 GLY B O 1
ATOM 2851 N N . GLN B 1 80 ? 26.342 38.991 51.120 1.00 61.92 101 GLN B N 1
ATOM 2852 C CA . GLN B 1 80 ? 27.468 38.474 51.940 1.00 65.42 101 GLN B CA 1
ATOM 2853 C C . GLN B 1 80 ? 28.813 39.178 51.602 1.00 53.73 101 GLN B C 1
ATOM 2854 O O . GLN B 1 80 ? 29.036 39.681 50.489 1.00 56.28 101 GLN B O 1
ATOM 2860 N N . ASP B 1 81 ? 29.660 39.285 52.593 1.00 54.36 102 ASP B N 1
ATOM 2861 C CA . ASP B 1 81 ? 30.948 39.989 52.455 1.00 64.79 102 ASP B CA 1
ATOM 2862 C C . ASP B 1 81 ? 31.924 39.261 51.558 1.00 64.98 102 ASP B C 1
ATOM 2863 O O . ASP B 1 81 ? 31.973 38.035 51.563 1.00 55.80 102 ASP B O 1
ATOM 2868 N N . ILE B 1 82 ? 32.656 40.006 50.741 1.00 54.74 103 ILE B N 1
ATOM 2869 C CA . ILE B 1 82 ? 33.815 39.463 50.040 1.00 39.74 103 ILE B CA 1
ATOM 2870 C C . ILE B 1 82 ? 35.038 40.258 50.501 1.00 46.10 103 ILE B C 1
ATOM 2871 O O . ILE B 1 82 ? 35.179 41.409 50.116 1.00 46.27 103 ILE B O 1
ATOM 2876 N N . PRO B 1 83 ? 35.865 39.698 51.400 1.00 41.10 104 PRO B N 1
ATOM 2877 C CA . PRO B 1 83 ? 37.090 40.349 51.778 1.00 40.46 104 PRO B CA 1
ATOM 2878 C C . PRO B 1 83 ? 38.152 40.201 50.651 1.00 38.02 104 PRO B C 1
ATOM 2879 O O . PRO B 1 83 ? 38.301 39.110 50.082 1.00 39.64 104 PRO B O 1
ATOM 2883 N N . VAL B 1 84 ? 38.796 41.318 50.337 1.00 41.26 105 VAL B N 1
ATOM 2884 C CA . VAL B 1 84 ? 39.871 41.404 49.350 1.00 39.09 105 VAL B CA 1
ATOM 2885 C C . VAL B 1 84 ? 40.999 42.141 50.042 1.00 37.59 105 VAL B C 1
ATOM 2886 O O . VAL B 1 84 ? 40.827 43.265 50.573 1.00 42.58 105 VAL B O 1
ATOM 2890 N N . LYS B 1 85 ? 42.167 41.545 50.078 1.00 37.76 106 LYS B N 1
ATOM 2891 C CA . LYS B 1 85 ? 43.293 42.108 50.910 1.00 37.28 106 LYS B CA 1
ATOM 2892 C C . LYS B 1 85 ? 44.001 43.191 50.113 1.00 38.88 106 LYS B C 1
ATOM 2893 O O . LYS B 1 85 ? 44.932 42.945 49.371 1.00 42.73 106 LYS B O 1
ATOM 2899 N N . VAL B 1 86 ? 43.560 44.426 50.316 1.00 40.40 107 VAL B N 1
ATOM 2900 C CA . VAL B 1 86 ? 43.987 45.541 49.482 1.00 44.87 107 VAL B CA 1
ATOM 2901 C C . VAL B 1 86 ? 45.005 46.435 50.162 1.00 42.10 107 VAL B C 1
ATOM 2902 O O . VAL B 1 86 ? 45.568 47.326 49.534 1.00 44.87 107 VAL B O 1
ATOM 2906 N N . CYS B 1 87 ? 45.254 46.196 51.431 1.00 42.88 108 CYS B N 1
ATOM 2907 C CA . CYS B 1 87 ? 46.175 47.007 52.219 1.00 42.91 108 CYS B CA 1
ATOM 2908 C C . CYS B 1 87 ? 47.265 46.206 52.848 1.00 43.68 108 CYS B C 1
ATOM 2909 O O . CYS B 1 87 ? 47.149 44.974 53.053 1.00 43.71 108 CYS B O 1
ATOM 2912 N N . SER B 1 88 ? 48.341 46.899 53.204 1.00 43.64 109 SER B N 1
ATOM 2913 C CA . SER B 1 88 ? 49.351 46.286 54.079 1.00 44.57 109 SER B CA 1
ATOM 2914 C C . SER B 1 88 ? 48.848 46.438 55.524 1.00 41.85 109 SER B C 1
ATOM 2915 O O . SER B 1 88 ? 47.829 47.065 55.757 1.00 42.47 109 SER B O 1
ATOM 2918 N N . ASP B 1 89 ? 49.545 45.869 56.500 1.00 40.05 110 ASP B N 1
ATOM 2919 C CA . ASP B 1 89 ? 49.048 45.923 57.878 1.00 46.34 110 ASP B CA 1
ATOM 2920 C C . ASP B 1 89 ? 48.979 47.358 58.385 1.00 39.10 110 ASP B C 1
ATOM 2921 O O . ASP B 1 89 ? 49.805 48.194 58.026 1.00 40.74 110 ASP B O 1
ATOM 2926 N N . SER B 1 90 ? 47.989 47.637 59.231 1.00 39.53 111 SER B N 1
ATOM 2927 C CA . SER B 1 90 ? 47.910 48.946 59.864 1.00 41.11 111 SER B CA 1
ATOM 2928 C C . SER B 1 90 ? 48.987 49.130 60.911 1.00 38.79 111 SER B C 1
ATOM 2929 O O . SER B 1 90 ? 49.577 48.165 61.434 1.00 36.32 111 SER B O 1
ATOM 2932 N N . GLN B 1 91 ? 49.263 50.386 61.184 1.00 40.12 112 GLN B N 1
ATOM 2933 C CA . GLN B 1 91 ? 50.182 50.768 62.214 1.00 42.87 112 GLN B CA 1
ATOM 2934 C C . GLN B 1 91 ? 49.497 51.762 63.104 1.00 44.85 112 GLN B C 1
ATOM 2935 O O . GLN B 1 91 ? 48.945 52.747 62.621 1.00 43.85 112 GLN B O 1
ATOM 2941 N N . THR B 1 92 ? 49.586 51.558 64.403 1.00 41.83 113 THR B N 1
ATOM 2942 C CA . THR B 1 92 ? 48.970 52.517 65.368 1.00 45.33 113 THR B CA 1
ATOM 2943 C C . THR B 1 92 ? 50.051 53.089 66.259 1.00 49.42 113 THR B C 1
ATOM 2944 O O . THR B 1 92 ? 50.902 52.362 66.781 1.00 48.85 113 THR B O 1
ATOM 2948 N N . ASN B 1 93 ? 50.121 54.410 66.327 1.00 49.01 114 ASN B N 1
ATOM 2949 C CA A ASN B 1 93 ? 50.965 55.066 67.281 0.50 47.23 114 ASN B CA 1
ATOM 2950 C CA B ASN B 1 93 ? 50.950 55.057 67.342 0.50 51.27 114 ASN B CA 1
ATOM 2951 C C . ASN B 1 93 ? 50.092 56.011 68.135 1.00 48.62 114 ASN B C 1
ATOM 2952 O O . ASN B 1 93 ? 49.611 57.034 67.633 1.00 44.73 114 ASN B O 1
ATOM 2961 N N . GLY B 1 94 ? 49.877 55.647 69.398 1.00 48.31 115 GLY B N 1
ATOM 2962 C CA . GLY B 1 94 ? 49.033 56.440 70.311 1.00 50.50 115 GLY B CA 1
ATOM 2963 C C . GLY B 1 94 ? 47.609 56.516 69.764 1.00 44.19 115 GLY B C 1
ATOM 2964 O O . GLY B 1 94 ? 46.945 55.510 69.526 1.00 43.95 115 GLY B O 1
ATOM 2965 N N . THR B 1 95 ? 47.162 57.734 69.501 1.00 43.43 116 THR B N 1
ATOM 2966 C CA . THR B 1 95 ? 45.820 57.968 68.989 1.00 40.55 116 THR B CA 1
ATOM 2967 C C . THR B 1 95 ? 45.593 57.666 67.517 1.00 45.46 116 THR B C 1
ATOM 2968 O O . THR B 1 95 ? 44.447 57.638 67.081 1.00 44.89 116 THR B O 1
ATOM 2972 N N . THR B 1 96 ? 46.663 57.462 66.747 1.00 40.19 117 THR B N 1
ATOM 2973 C CA . THR B 1 96 ? 46.576 57.450 65.280 1.00 40.24 117 THR B CA 1
ATOM 2974 C C . THR B 1 96 ? 46.895 56.103 64.663 1.00 40.94 117 THR B C 1
ATOM 2975 O O . THR B 1 96 ? 47.977 55.555 64.878 1.00 46.36 117 THR B O 1
ATOM 2979 N N . THR B 1 97 ? 45.944 55.600 63.895 1.00 41.42 118 THR B N 1
ATOM 2980 C CA . THR B 1 97 ? 46.072 54.354 63.160 1.00 39.45 118 THR B CA 1
ATOM 2981 C C . THR B 1 97 ? 46.126 54.696 61.667 1.00 41.31 118 THR B C 1
ATOM 2982 O O . THR B 1 97 ? 45.264 55.396 61.188 1.00 40.41 118 THR B O 1
ATOM 2986 N N . VAL B 1 98 ? 47.136 54.210 60.957 1.00 42.59 119 VAL B N 1
ATOM 2987 C CA A VAL B 1 98 ? 47.257 54.469 59.526 0.50 38.50 119 VAL B CA 1
ATOM 2988 C CA B VAL B 1 98 ? 47.307 54.480 59.526 0.50 36.78 119 VAL B CA 1
ATOM 2989 C C . VAL B 1 98 ? 47.375 53.148 58.810 1.00 37.43 119 VAL B C 1
ATOM 2990 O O . VAL B 1 98 ? 47.944 52.169 59.341 1.00 40.09 119 VAL B O 1
ATOM 2997 N N . ILE B 1 99 ? 46.817 53.098 57.612 1.00 43.70 120 ILE B N 1
ATOM 2998 C CA . ILE B 1 99 ? 46.936 51.916 56.777 1.00 40.38 120 ILE B CA 1
ATOM 2999 C C . ILE B 1 99 ? 47.115 52.380 55.308 1.00 41.38 120 ILE B C 1
ATOM 3000 O O . ILE B 1 99 ? 46.470 53.336 54.882 1.00 40.22 120 ILE B O 1
ATOM 3005 N N . ASP B 1 100 ? 47.989 51.691 54.581 1.00 42.03 121 ASP B N 1
ATOM 3006 C CA . ASP B 1 100 ? 48.315 52.019 53.177 1.00 46.76 121 ASP B CA 1
ATOM 3007 C C . ASP B 1 100 ? 47.693 51.025 52.246 1.00 52.46 121 ASP B C 1
ATOM 3008 O O . ASP B 1 100 ? 47.787 49.809 52.492 1.00 44.79 121 ASP B O 1
ATOM 3013 N N . PHE B 1 101 ? 47.127 51.514 51.138 1.00 46.11 122 PHE B N 1
ATOM 3014 C CA . PHE B 1 101 ? 46.661 50.594 50.120 1.00 42.22 122 PHE B CA 1
ATOM 3015 C C . PHE B 1 101 ? 47.868 50.108 49.306 1.00 49.91 122 PHE B C 1
ATOM 3016 O O . PHE B 1 101 ? 48.699 50.889 48.925 1.00 47.30 122 PHE B O 1
ATOM 3024 N N . THR B 1 102 ? 47.964 48.817 49.049 1.00 44.48 123 THR B N 1
ATOM 3025 C CA . THR B 1 102 ? 49.009 48.275 48.171 1.00 43.80 123 THR B CA 1
ATOM 3026 C C . THR B 1 102 ? 48.370 47.726 46.906 1.00 44.03 123 THR B C 1
ATOM 3027 O O . THR B 1 102 ? 49.063 47.201 46.085 1.00 44.24 123 THR B O 1
ATOM 3031 N N . VAL B 1 103 ? 47.045 47.819 46.752 1.00 37.43 124 VAL B N 1
ATOM 3032 C CA . VAL B 1 103 ? 46.331 47.300 45.564 1.00 39.94 124 VAL B CA 1
ATOM 3033 C C . VAL B 1 103 ? 45.592 48.463 44.952 1.00 39.07 124 VAL B C 1
ATOM 3034 O O . VAL B 1 103 ? 45.003 49.315 45.686 1.00 42.67 124 VAL B O 1
ATOM 3038 N N . ASP B 1 104 ? 45.570 48.533 43.621 1.00 43.46 125 ASP B N 1
ATOM 3039 C CA . ASP B 1 104 ? 44.845 49.623 42.972 1.00 39.63 125 ASP B CA 1
ATOM 3040 C C . ASP B 1 104 ? 43.335 49.360 43.139 1.00 34.27 125 ASP B C 1
ATOM 3041 O O . ASP B 1 104 ? 42.797 48.320 42.661 1.00 39.97 125 ASP B O 1
ATOM 3046 N N . THR B 1 105 ? 42.663 50.334 43.742 1.00 38.09 126 THR B N 1
ATOM 3047 C CA . THR B 1 105 ? 41.228 50.342 43.712 1.00 40.24 126 THR B CA 1
ATOM 3048 C C . THR B 1 105 ? 40.691 51.735 43.822 1.00 38.58 126 THR B C 1
ATOM 3049 O O . THR B 1 105 ? 41.296 52.603 44.448 1.00 42.76 126 THR B O 1
ATOM 3053 N N . CYS B 1 106 ? 39.502 51.937 43.259 1.00 41.22 127 CYS B N 1
ATOM 3054 C CA . CYS B 1 106 ? 38.817 53.220 43.424 1.00 48.65 127 CYS B CA 1
ATOM 3055 C C . CYS B 1 106 ? 37.802 53.265 44.558 1.00 54.40 127 CYS B C 1
ATOM 3056 O O . CYS B 1 106 ? 37.204 54.300 44.794 1.00 46.09 127 CYS B O 1
ATOM 3059 N N . ALA B 1 107 ? 37.583 52.158 45.259 1.00 43.70 128 ALA B N 1
ATOM 3060 C CA . ALA B 1 107 ? 36.512 52.110 46.264 1.00 40.90 128 ALA B CA 1
ATOM 3061 C C . ALA B 1 107 ? 36.800 50.992 47.235 1.00 41.14 128 ALA B C 1
ATOM 3062 O O . ALA B 1 107 ? 37.206 49.895 46.830 1.00 42.42 128 ALA B O 1
ATOM 3064 N N . ALA B 1 108 ? 36.652 51.281 48.527 1.00 37.44 129 ALA B N 1
ATOM 3065 C CA . ALA B 1 108 ? 36.887 50.221 49.529 1.00 40.37 129 ALA B CA 1
ATOM 3066 C C . ALA B 1 108 ? 36.126 50.561 50.803 1.00 39.08 129 ALA B C 1
ATOM 3067 O O . ALA B 1 108 ? 35.789 51.706 51.057 1.00 38.51 129 ALA B O 1
ATOM 3069 N N . THR B 1 109 ? 35.845 49.528 51.580 1.00 39.49 130 THR B N 1
ATOM 3070 C CA . THR B 1 109 ? 35.307 49.680 52.932 1.00 39.60 130 THR B CA 1
ATOM 3071 C C . THR B 1 109 ? 36.137 48.897 53.901 1.00 40.55 130 THR B C 1
ATOM 3072 O O . THR B 1 109 ? 36.276 47.691 53.760 1.00 40.04 130 THR B O 1
ATOM 3076 N N . LEU B 1 110 ? 36.780 49.604 54.800 1.00 37.77 131 LEU B N 1
ATOM 3077 C CA . LEU B 1 110 ? 37.701 49.007 55.740 1.00 38.93 131 LEU B CA 1
ATOM 3078 C C . LEU B 1 110 ? 37.068 49.066 57.093 1.00 43.77 131 LEU B C 1
ATOM 3079 O O . LEU B 1 110 ? 36.384 50.045 57.404 1.00 44.20 131 LEU B O 1
ATOM 3084 N N . ARG B 1 111 ? 37.279 48.000 57.873 1.00 42.47 132 ARG B N 1
ATOM 3085 C CA . ARG B 1 111 ? 36.812 47.925 59.263 1.00 36.90 132 ARG B CA 1
ATOM 3086 C C . ARG B 1 111 ? 37.890 48.325 60.219 1.00 34.88 132 ARG B C 1
ATOM 3087 O O . ARG B 1 111 ? 39.024 47.832 60.138 1.00 39.14 132 ARG B O 1
ATOM 3095 N N . TYR B 1 112 ? 37.560 49.266 61.102 1.00 37.82 133 TYR B N 1
ATOM 3096 C CA . TYR B 1 112 ? 38.444 49.724 62.166 1.00 36.54 133 TYR B CA 1
ATOM 3097 C C . TYR B 1 112 ? 37.891 49.254 63.500 1.00 39.70 133 TYR B C 1
ATOM 3098 O O . TYR B 1 112 ? 36.676 49.364 63.754 1.00 39.30 133 TYR B O 1
ATOM 3107 N N . TYR B 1 113 ? 38.793 48.743 64.323 1.00 33.93 134 TYR B N 1
ATOM 3108 C CA . TYR B 1 113 ? 38.505 48.205 65.638 1.00 39.93 134 TYR B CA 1
ATOM 3109 C C . TYR B 1 113 ? 39.268 49.011 66.681 1.00 39.32 134 TYR B C 1
ATOM 3110 O O . TYR B 1 113 ? 40.496 49.033 66.681 1.00 42.15 134 TYR B O 1
ATOM 3119 N N . TYR B 1 114 ? 38.536 49.743 67.519 1.00 39.29 135 TYR B N 1
ATOM 3120 C CA . TYR B 1 114 ? 39.110 50.480 68.611 1.00 36.33 135 TYR B CA 1
ATOM 3121 C C . TYR B 1 114 ? 38.945 49.608 69.848 1.00 40.34 135 TYR B C 1
ATOM 3122 O O . TYR B 1 114 ? 37.812 49.274 70.205 1.00 35.58 135 TYR B O 1
ATOM 3131 N N . ILE B 1 115 ? 40.051 49.254 70.512 1.00 37.58 136 ILE B N 1
ATOM 3132 C CA . ILE B 1 115 ? 39.963 48.461 71.760 1.00 41.40 136 ILE B CA 1
ATOM 3133 C C . ILE B 1 115 ? 39.943 49.501 72.892 1.00 41.31 136 ILE B C 1
ATOM 3134 O O . ILE B 1 115 ? 40.853 50.286 73.019 1.00 42.25 136 ILE B O 1
ATOM 3139 N N . ILE B 1 116 ? 38.855 49.520 73.671 1.00 40.79 137 ILE B N 1
ATOM 3140 C CA . ILE B 1 116 ? 38.575 50.528 74.693 1.00 38.88 137 ILE B CA 1
ATOM 3141 C C . ILE B 1 116 ? 39.588 50.391 75.803 1.00 38.49 137 ILE B C 1
ATOM 3142 O O . ILE B 1 116 ? 39.725 49.314 76.359 1.00 37.07 137 ILE B O 1
ATOM 3147 N N . PRO B 1 117 ? 40.365 51.475 76.097 1.00 35.92 138 PRO B N 1
ATOM 3148 C CA . PRO B 1 117 ? 41.465 51.350 77.067 1.00 39.53 138 PRO B CA 1
ATOM 3149 C C . PRO B 1 117 ? 40.946 51.725 78.451 1.00 43.67 138 PRO B C 1
ATOM 3150 O O . PRO B 1 117 ? 39.939 52.428 78.545 1.00 36.70 138 PRO B O 1
ATOM 3154 N N . GLU B 1 118 ? 41.622 51.254 79.497 1.00 42.50 139 GLU B N 1
ATOM 3155 C CA . GLU B 1 118 ? 41.292 51.616 80.889 1.00 39.22 139 GLU B CA 1
ATOM 3156 C C . GLU B 1 118 ? 41.139 53.119 81.070 1.00 49.53 139 GLU B C 1
ATOM 3157 O O . GLU B 1 118 ? 40.249 53.570 81.775 1.00 43.17 139 GLU B O 1
ATOM 3163 N N . GLU B 1 119 ? 42.007 53.904 80.451 1.00 49.26 140 GLU B N 1
ATOM 3164 C CA . GLU B 1 119 ? 41.915 55.354 80.629 1.00 41.68 140 GLU B CA 1
ATOM 3165 C C . GLU B 1 119 ? 40.625 55.980 80.057 1.00 43.58 140 GLU B C 1
ATOM 3166 O O . GLU B 1 119 ? 40.327 57.120 80.372 1.00 44.73 140 GLU B O 1
ATOM 3172 N N . ALA B 1 120 ? 39.864 55.253 79.217 1.00 46.22 141 ALA B N 1
ATOM 3173 C CA . ALA B 1 120 ? 38.601 55.781 78.673 1.00 46.31 141 ALA B CA 1
ATOM 3174 C C . ALA B 1 120 ? 37.417 55.510 79.615 1.00 44.07 141 ALA B C 1
ATOM 3175 O O . ALA B 1 120 ? 36.335 55.997 79.344 1.00 46.75 141 ALA B O 1
ATOM 3177 N N . ARG B 1 121 ? 37.620 54.765 80.712 1.00 43.25 142 ARG B N 1
ATOM 3178 C CA . ARG B 1 121 ? 36.488 54.309 81.571 1.00 45.62 142 ARG B CA 1
ATOM 3179 C C . ARG B 1 121 ? 35.683 55.497 82.034 1.00 48.08 142 ARG B C 1
ATOM 3180 O O . ARG B 1 121 ? 36.246 56.492 82.486 1.00 43.03 142 ARG B O 1
ATOM 3188 N N . GLY B 1 122 ? 34.369 55.418 81.892 1.00 45.93 143 GLY B N 1
ATOM 3189 C CA . GLY B 1 122 ? 33.530 56.546 82.228 1.00 55.73 143 GLY B CA 1
ATOM 3190 C C . GLY B 1 122 ? 33.690 57.805 81.415 1.00 51.91 143 GLY B C 1
ATOM 3191 O O . GLY B 1 122 ? 33.094 58.783 81.793 1.00 49.87 143 GLY B O 1
ATOM 3192 N N . LYS B 1 123 ? 34.448 57.819 80.301 1.00 44.66 144 LYS B N 1
ATOM 3193 C CA . LYS B 1 123 ? 34.634 59.095 79.550 1.00 53.84 144 LYS B CA 1
ATOM 3194 C C . LYS B 1 123 ? 33.964 58.991 78.193 1.00 52.59 144 LYS B C 1
ATOM 3195 O O . LYS B 1 123 ? 33.329 58.015 77.918 1.00 51.33 144 LYS B O 1
ATOM 3201 N N . ASP B 1 124 ? 34.110 59.995 77.360 1.00 49.56 145 ASP B N 1
ATOM 3202 C CA . ASP B 1 124 ? 33.578 59.985 75.995 1.00 56.36 145 ASP B CA 1
ATOM 3203 C C . ASP B 1 124 ? 34.784 59.760 75.073 1.00 57.87 145 ASP B C 1
ATOM 3204 O O . ASP B 1 124 ? 35.906 60.148 75.415 1.00 52.18 145 ASP B O 1
ATOM 3209 N N . VAL B 1 125 ? 34.577 59.128 73.922 1.00 42.90 146 VAL B N 1
ATOM 3210 C CA A VAL B 1 125 ? 35.638 59.013 72.920 0.50 48.55 146 VAL B CA 1
ATOM 3211 C CA B VAL B 1 125 ? 35.633 58.988 72.918 0.50 49.94 146 VAL B CA 1
ATOM 3212 C C . VAL B 1 125 ? 35.066 59.406 71.566 1.00 50.77 146 VAL B C 1
ATOM 3213 O O . VAL B 1 125 ? 33.938 59.020 71.221 1.00 51.92 146 VAL B O 1
ATOM 3220 N N . GLN B 1 126 ? 35.828 60.169 70.799 1.00 49.10 147 GLN B N 1
ATOM 3221 C CA . GLN B 1 126 ? 35.406 60.536 69.434 1.00 50.74 147 GLN B CA 1
ATOM 3222 C C . GLN B 1 126 ? 36.503 60.208 68.451 1.00 49.45 147 GLN B C 1
ATOM 3223 O O . GLN B 1 126 ? 37.663 59.944 68.823 1.00 45.97 147 GLN B O 1
ATOM 3229 N N . PHE B 1 127 ? 36.128 60.218 67.179 1.00 48.25 148 PHE B N 1
ATOM 3230 C CA . PHE B 1 127 ? 36.972 59.697 66.126 1.00 48.64 148 PHE B CA 1
ATOM 3231 C C . PHE B 1 127 ? 36.962 60.588 64.876 1.00 58.36 148 PHE B C 1
ATOM 3232 O O . PHE B 1 127 ? 35.908 61.050 64.435 1.00 46.37 148 PHE B O 1
ATOM 3240 N N . SER B 1 128 ? 38.142 60.789 64.304 1.00 48.89 149 SER B N 1
ATOM 3241 C CA . SER B 1 128 ? 38.284 61.468 63.022 1.00 48.15 149 SER B CA 1
ATOM 3242 C C . SER B 1 128 ? 38.938 60.552 62.002 1.00 42.36 149 SER B C 1
ATOM 3243 O O . SER B 1 128 ? 40.121 60.197 62.126 1.00 45.10 149 SER B O 1
ATOM 3246 N N . PHE B 1 129 ? 38.144 60.123 61.030 1.00 41.00 150 PHE B N 1
ATOM 3247 C CA . PHE B 1 129 ? 38.608 59.217 59.946 1.00 48.09 150 PHE B CA 1
ATOM 3248 C C . PHE B 1 129 ? 39.000 60.070 58.748 1.00 50.62 150 PHE B C 1
ATOM 3249 O O . PHE B 1 129 ? 38.362 61.105 58.486 1.00 48.93 150 PHE B O 1
ATOM 3257 N N . SER B 1 130 ? 40.037 59.660 58.027 1.00 47.12 151 SER B N 1
ATOM 3258 C CA . SER B 1 130 ? 40.452 60.409 56.823 1.00 46.34 151 SER B CA 1
ATOM 3259 C C . SER B 1 130 ? 41.109 59.495 55.824 1.00 43.72 151 SER B C 1
ATOM 3260 O O . SER B 1 130 ? 41.516 58.357 56.151 1.00 44.30 151 SER B O 1
ATOM 3263 N N . VAL B 1 131 ? 41.152 59.965 54.582 1.00 42.47 152 VAL B N 1
ATOM 3264 C CA . VAL B 1 131 ? 41.565 59.189 53.422 1.00 43.41 152 VAL B CA 1
ATOM 3265 C C . VAL B 1 131 ? 42.367 60.089 52.459 1.00 48.00 152 VAL B C 1
ATOM 3266 O O . VAL B 1 131 ? 42.074 61.270 52.342 1.00 42.63 152 VAL B O 1
ATOM 3270 N N . LYS B 1 132 ? 43.358 59.513 51.793 1.00 39.86 153 LYS B N 1
ATOM 3271 C CA . LYS B 1 132 ? 44.096 60.153 50.701 1.00 50.59 153 LYS B CA 1
ATOM 3272 C C . LYS B 1 132 ? 43.973 59.306 49.422 1.00 51.40 153 LYS B C 1
ATOM 3273 O O . LYS B 1 132 ? 44.046 58.092 49.499 1.00 45.67 153 LYS B O 1
ATOM 3279 N N . ALA B 1 133 ? 43.843 59.957 48.264 1.00 44.75 154 ALA B N 1
ATOM 3280 C CA . ALA B 1 133 ? 43.911 59.308 46.946 1.00 49.15 154 ALA B CA 1
ATOM 3281 C C . ALA B 1 133 ? 45.105 59.779 46.094 1.00 57.63 154 ALA B C 1
ATOM 3282 O O . ALA B 1 133 ? 45.737 60.799 46.372 1.00 49.85 154 ALA B O 1
ATOM 3284 N N . SER B 1 134 ? 45.350 59.083 44.990 1.00 51.60 155 SER B N 1
ATOM 3285 C CA . SER B 1 134 ? 46.572 59.297 44.201 1.00 58.72 155 SER B CA 1
ATOM 3286 C C . SER B 1 134 ? 46.567 60.584 43.352 1.00 50.53 155 SER B C 1
ATOM 3287 O O . SER B 1 134 ? 47.566 60.888 42.736 1.00 60.60 155 SER B O 1
ATOM 3290 N N . ASN B 1 135 ? 45.441 61.297 43.301 1.00 50.00 156 ASN B N 1
ATOM 3291 C CA . ASN B 1 135 ? 45.385 62.614 42.668 1.00 62.60 156 ASN B CA 1
ATOM 3292 C C . ASN B 1 135 ? 45.637 63.735 43.672 1.00 62.62 156 ASN B C 1
ATOM 3293 O O . ASN B 1 135 ? 45.412 64.876 43.356 1.00 59.47 156 ASN B O 1
ATOM 3298 N N . GLY B 1 136 ? 46.090 63.403 44.883 1.00 66.67 157 GLY B N 1
ATOM 3299 C CA . GLY B 1 136 ? 46.350 64.403 45.909 1.00 58.86 157 GLY B CA 1
ATOM 3300 C C . GLY B 1 136 ? 45.096 64.887 46.605 1.00 61.92 157 GLY B C 1
ATOM 3301 O O . GLY B 1 136 ? 45.164 65.767 47.432 1.00 53.61 157 GLY B O 1
ATOM 3302 N N . GLN B 1 137 ? 43.932 64.327 46.293 1.00 54.52 158 GLN B N 1
ATOM 3303 C CA . GLN B 1 137 ? 42.745 64.716 47.017 1.00 50.56 158 GLN B CA 1
ATOM 3304 C C . GLN B 1 137 ? 42.739 64.032 48.399 1.00 48.35 158 GLN B C 1
ATOM 3305 O O . GLN B 1 137 ? 43.409 63.006 48.598 1.00 52.92 158 GLN B O 1
ATOM 3311 N N . VAL B 1 138 ? 42.008 64.638 49.329 1.00 51.94 159 VAL B N 1
ATOM 3312 C CA . VAL B 1 138 ? 41.808 64.125 50.711 1.00 54.23 159 VAL B CA 1
ATOM 3313 C C . VAL B 1 138 ? 40.297 64.189 51.078 1.00 53.39 159 VAL B C 1
ATOM 3314 O O . VAL B 1 138 ? 39.572 64.918 50.449 1.00 57.61 159 VAL B O 1
ATOM 3318 N N . ALA B 1 139 ? 39.816 63.373 52.035 1.00 51.09 160 ALA B N 1
ATOM 3319 C CA . ALA B 1 139 ? 38.472 63.509 52.621 1.00 46.62 160 ALA B CA 1
ATOM 3320 C C . ALA B 1 139 ? 38.540 63.135 54.096 1.00 43.66 160 ALA B C 1
ATOM 3321 O O . ALA B 1 139 ? 39.496 62.495 54.525 1.00 51.09 160 ALA B O 1
ATOM 3323 N N . GLU B 1 140 ? 37.504 63.514 54.848 1.00 44.66 161 GLU B N 1
ATOM 3324 C CA . GLU B 1 140 ? 37.508 63.359 56.302 1.00 52.67 161 GLU B CA 1
ATOM 3325 C C . GLU B 1 140 ? 36.097 63.129 56.772 1.00 52.16 161 GLU B C 1
ATOM 3326 O O . GLU B 1 140 ? 35.172 63.566 56.106 1.00 49.23 161 GLU B O 1
ATOM 3332 N N . TYR B 1 141 ? 35.942 62.407 57.881 1.00 45.92 162 TYR B N 1
ATOM 3333 C CA . TYR B 1 141 ? 34.639 62.071 58.446 1.00 48.71 162 TYR B CA 1
ATOM 3334 C C . TYR B 1 141 ? 34.778 61.866 59.945 1.00 45.28 162 TYR B C 1
ATOM 3335 O O . TYR B 1 141 ? 35.590 61.060 60.366 1.00 47.06 162 TYR B O 1
ATOM 3344 N N . LYS B 1 142 ? 33.968 62.572 60.743 1.00 49.50 163 LYS B N 1
ATOM 3345 C CA . LYS B 1 142 ? 34.030 62.492 62.216 1.00 50.00 163 LYS B CA 1
ATOM 3346 C C . LYS B 1 142 ? 32.822 61.741 62.752 1.00 49.44 163 LYS B C 1
ATOM 3347 O O . LYS B 1 142 ? 31.725 61.888 62.238 1.00 52.81 163 LYS B O 1
ATOM 3353 N N . LEU B 1 143 ? 33.050 60.935 63.793 1.00 46.62 164 LEU B N 1
ATOM 3354 C CA . LEU B 1 143 ? 32.008 60.237 64.505 1.00 50.02 164 LEU B CA 1
ATOM 3355 C C . LEU B 1 143 ? 32.222 60.387 66.032 1.00 58.02 164 LEU B C 1
ATOM 3356 O O . LEU B 1 143 ? 33.356 60.515 66.517 1.00 51.40 164 LEU B O 1
ATOM 3361 N N . GLY B 1 144 ? 31.116 60.353 66.768 1.00 52.33 165 GLY B N 1
ATOM 3362 C CA . GLY B 1 144 ? 31.092 60.506 68.193 1.00 54.52 165 GLY B CA 1
ATOM 3363 C C . GLY B 1 144 ? 30.769 61.912 68.650 1.00 52.93 165 GLY B C 1
ATOM 3364 O O . GLY B 1 144 ? 30.531 62.791 67.828 1.00 54.63 165 GLY B O 1
ATOM 3365 N N . PRO B 1 145 ? 30.818 62.166 69.970 1.00 51.35 166 PRO B N 1
ATOM 3366 C CA . PRO B 1 145 ? 31.421 61.275 70.950 1.00 55.18 166 PRO B CA 1
ATOM 3367 C C . PRO B 1 145 ? 30.549 60.135 71.347 1.00 50.77 166 PRO B C 1
ATOM 3368 O O . PRO B 1 145 ? 29.355 60.161 71.152 1.00 57.94 166 PRO B O 1
ATOM 3372 N N . TYR B 1 146 ? 31.191 59.085 71.829 1.00 47.46 167 TYR B N 1
ATOM 3373 C CA . TYR B 1 146 ? 30.520 57.931 72.320 1.00 43.53 167 TYR B CA 1
ATOM 3374 C C . TYR B 1 146 ? 30.875 57.715 73.803 1.00 47.16 167 TYR B C 1
ATOM 3375 O O . TYR B 1 146 ? 32.043 57.838 74.177 1.00 45.27 167 TYR B O 1
ATOM 3384 N N . LYS B 1 147 ? 29.880 57.334 74.604 1.00 47.37 168 LYS B N 1
ATOM 3385 C CA . LYS B 1 147 ? 30.038 57.167 76.064 1.00 48.42 168 LYS B CA 1
ATOM 3386 C C . LYS B 1 147 ? 30.670 55.823 76.360 1.00 42.47 168 LYS B C 1
ATOM 3387 O O . LYS B 1 147 ? 30.263 54.806 75.823 1.00 45.09 168 LYS B O 1
ATOM 3389 N N . ILE B 1 148 ? 31.702 55.805 77.206 1.00 40.51 169 ILE B N 1
ATOM 3390 C CA . ILE B 1 148 ? 32.321 54.538 77.636 1.00 39.66 169 ILE B CA 1
ATOM 3391 C C . ILE B 1 148 ? 31.779 54.283 79.069 1.00 45.48 169 ILE B C 1
ATOM 3392 O O . ILE B 1 148 ? 31.764 55.196 79.931 1.00 46.18 169 ILE B O 1
ATOM 3397 N N . SER B 1 149 ? 31.317 53.069 79.297 1.00 45.32 170 SER B N 1
ATOM 3398 C CA . SER B 1 149 ? 30.722 52.650 80.523 1.00 46.25 170 SER B CA 1
ATOM 3399 C C . SER B 1 149 ? 31.775 52.690 81.654 1.00 45.27 170 SER B C 1
ATOM 3400 O O . SER B 1 149 ? 32.949 52.582 81.395 1.00 44.38 170 SER B O 1
ATOM 3403 N N . LYS B 1 150 ? 31.304 52.780 82.895 1.00 43.59 171 LYS B N 1
ATOM 3404 C CA . LYS B 1 150 ? 32.128 52.524 84.103 1.00 46.18 171 LYS B CA 1
ATOM 3405 C C . LYS B 1 150 ? 32.245 51.055 84.455 1.00 45.07 171 LYS B C 1
ATOM 3406 O O . LYS B 1 150 ? 33.029 50.663 85.341 1.00 45.73 171 LYS B O 1
ATOM 3420 N N . ASP B 1 152 ? 32.812 46.991 84.688 1.00 39.74 173 ASP B N 1
ATOM 3421 C CA . ASP B 1 152 ? 33.702 45.880 84.394 1.00 41.36 173 ASP B CA 1
ATOM 3422 C C . ASP B 1 152 ? 32.871 44.681 84.056 1.00 40.83 173 ASP B C 1
ATOM 3423 O O . ASP B 1 152 ? 31.738 44.544 84.548 1.00 43.61 173 ASP B O 1
ATOM 3436 N N . ALA B 1 154 ? 33.312 40.231 83.334 1.00 42.91 175 ALA B N 1
ATOM 3437 C CA . ALA B 1 154 ? 34.132 38.990 83.305 1.00 42.36 175 ALA B CA 1
ATOM 3438 C C . ALA B 1 154 ? 33.181 37.887 82.859 1.00 50.02 175 ALA B C 1
ATOM 3439 O O . ALA B 1 154 ? 32.094 37.746 83.436 1.00 48.53 175 ALA B O 1
ATOM 3441 N N . LYS B 1 155 ? 33.546 37.108 81.840 1.00 40.11 176 LYS B N 1
ATOM 3442 C CA . LYS B 1 155 ? 32.652 36.130 81.272 1.00 48.40 176 LYS B CA 1
ATOM 3443 C C . LYS B 1 155 ? 33.169 34.720 81.405 1.00 54.66 176 LYS B C 1
ATOM 3444 O O . LYS B 1 155 ? 34.361 34.490 81.449 1.00 49.95 176 LYS B O 1
ATOM 3450 N N . ASN B 1 156 ? 32.229 33.792 81.504 1.00 51.20 177 ASN B N 1
ATOM 3451 C CA . ASN B 1 156 ? 32.482 32.366 81.470 1.00 53.33 177 ASN B CA 1
ATOM 3452 C C . ASN B 1 156 ? 33.520 31.904 82.440 1.00 56.32 177 ASN B C 1
ATOM 3453 O O . ASN B 1 156 ? 34.459 31.231 82.069 1.00 56.50 177 ASN B O 1
ATOM 3458 N N . LEU B 1 157 ? 33.320 32.236 83.709 1.00 49.46 178 LEU B N 1
ATOM 3459 C CA . LEU B 1 157 ? 34.204 31.799 84.776 1.00 46.83 178 LEU B CA 1
ATOM 3460 C C . LEU B 1 157 ? 33.677 30.511 85.407 1.00 51.39 178 LEU B C 1
ATOM 3461 O O . LEU B 1 157 ? 32.483 30.327 85.551 1.00 50.03 178 LEU B O 1
ATOM 3466 N N . SER B 1 158 ? 34.588 29.654 85.848 1.00 49.46 179 SER B N 1
ATOM 3467 C CA . SER B 1 158 ? 34.246 28.371 86.393 1.00 47.00 179 SER B CA 1
ATOM 3468 C C . SER B 1 158 ? 34.116 28.406 87.904 1.00 53.59 179 SER B C 1
ATOM 3469 O O . SER B 1 158 ? 34.983 28.883 88.612 1.00 54.11 179 SER B O 1
ATOM 3472 N N . VAL B 1 159 ? 33.015 27.863 88.398 1.00 49.62 180 VAL B N 1
ATOM 3473 C CA . VAL B 1 159 ? 32.734 27.817 89.803 1.00 55.36 180 VAL B CA 1
ATOM 3474 C C . VAL B 1 159 ? 32.427 26.372 90.156 1.00 52.11 180 VAL B C 1
ATOM 3475 O O . VAL B 1 159 ? 31.663 25.699 89.470 1.00 57.78 180 VAL B O 1
ATOM 3479 N N . THR B 1 160 ? 33.034 25.890 91.224 1.00 46.99 181 THR B N 1
ATOM 3480 C CA . THR B 1 160 ? 32.838 24.521 91.660 1.00 53.46 181 THR B CA 1
ATOM 3481 C C . THR B 1 160 ? 32.860 24.544 93.182 1.00 60.17 181 THR B C 1
ATOM 3482 O O . THR B 1 160 ? 33.111 25.583 93.803 1.00 54.14 181 THR B O 1
ATOM 3486 N N . ASN B 1 161 ? 32.618 23.411 93.808 1.00 55.08 182 ASN B N 1
ATOM 3487 C CA . ASN B 1 161 ? 32.673 23.356 95.265 1.00 62.11 182 ASN B CA 1
ATOM 3488 C C . ASN B 1 161 ? 34.034 23.762 95.842 1.00 65.37 182 ASN B C 1
ATOM 3489 O O . ASN B 1 161 ? 34.105 24.253 96.965 1.00 60.65 182 ASN B O 1
ATOM 3494 N N . ASP B 1 162 ? 35.098 23.564 95.067 1.00 60.31 183 ASP B N 1
ATOM 3495 C CA . ASP B 1 162 ? 36.432 23.983 95.482 1.00 73.69 183 ASP B CA 1
ATOM 3496 C C . ASP B 1 162 ? 36.753 25.401 95.056 1.00 59.78 183 ASP B C 1
ATOM 3497 O O . ASP B 1 162 ? 37.494 26.073 95.751 1.00 60.71 183 ASP B O 1
ATOM 3502 N N . LYS B 1 163 ? 36.252 25.806 93.888 1.00 52.55 184 LYS B N 1
ATOM 3503 C CA . LYS B 1 163 ? 36.510 27.091 93.322 1.00 52.35 184 LYS B CA 1
ATOM 3504 C C . LYS B 1 163 ? 35.252 27.889 93.562 1.00 46.68 184 LYS B C 1
ATOM 3505 O O . LYS B 1 163 ? 34.484 28.169 92.645 1.00 51.28 184 LYS B O 1
ATOM 3511 N N . CYS B 1 164 ? 35.088 28.243 94.817 1.00 49.01 185 CYS B N 1
ATOM 3512 C CA . CYS B 1 164 ? 33.833 28.574 95.371 1.00 53.88 185 CYS B CA 1
ATOM 3513 C C . CYS B 1 164 ? 33.740 29.939 96.021 1.00 48.04 185 CYS B C 1
ATOM 3514 O O . CYS B 1 164 ? 32.698 30.249 96.552 1.00 47.07 185 CYS B O 1
ATOM 3517 N N . TYR B 1 165 ? 34.788 30.749 96.001 1.00 48.97 186 TYR B N 1
ATOM 3518 C CA . TYR B 1 165 ? 34.767 31.989 96.778 1.00 49.94 186 TYR B CA 1
ATOM 3519 C C . TYR B 1 165 ? 34.823 33.143 95.820 1.00 46.30 186 TYR B C 1
ATOM 3520 O O . TYR B 1 165 ? 35.856 33.384 95.208 1.00 49.71 186 TYR B O 1
ATOM 3529 N N . LEU B 1 166 ? 33.693 33.832 95.667 1.00 43.85 187 LEU B N 1
ATOM 3530 C CA . LEU B 1 166 ? 33.569 34.953 94.753 1.00 45.61 187 LEU B CA 1
ATOM 3531 C C . LEU B 1 166 ? 33.942 36.268 95.447 1.00 42.57 187 LEU B C 1
ATOM 3532 O O . LEU B 1 166 ? 33.380 36.603 96.482 1.00 47.37 187 LEU B O 1
ATOM 3537 N N . SER B 1 167 ? 34.877 37.014 94.862 1.00 49.43 188 SER B N 1
ATOM 3538 C CA . SER B 1 167 ? 35.220 38.378 95.303 1.00 43.42 188 SER B CA 1
ATOM 3539 C C . SER B 1 167 ? 34.887 39.379 94.214 1.00 40.15 188 SER B C 1
ATOM 3540 O O . SER B 1 167 ? 35.343 39.264 93.066 1.00 43.65 188 SER B O 1
ATOM 3543 N N . PHE B 1 168 ? 34.138 40.409 94.587 1.00 45.61 189 PHE B N 1
ATOM 3544 C CA . PHE B 1 168 ? 33.835 41.515 93.697 1.00 43.46 189 PHE B CA 1
ATOM 3545 C C . PHE B 1 168 ? 34.710 42.715 94.022 1.00 45.62 189 PHE B C 1
ATOM 3546 O O . PHE B 1 168 ? 34.379 43.815 93.605 1.00 43.93 189 PHE B O 1
ATOM 3554 N N . LEU B 1 169 ? 35.864 42.515 94.668 1.00 52.01 190 LEU B N 1
ATOM 3555 C CA . LEU B 1 169 ? 36.673 43.660 95.163 1.00 44.26 190 LEU B CA 1
ATOM 3556 C C . LEU B 1 169 ? 37.966 43.935 94.450 1.00 55.08 190 LEU B C 1
ATOM 3557 O O . LEU B 1 169 ? 38.620 44.910 94.760 1.00 46.27 190 LEU B O 1
ATOM 3562 N N . ASN B 1 170 ? 38.358 43.114 93.485 1.00 45.16 191 ASN B N 1
ATOM 3563 C CA . ASN B 1 170 ? 39.619 43.301 92.860 1.00 42.41 191 ASN B CA 1
ATOM 3564 C C . ASN B 1 170 ? 39.546 44.405 91.791 1.00 47.88 191 ASN B C 1
ATOM 3565 O O . ASN B 1 170 ? 38.569 44.509 91.049 1.00 50.07 191 ASN B O 1
ATOM 3570 N N . GLU B 1 171 ? 40.617 45.189 91.658 1.00 41.47 192 GLU B N 1
ATOM 3571 C CA . GLU B 1 171 ? 40.726 46.233 90.626 1.00 49.92 192 GLU B CA 1
ATOM 3572 C C . GLU B 1 171 ? 40.567 45.633 89.230 1.00 44.27 192 GLU B C 1
ATOM 3573 O O . GLU B 1 171 ? 41.214 44.634 88.877 1.00 51.11 192 GLU B O 1
ATOM 3579 N N . GLY B 1 172 ? 39.766 46.269 88.410 1.00 50.66 193 GLY B N 1
ATOM 3580 C CA . GLY B 1 172 ? 39.637 45.847 87.015 1.00 51.35 193 GLY B CA 1
ATOM 3581 C C . GLY B 1 172 ? 39.081 44.470 86.772 1.00 54.44 193 GLY B C 1
ATOM 3582 O O . GLY B 1 172 ? 39.100 44.026 85.641 1.00 51.50 193 GLY B O 1
ATOM 3583 N N . GLU B 1 173 ? 38.526 43.813 87.792 1.00 53.94 194 GLU B N 1
ATOM 3584 C CA . GLU B 1 173 ? 38.050 42.431 87.663 1.00 50.38 194 GLU B CA 1
ATOM 3585 C C . GLU B 1 173 ? 36.626 42.355 88.189 1.00 42.47 194 GLU B C 1
ATOM 3586 O O . GLU B 1 173 ? 36.445 42.481 89.368 1.00 45.45 194 GLU B O 1
ATOM 3592 N N . ALA B 1 174 ? 35.626 42.131 87.325 1.00 45.10 195 ALA B N 1
ATOM 3593 C CA . ALA B 1 174 ? 34.212 42.169 87.752 1.00 41.50 195 ALA B CA 1
ATOM 3594 C C . ALA B 1 174 ? 33.943 41.186 88.879 1.00 45.09 195 ALA B C 1
ATOM 3595 O O . ALA B 1 174 ? 33.197 41.471 89.804 1.00 44.74 195 ALA B O 1
ATOM 3597 N N . VAL B 1 175 ? 34.586 40.038 88.802 1.00 39.23 196 VAL B N 1
ATOM 3598 C CA . VAL B 1 175 ? 34.563 39.010 89.865 1.00 41.63 196 VAL B CA 1
ATOM 3599 C C . VAL B 1 175 ? 35.836 38.243 89.759 1.00 38.68 196 VAL B C 1
ATOM 3600 O O . VAL B 1 175 ? 36.398 38.156 88.645 1.00 42.84 196 VAL B O 1
ATOM 3604 N N . HIS B 1 176 ? 36.282 37.686 90.873 1.00 45.46 197 HIS B N 1
ATOM 3605 C CA . HIS B 1 176 ? 37.389 36.728 90.877 1.00 46.58 197 HIS B CA 1
ATOM 3606 C C . HIS B 1 176 ? 36.990 35.551 91.698 1.00 46.17 197 HIS B C 1
ATOM 3607 O O . HIS B 1 176 ? 36.421 35.723 92.755 1.00 48.38 197 HIS B O 1
ATOM 3614 N N . ILE B 1 177 ? 37.272 34.343 91.215 1.00 44.99 198 ILE B N 1
ATOM 3615 C CA . ILE B 1 177 ? 36.943 33.105 91.932 1.00 45.66 198 ILE B CA 1
ATOM 3616 C C . ILE B 1 177 ? 38.225 32.587 92.578 1.00 49.66 198 ILE B C 1
ATOM 3617 O O . ILE B 1 177 ? 39.149 32.204 91.895 1.00 49.89 198 ILE B O 1
ATOM 3622 N N . TYR B 1 178 ? 38.245 32.607 93.898 1.00 45.32 199 TYR B N 1
ATOM 3623 C CA . TYR B 1 178 ? 39.295 32.075 94.749 1.00 56.65 199 TYR B CA 1
ATOM 3624 C C . TYR B 1 178 ? 38.848 30.695 95.142 1.00 57.45 199 TYR B C 1
ATOM 3625 O O . TYR B 1 178 ? 37.667 30.448 95.236 1.00 55.34 199 TYR B O 1
ATOM 3634 N N . SER B 1 179 ? 39.804 29.815 95.372 1.00 54.25 200 SER B N 1
ATOM 3635 C CA . SER B 1 179 ? 39.561 28.426 95.741 1.00 53.57 200 SER B CA 1
ATOM 3636 C C . SER B 1 179 ? 39.911 28.155 97.159 1.00 55.79 200 SER B C 1
ATOM 3637 O O . SER B 1 179 ? 40.495 28.985 97.859 1.00 51.57 200 SER B O 1
ATOM 3640 N N . LYS B 1 180 ? 39.564 26.965 97.605 1.00 56.93 201 LYS B N 1
ATOM 3641 C CA . LYS B 1 180 ? 39.917 26.532 98.928 1.00 58.80 201 LYS B CA 1
ATOM 3642 C C . LYS B 1 180 ? 41.442 26.440 99.090 1.00 61.61 201 LYS B C 1
ATOM 3643 O O . LYS B 1 180 ? 41.946 26.678 100.175 1.00 60.18 201 LYS B O 1
ATOM 3649 N N . ALA B 1 181 ? 42.157 26.117 98.013 1.00 59.72 202 ALA B N 1
ATOM 3650 C CA . ALA B 1 181 ? 43.616 26.054 98.040 1.00 67.98 202 ALA B CA 1
ATOM 3651 C C . ALA B 1 181 ? 44.156 27.447 98.240 1.00 63.70 202 ALA B C 1
ATOM 3652 O O . ALA B 1 181 ? 45.086 27.637 99.010 1.00 65.77 202 ALA B O 1
ATOM 3654 N N . ASP B 1 182 ? 43.561 28.419 97.543 1.00 61.88 203 ASP B N 1
ATOM 3655 C CA . ASP B 1 182 ? 43.996 29.824 97.673 1.00 53.34 203 ASP B CA 1
ATOM 3656 C C . ASP B 1 182 ? 43.925 30.277 99.108 1.00 55.78 203 ASP B C 1
ATOM 3657 O O . ASP B 1 182 ? 44.890 30.823 99.649 1.00 63.10 203 ASP B O 1
ATOM 3662 N N . LEU B 1 183 ? 42.812 29.975 99.764 1.00 53.56 204 LEU B N 1
ATOM 3663 C CA . LEU B 1 183 ? 42.652 30.329 101.160 1.00 58.37 204 LEU B CA 1
ATOM 3664 C C . LEU B 1 183 ? 43.536 29.547 102.116 1.00 62.40 204 LEU B C 1
ATOM 3665 O O . LEU B 1 183 ? 43.814 30.043 103.205 1.00 62.27 204 LEU B O 1
ATOM 3670 N N . GLN B 1 184 ? 43.925 28.304 101.793 1.00 67.25 205 GLN B N 1
ATOM 3671 C CA . GLN B 1 184 ? 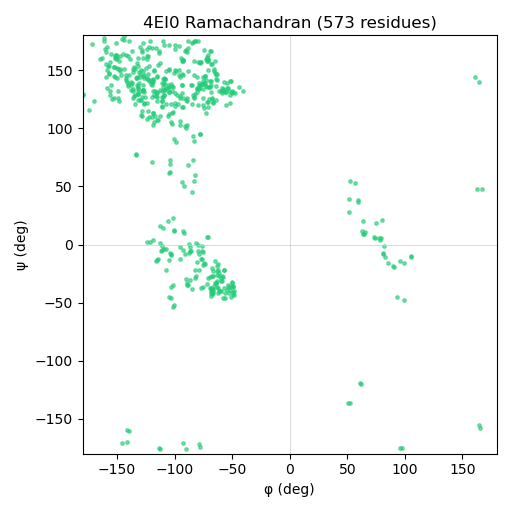44.787 27.552 102.724 1.00 64.23 205 GLN B CA 1
ATOM 3672 C C . GLN B 1 184 ? 46.187 28.209 102.766 1.00 63.55 205 GLN B C 1
ATOM 3673 O O . GLN B 1 184 ? 46.796 28.338 103.856 1.00 75.96 205 GLN B O 1
ATOM 3679 N N . ALA B 1 185 ? 46.639 28.632 101.584 1.00 55.47 206 ALA B N 1
ATOM 3680 C CA . ALA B 1 185 ? 47.919 29.295 101.352 1.00 73.64 206 ALA B CA 1
ATOM 3681 C C . ALA B 1 185 ? 47.954 30.689 101.968 1.00 77.59 206 ALA B C 1
ATOM 3682 O O . ALA B 1 185 ? 48.937 31.077 102.586 1.00 66.27 206 ALA B O 1
ATOM 3684 N N . ASN B 1 186 ? 46.863 31.430 101.770 1.00 73.14 207 ASN B N 1
ATOM 3685 C CA . ASN B 1 186 ? 46.753 32.839 102.123 1.00 56.56 207 ASN B CA 1
ATOM 3686 C C . ASN B 1 186 ? 45.476 33.088 102.828 1.00 53.52 207 ASN B C 1
ATOM 3687 O O . ASN B 1 186 ? 44.489 33.576 102.202 1.00 60.51 207 ASN B O 1
ATOM 3692 N N . PRO B 1 187 ? 45.421 32.736 104.098 1.00 51.36 208 PRO B N 1
ATOM 3693 C CA . PRO B 1 187 ? 44.129 32.848 104.771 1.00 51.71 208 PRO B CA 1
ATOM 3694 C C . PRO B 1 187 ? 43.501 34.263 104.751 1.00 67.80 208 PRO B C 1
ATOM 3695 O O . PRO B 1 187 ? 42.301 34.400 104.921 1.00 65.78 208 PRO B O 1
ATOM 3699 N N . SER B 1 188 ? 44.318 35.290 104.553 1.00 57.34 209 SER B N 1
ATOM 3700 C CA . SER B 1 188 ? 43.847 36.674 104.476 1.00 67.94 209 SER B CA 1
ATOM 3701 C C . SER B 1 188 ? 42.868 36.896 103.309 1.00 60.12 209 SER B C 1
ATOM 3702 O O . SER B 1 188 ? 42.101 37.825 103.354 1.00 57.72 209 SER B O 1
ATOM 3705 N N . LEU B 1 189 ? 42.918 36.078 102.256 1.00 57.72 210 LEU B N 1
ATOM 3706 C CA . LEU B 1 189 ? 41.992 36.248 101.163 1.00 51.08 210 LEU B CA 1
ATOM 3707 C C . LEU B 1 189 ? 40.538 36.147 101.633 1.00 47.69 210 LEU B C 1
ATOM 3708 O O . LEU B 1 189 ? 39.686 36.734 100.983 1.00 50.21 210 LEU B O 1
ATOM 3713 N N . ALA B 1 190 ? 40.235 35.416 102.708 1.00 46.25 211 ALA B N 1
ATOM 3714 C CA . ALA B 1 190 ? 38.869 35.325 103.238 1.00 55.69 211 ALA B CA 1
ATOM 3715 C C . ALA B 1 190 ? 38.187 36.696 103.441 1.00 51.54 211 ALA B C 1
ATOM 3716 O O . ALA B 1 190 ? 36.990 36.823 103.219 1.00 54.48 211 ALA B O 1
ATOM 3718 N N . ALA B 1 191 ? 38.952 37.721 103.793 1.00 61.24 212 ALA B N 1
ATOM 3719 C CA . ALA B 1 191 ? 38.421 39.081 103.993 1.00 57.83 212 ALA B CA 1
ATOM 3720 C C . ALA B 1 191 ? 37.902 39.744 102.698 1.00 54.13 212 ALA B C 1
ATOM 3721 O O . ALA B 1 191 ? 37.114 40.643 102.760 1.00 65.98 212 ALA B O 1
ATOM 3723 N N . LYS B 1 192 ? 38.363 39.295 101.531 1.00 50.88 213 LYS B N 1
ATOM 3724 C CA . LYS B 1 192 ? 37.917 39.784 100.205 1.00 54.08 213 LYS B CA 1
ATOM 3725 C C . LYS B 1 192 ? 36.680 39.036 99.662 1.00 44.42 213 LYS B C 1
ATOM 3726 O O . LYS B 1 192 ? 36.174 39.402 98.611 1.00 50.52 213 LYS B O 1
ATOM 3732 N N . ILE B 1 193 ? 36.249 37.967 100.341 1.00 47.98 214 ILE B N 1
ATOM 3733 C CA . ILE B 1 193 ? 35.214 37.104 99.806 1.00 46.42 214 ILE B CA 1
ATOM 3734 C C . ILE B 1 193 ? 33.860 37.688 100.137 1.00 51.44 214 ILE B C 1
ATOM 3735 O O . ILE B 1 193 ? 33.559 37.973 101.307 1.00 44.16 214 ILE B O 1
ATOM 3740 N N . ASP B 1 194 ? 33.041 37.811 99.089 1.00 50.62 215 ASP B N 1
ATOM 3741 C CA . ASP B 1 194 ? 31.698 38.333 99.172 1.00 46.56 215 ASP B CA 1
ATOM 3742 C C . ASP B 1 194 ? 30.629 37.245 99.169 1.00 46.12 215 ASP B C 1
ATOM 3743 O O . ASP B 1 194 ? 29.616 37.364 99.876 1.00 44.69 215 ASP B O 1
ATOM 3748 N N . ILE B 1 195 ? 30.867 36.179 98.435 1.00 47.77 216 ILE B N 1
ATOM 3749 C CA . ILE B 1 195 ? 29.881 35.107 98.295 1.00 48.58 216 ILE B CA 1
ATOM 3750 C C . ILE B 1 195 ? 30.614 33.779 98.292 1.00 46.62 216 ILE B C 1
ATOM 3751 O O . ILE B 1 195 ? 31.671 33.649 97.656 1.00 44.57 216 ILE B O 1
ATOM 3764 N N . TYR B 1 197 ? 29.898 29.999 97.084 1.00 46.60 218 TYR B N 1
ATOM 3765 C CA . TYR B 1 197 ? 29.073 29.028 96.376 1.00 46.76 218 TYR B CA 1
ATOM 3766 C C . TYR B 1 197 ? 29.205 27.672 97.016 1.00 54.30 218 TYR B C 1
ATOM 3767 O O . TYR B 1 197 ? 30.284 27.297 97.459 1.00 52.20 218 TYR B O 1
ATOM 3776 N N . ALA B 1 198 ? 28.104 26.935 97.056 1.00 57.63 219 ALA B N 1
ATOM 3777 C CA . ALA B 1 198 ? 28.119 25.535 97.410 1.00 56.04 219 ALA B CA 1
ATOM 3778 C C . ALA B 1 198 ? 27.030 24.823 96.624 1.00 63.47 219 ALA B C 1
ATOM 3779 O O . ALA B 1 198 ? 25.980 25.392 96.417 1.00 53.52 219 ALA B O 1
ATOM 3781 N N . TYR B 1 199 ? 27.256 23.573 96.240 1.00 67.86 220 TYR B N 1
ATOM 3782 C CA . TYR B 1 199 ? 26.200 22.712 95.707 1.00 57.12 220 TYR B CA 1
ATOM 3783 C C . TYR B 1 199 ? 25.790 21.709 96.742 1.00 67.91 220 TYR B C 1
ATOM 3784 O O . TYR B 1 199 ? 26.625 21.061 97.293 1.00 70.04 220 TYR B O 1
ATOM 3793 N N . SER B 1 200 ? 24.505 21.547 96.987 1.00 59.63 221 SER B N 1
ATOM 3794 C CA . SER B 1 200 ? 24.018 20.498 97.882 1.00 67.11 221 SER B CA 1
ATOM 3795 C C . SER B 1 200 ? 23.194 19.513 97.060 1.00 61.65 221 SER B C 1
ATOM 3796 O O . SER B 1 200 ? 22.521 19.882 96.089 1.00 68.17 221 SER B O 1
ATOM 3799 N N . GLU B 1 201 ? 23.271 18.246 97.409 1.00 65.78 222 GLU B N 1
ATOM 3800 C CA . GLU B 1 201 ? 22.463 17.244 96.713 1.00 72.32 222 GLU B CA 1
ATOM 3801 C C . GLU B 1 201 ? 20.993 17.200 97.174 1.00 75.64 222 GLU B C 1
ATOM 3802 O O . GLU B 1 201 ? 20.186 16.493 96.564 1.00 81.88 222 GLU B O 1
ATOM 3808 N N . LYS B 1 202 ? 20.664 17.932 98.247 1.00 82.14 223 LYS B N 1
ATOM 3809 C CA . LYS B 1 202 ? 19.270 18.208 98.631 1.00 80.18 223 LYS B CA 1
ATOM 3810 C C . LYS B 1 202 ? 18.779 19.227 97.589 1.00 94.08 223 LYS B C 1
ATOM 3811 O O . LYS B 1 202 ? 19.323 20.328 97.544 1.00 80.65 223 LYS B O 1
ATOM 3813 N N . SER B 1 203 ? 17.831 18.908 96.694 1.00 76.32 224 SER B N 1
ATOM 3814 C CA . SER B 1 203 ? 17.554 19.873 95.592 1.00 102.96 224 SER B CA 1
ATOM 3815 C C . SER B 1 203 ? 16.611 21.044 95.994 1.00 79.36 224 SER B C 1
ATOM 3816 O O . SER B 1 203 ? 16.366 21.925 95.175 1.00 91.23 224 SER B O 1
ATOM 3819 N N . ASP B 1 204 ? 16.173 21.091 97.263 1.00 72.58 225 ASP B N 1
ATOM 3820 C CA . ASP B 1 204 ? 15.697 22.354 97.882 1.00 90.75 225 ASP B CA 1
ATOM 3821 C C . ASP B 1 204 ? 16.818 23.406 98.082 1.00 85.41 225 ASP B C 1
ATOM 3822 O O . ASP B 1 204 ? 16.527 24.586 98.136 1.00 78.02 225 ASP B O 1
ATOM 3827 N N . LEU B 1 205 ? 18.065 22.959 98.229 1.00 70.54 226 LEU B N 1
ATOM 3828 C CA . LEU B 1 205 ? 19.236 23.849 98.339 1.00 63.72 226 LEU B CA 1
ATOM 3829 C C . LEU B 1 205 ? 19.940 23.910 96.976 1.00 62.56 226 LEU B C 1
ATOM 3830 O O . LEU B 1 205 ? 20.188 24.990 96.436 1.00 55.22 226 LEU B O 1
ATOM 3835 N N . SER B 1 206 ? 20.249 22.748 96.396 1.00 57.08 227 SER B N 1
ATOM 3836 C CA . SER B 1 206 ? 20.859 22.691 95.060 1.00 56.80 227 SER B CA 1
ATOM 3837 C C . SER B 1 206 ? 22.108 23.642 94.957 1.00 61.65 227 SER B C 1
ATOM 3838 O O . SER B 1 206 ? 22.929 23.693 95.881 1.00 61.99 227 SER B O 1
ATOM 3841 N N . HIS B 1 207 ? 22.232 24.386 93.864 1.00 58.11 228 HIS B N 1
ATOM 3842 C CA . HIS B 1 207 ? 23.283 25.395 93.697 1.00 52.84 228 HIS B CA 1
ATOM 3843 C C . HIS B 1 207 ? 22.956 26.625 94.526 1.00 56.47 228 HIS B C 1
ATOM 3844 O O . HIS B 1 207 ? 21.941 27.223 94.324 1.00 52.85 228 HIS B O 1
ATOM 3851 N N . ALA B 1 208 ? 23.810 27.005 95.477 1.00 50.86 229 ALA B N 1
ATOM 3852 C CA . ALA B 1 208 ? 23.497 28.033 96.459 1.00 46.30 229 ALA B CA 1
ATOM 3853 C C . ALA B 1 208 ? 24.583 29.081 96.538 1.00 52.56 229 ALA B C 1
ATOM 3854 O O . ALA B 1 208 ? 25.756 28.788 96.246 1.00 52.17 229 ALA B O 1
ATOM 3856 N N . PHE B 1 209 ? 24.195 30.308 96.885 1.00 49.82 230 PHE B N 1
ATOM 3857 C CA . PHE B 1 209 ? 25.137 31.390 97.202 1.00 48.64 230 PHE B CA 1
ATOM 3858 C C . PHE B 1 209 ? 24.873 31.768 98.646 1.00 48.21 230 PHE B C 1
ATOM 3859 O O . PHE B 1 209 ? 23.729 32.020 99.055 1.00 50.56 230 PHE B O 1
ATOM 3867 N N . TYR B 1 210 ? 25.934 31.794 99.442 1.00 48.93 231 TYR B N 1
ATOM 3868 C CA . TYR B 1 210 ? 25.845 32.144 100.846 1.00 42.37 231 TYR B CA 1
ATOM 3869 C C . TYR B 1 210 ? 26.771 33.297 101.152 1.00 45.17 231 TYR B C 1
ATOM 3870 O O . TYR B 1 210 ? 27.697 33.570 100.421 1.00 51.68 231 TYR B O 1
ATOM 3879 N N . THR B 1 211 ? 26.526 33.939 102.274 1.00 49.73 232 THR B N 1
ATOM 3880 C CA . THR B 1 211 ? 27.265 35.106 102.707 1.00 51.61 232 THR B CA 1
ATOM 3881 C C . THR B 1 211 ? 27.407 35.039 104.246 1.00 54.67 232 THR B C 1
ATOM 3882 O O . THR B 1 211 ? 26.931 34.090 104.852 1.00 53.86 232 THR B O 1
ATOM 3886 N N . SER B 1 212 ? 28.063 36.018 104.880 1.00 58.33 233 SER B N 1
ATOM 3887 C CA . SER B 1 212 ? 28.432 35.906 106.307 1.00 64.44 233 SER B CA 1
ATOM 3888 C C . SER B 1 212 ? 27.246 35.590 107.211 1.00 64.28 233 SER B C 1
ATOM 3889 O O . SER B 1 212 ? 27.372 34.823 108.148 1.00 66.19 233 SER B O 1
ATOM 3892 N N . SER B 1 213 ? 26.092 36.183 106.933 1.00 66.19 234 SER B N 1
ATOM 3893 C CA . SER B 1 213 ? 24.948 36.004 107.813 1.00 63.04 234 SER B CA 1
ATOM 3894 C C . SER B 1 213 ? 23.943 34.984 107.283 1.00 64.50 234 SER B C 1
ATOM 3895 O O . SER B 1 213 ? 22.870 34.868 107.811 1.00 62.65 234 SER B O 1
ATOM 3898 N N . SER B 1 214 ? 24.278 34.198 106.260 1.00 66.74 235 SER B N 1
ATOM 3899 C CA . SER B 1 214 ? 23.310 33.194 105.796 1.00 64.91 235 SER B CA 1
ATOM 3900 C C . SER B 1 214 ? 22.891 32.305 106.984 1.00 66.91 235 SER B C 1
ATOM 3901 O O . SER B 1 214 ? 23.729 31.949 107.789 1.00 69.78 235 SER B O 1
ATOM 3904 N N . PRO B 1 215 ? 21.602 31.959 107.109 1.00 64.71 236 PRO B N 1
ATOM 3905 C CA . PRO B 1 215 ? 21.241 31.116 108.261 1.00 66.39 236 PRO B CA 1
ATOM 3906 C C . PRO B 1 215 ? 21.730 29.675 108.117 1.00 64.37 236 PRO B C 1
ATOM 3907 O O . PRO B 1 215 ? 21.564 29.092 107.029 1.00 60.44 236 PRO B O 1
ATOM 3911 N N . LYS B 1 216 ? 22.304 29.129 109.204 1.00 66.21 237 LYS B N 1
ATOM 3912 C CA . LYS B 1 216 ? 22.838 27.755 109.263 1.00 67.87 237 LYS B CA 1
ATOM 3913 C C . LYS B 1 216 ? 21.787 26.765 108.726 1.00 62.96 237 LYS B C 1
ATOM 3914 O O . LYS B 1 216 ? 22.110 25.847 107.969 1.00 70.80 237 LYS B O 1
ATOM 3916 N N . GLU B 1 217 ? 20.516 27.044 109.014 1.00 73.33 238 GLU B N 1
ATOM 3917 C CA . GLU B 1 217 ? 19.383 26.226 108.542 1.00 76.48 238 GLU B CA 1
ATOM 3918 C C . GLU B 1 217 ? 19.418 25.939 107.021 1.00 81.41 238 GLU B C 1
ATOM 3919 O O . GLU B 1 217 ? 19.000 24.877 106.597 1.00 72.93 238 GLU B O 1
ATOM 3925 N N . TYR B 1 218 ? 19.876 26.886 106.196 1.00 69.12 239 TYR B N 1
ATOM 3926 C CA . TYR B 1 218 ? 19.770 26.746 104.730 1.00 75.18 239 TYR B CA 1
ATOM 3927 C C . TYR B 1 218 ? 21.086 26.383 104.074 1.00 68.83 239 TYR B C 1
ATOM 3928 O O . TYR B 1 218 ? 21.186 26.425 102.840 1.00 59.17 239 TYR B O 1
ATOM 3945 N N . GLY B 1 220 ? 22.970 23.456 104.577 1.00 64.30 241 GLY B N 1
ATOM 3946 C CA . GLY B 1 220 ? 23.164 22.029 104.328 1.00 73.20 241 GLY B CA 1
ATOM 3947 C C . GLY B 1 220 ? 24.577 21.566 104.657 1.00 80.89 241 GLY B C 1
ATOM 3948 O O . GLY B 1 220 ? 25.213 20.912 103.841 1.00 81.46 241 GLY B O 1
ATOM 3949 N N . GLY B 1 221 ? 25.097 21.941 105.827 1.00 65.65 242 GLY B N 1
ATOM 3950 C CA . GLY B 1 221 ? 26.437 21.510 106.233 1.00 68.15 242 GLY B CA 1
ATOM 3951 C C . GLY B 1 221 ? 27.637 22.327 105.758 1.00 72.11 242 GLY B C 1
ATOM 3952 O O . GLY B 1 221 ? 28.721 22.152 10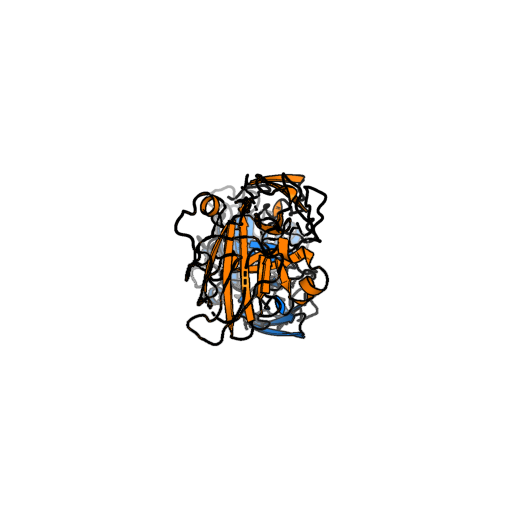6.293 1.00 82.07 242 GLY B O 1
ATOM 3953 N N . THR B 1 222 ? 27.481 23.187 104.747 1.00 67.33 243 THR B N 1
ATOM 3954 C CA . THR B 1 222 ? 28.566 24.060 104.290 1.00 67.90 243 THR B CA 1
ATOM 3955 C C . THR B 1 222 ? 28.954 25.022 105.391 1.00 68.33 243 THR B C 1
ATOM 3956 O O . THR B 1 222 ? 28.091 25.491 106.131 1.00 70.83 243 THR B O 1
ATOM 3960 N N . GLU B 1 223 ? 30.247 25.290 105.525 1.00 69.55 244 GLU B N 1
ATOM 3961 C CA . GLU B 1 223 ? 30.724 26.264 106.513 1.00 66.89 244 GLU B CA 1
ATOM 3962 C C . GLU B 1 223 ? 31.551 27.327 105.847 1.00 57.05 244 GLU B C 1
ATOM 3963 O O . GLU B 1 223 ? 32.261 27.060 104.864 1.00 62.32 244 GLU B O 1
ATOM 3969 N N . LEU B 1 224 ? 31.384 28.550 106.331 1.00 62.23 245 LEU B N 1
ATOM 3970 C CA . LEU B 1 224 ? 32.182 29.676 105.875 1.00 68.28 245 LEU B CA 1
ATOM 3971 C C . LEU B 1 224 ? 33.608 29.546 106.439 1.00 66.55 245 LEU B C 1
ATOM 3972 O O . LEU B 1 224 ? 33.767 29.121 107.569 1.00 61.30 245 LEU B O 1
ATOM 3977 N N . PRO B 1 225 ? 34.645 29.894 105.652 1.00 63.34 246 PRO B N 1
ATOM 3978 C CA . PRO B 1 225 ? 35.972 29.944 106.256 1.00 64.83 246 PRO B CA 1
ATOM 3979 C C . PRO B 1 225 ? 36.068 31.082 107.258 1.00 67.43 246 PRO B C 1
ATOM 3980 O O . PRO B 1 225 ? 35.291 32.031 107.189 1.00 66.17 246 PRO B O 1
ATOM 3984 N N . SER B 1 226 ? 36.975 30.975 108.222 1.00 67.43 247 SER B N 1
ATOM 3985 C CA . SER B 1 226 ? 37.074 32.033 109.216 1.00 72.81 247 SER B CA 1
ATOM 3986 C C . SER B 1 226 ? 37.731 33.201 108.516 1.00 57.12 247 SER B C 1
ATOM 3987 O O . SER B 1 226 ? 38.575 33.042 107.589 1.00 62.10 247 SER B O 1
ATOM 3990 N N . GLY B 1 227 ? 37.289 34.383 108.900 1.00 59.10 248 GLY B N 1
ATOM 3991 C CA . GLY B 1 227 ? 37.685 35.587 108.213 1.00 68.02 248 GLY B CA 1
ATOM 3992 C C . GLY B 1 227 ? 36.669 36.016 107.157 1.00 60.25 248 GLY B C 1
ATOM 3993 O O . GLY B 1 227 ? 36.781 37.113 106.635 1.00 51.39 248 GLY B O 1
ATOM 3994 N N . PHE B 1 228 ? 35.724 35.153 106.777 1.00 64.46 249 PHE B N 1
ATOM 3995 C CA . PHE B 1 228 ? 34.666 35.570 105.816 1.00 57.77 249 PHE B CA 1
ATOM 3996 C C . PHE B 1 228 ? 33.635 36.390 106.596 1.00 62.86 249 PHE B C 1
ATOM 3997 O O . PHE B 1 228 ? 32.733 35.851 107.210 1.00 70.62 249 PHE B O 1
ATOM 4005 N N . VAL B 1 229 ? 33.788 37.701 106.566 1.00 60.39 250 VAL B N 1
ATOM 4006 C CA . VAL B 1 229 ? 32.980 38.615 107.369 1.00 57.21 250 VAL B CA 1
ATOM 4007 C C . VAL B 1 229 ? 32.054 39.547 106.521 1.00 64.74 250 VAL B C 1
ATOM 4008 O O . VAL B 1 229 ? 31.155 40.179 107.052 1.00 57.47 250 VAL B O 1
ATOM 4012 N N . ASN B 1 230 ? 32.244 39.632 105.208 1.00 56.85 251 ASN B N 1
ATOM 4013 C CA . ASN B 1 230 ? 31.376 40.479 104.374 1.00 47.31 251 ASN B CA 1
ATOM 4014 C C . ASN B 1 230 ? 29.932 39.976 104.278 1.00 48.41 251 ASN B C 1
ATOM 4015 O O . ASN B 1 230 ? 29.679 38.827 103.926 1.00 55.46 251 ASN B O 1
ATOM 4020 N N . ASN B 1 231 ? 28.985 40.843 104.621 1.00 56.98 252 ASN B N 1
ATOM 4021 C CA . ASN B 1 231 ? 27.558 40.518 104.515 1.00 59.88 252 ASN B CA 1
ATOM 4022 C C . ASN B 1 231 ? 26.956 41.104 103.214 1.00 57.69 252 ASN B C 1
ATOM 4023 O O . ASN B 1 231 ? 26.503 42.231 103.168 1.00 56.26 252 ASN B O 1
ATOM 4028 N N . THR B 1 232 ? 27.038 40.331 102.152 1.00 45.45 253 THR B N 1
ATOM 4029 C CA . THR B 1 232 ? 26.640 40.774 100.826 1.00 52.30 253 THR B CA 1
ATOM 4030 C C . THR B 1 232 ? 25.117 40.777 100.685 1.00 48.48 253 THR B C 1
ATOM 4031 O O . THR B 1 232 ? 24.459 39.873 101.170 1.00 49.91 253 THR B O 1
ATOM 4035 N N . LYS B 1 233 ? 24.567 41.809 100.053 1.00 49.15 254 LYS B N 1
ATOM 4036 C CA . LYS B 1 233 ? 23.141 41.868 99.746 1.00 45.16 254 LYS B CA 1
ATOM 4037 C C . LYS B 1 233 ? 22.874 41.259 98.384 1.00 49.38 254 LYS B C 1
ATOM 4038 O O . LYS B 1 233 ? 23.586 41.564 97.424 1.00 41.52 254 LYS B O 1
ATOM 4052 N N . ILE B 1 235 ? 19.688 39.685 95.444 1.00 45.67 256 ILE B N 1
ATOM 4053 C CA . ILE B 1 235 ? 18.276 39.555 94.929 1.00 46.22 256 ILE B CA 1
ATOM 4054 C C . ILE B 1 235 ? 18.304 38.547 93.794 1.00 45.99 256 ILE B C 1
ATOM 4055 O O . ILE B 1 235 ? 19.044 38.716 92.807 1.00 44.74 256 ILE B O 1
ATOM 4060 N N . LYS B 1 236 ? 17.621 37.431 93.998 1.00 44.42 257 LYS B N 1
ATOM 4061 C CA . LYS B 1 236 ? 17.594 36.321 93.053 1.00 48.35 257 LYS B CA 1
ATOM 4062 C C . LYS B 1 236 ? 16.671 36.733 91.909 1.00 43.45 257 LYS B C 1
ATOM 4063 O O . LYS B 1 236 ? 15.594 37.303 92.144 1.00 44.91 257 LYS B O 1
ATOM 4069 N N . VAL B 1 237 ? 17.087 36.428 90.689 1.00 43.79 258 VAL B N 1
ATOM 4070 C CA A VAL B 1 237 ? 16.350 36.717 89.460 0.50 48.94 258 VAL B CA 1
ATOM 4071 C CA B VAL B 1 237 ? 16.222 36.652 89.508 0.50 45.59 258 VAL B CA 1
ATOM 4072 C C . VAL B 1 237 ? 16.355 35.442 88.594 1.00 46.35 258 VAL B C 1
ATOM 4073 O O . VAL B 1 237 ? 17.248 34.627 88.759 1.00 47.63 258 VAL B O 1
ATOM 4080 N N . TYR B 1 238 ? 15.431 35.297 87.643 1.00 49.35 259 TYR B N 1
ATOM 4081 C CA . TYR B 1 238 ? 15.452 34.195 86.678 1.00 40.87 259 TYR B CA 1
ATOM 4082 C C . TYR B 1 238 ? 15.143 34.712 85.278 1.00 47.32 259 TYR B C 1
ATOM 4083 O O . TYR B 1 238 ? 14.173 35.427 85.084 1.00 48.85 259 TYR B O 1
ATOM 4092 N N . GLY B 1 239 ? 15.947 34.319 84.291 1.00 46.06 260 GLY B N 1
ATOM 4093 C CA . GLY B 1 239 ? 15.669 34.630 82.899 1.00 46.37 260 GLY B CA 1
ATOM 4094 C C . GLY B 1 239 ? 15.946 36.063 82.527 1.00 46.46 260 GLY B C 1
ATOM 4095 O O . GLY B 1 239 ? 15.414 36.532 81.538 1.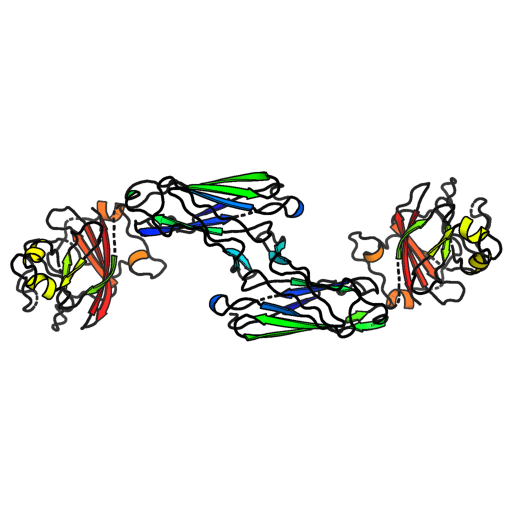00 44.63 260 GLY B O 1
ATOM 4096 N N . LEU B 1 240 ? 16.737 36.770 83.333 1.00 43.25 261 LEU B N 1
ATOM 4097 C CA . LEU B 1 240 ? 17.140 38.135 83.031 1.00 44.09 261 LEU B CA 1
ATOM 4098 C C . LEU B 1 240 ? 18.445 38.081 82.264 1.00 49.21 261 LEU B C 1
ATOM 4099 O O . LEU B 1 240 ? 19.520 37.865 82.812 1.00 53.72 261 LEU B O 1
ATOM 4104 N N . GLN B 1 241 ? 18.362 38.250 80.966 1.00 50.66 262 GLN B N 1
ATOM 4105 C CA . GLN B 1 241 ? 19.493 37.878 80.146 1.00 58.87 262 GLN B CA 1
ATOM 4106 C C . GLN B 1 241 ? 20.100 39.181 79.687 1.00 58.97 262 GLN B C 1
ATOM 4107 O O . GLN B 1 241 ? 19.452 40.210 79.610 1.00 56.42 262 GLN B O 1
ATOM 4113 N N . ASP B 1 242 ? 21.382 39.146 79.491 1.00 52.15 263 ASP B N 1
ATOM 4114 C CA . ASP B 1 242 ? 22.072 40.291 79.034 1.00 53.56 263 ASP B CA 1
ATOM 4115 C C . ASP B 1 242 ? 22.832 39.783 77.815 1.00 54.84 263 ASP B C 1
ATOM 4116 O O . ASP B 1 242 ? 23.453 38.710 77.854 1.00 47.48 263 ASP B O 1
ATOM 4121 N N . ARG B 1 243 ? 22.766 40.527 76.735 1.00 52.79 264 ARG B N 1
ATOM 4122 C CA . ARG B 1 243 ? 23.328 40.042 75.459 1.00 55.78 264 ARG B CA 1
ATOM 4123 C C . ARG B 1 243 ? 24.857 39.887 75.545 1.00 50.59 264 ARG B C 1
ATOM 4124 O O . ARG B 1 243 ? 25.432 38.963 74.964 1.00 60.98 264 ARG B O 1
ATOM 4132 N N . GLN B 1 244 ? 25.503 40.743 76.320 1.00 48.34 265 GLN B N 1
ATOM 4133 C CA . GLN B 1 244 ? 26.958 40.658 76.484 1.00 45.63 265 GLN B CA 1
ATOM 4134 C C . GLN B 1 244 ? 27.337 39.524 77.389 1.00 48.89 265 GLN B C 1
ATOM 4135 O O . GLN B 1 244 ? 28.346 38.884 77.197 1.00 47.70 265 GLN B O 1
ATOM 4141 N N . LEU B 1 245 ? 26.541 39.267 78.421 1.00 49.69 266 LEU B N 1
ATOM 4142 C CA . LEU B 1 245 ? 26.902 38.201 79.349 1.00 47.86 266 LEU B CA 1
ATOM 4143 C C . LEU B 1 245 ? 26.529 36.791 78.873 1.00 51.99 266 LEU B C 1
ATOM 4144 O O . LEU B 1 245 ? 27.144 35.824 79.311 1.00 45.76 266 LEU B O 1
ATOM 4149 N N . SER B 1 246 ? 25.498 36.670 78.044 1.00 51.48 267 SER B N 1
ATOM 4150 C CA . SER B 1 246 ? 24.934 35.360 77.698 1.00 63.25 267 SER B CA 1
ATOM 4151 C C . SER B 1 246 ? 25.059 34.985 76.228 1.00 71.39 267 SER B C 1
ATOM 4152 O O . SER B 1 246 ? 24.851 33.822 75.864 1.00 86.69 267 SER B O 1
ATOM 4155 N N . ASP B 1 247 ? 25.384 35.953 75.378 1.00 70.92 268 ASP B N 1
ATOM 4156 C CA . ASP B 1 247 ? 25.519 35.680 73.944 1.00 102.97 268 ASP B CA 1
ATOM 4157 C C . ASP B 1 247 ? 24.281 34.943 73.370 1.00 95.95 268 ASP B C 1
ATOM 4158 O O . ASP B 1 247 ? 24.418 34.038 72.564 1.00 101.49 268 ASP B O 1
ATOM 4163 N N . LEU B 1 248 ? 23.085 35.318 73.824 1.00 101.85 269 LEU B N 1
ATOM 4164 C CA . LEU B 1 248 ? 21.830 34.866 73.200 1.00 79.08 269 LEU B CA 1
ATOM 4165 C C . LEU B 1 248 ? 21.071 36.088 72.696 1.00 91.78 269 LEU B C 1
ATOM 4166 O O . LEU B 1 248 ? 20.931 37.073 73.400 1.00 70.89 269 LEU B O 1
ATOM 4171 N N . GLN B 1 249 ? 20.596 36.047 71.461 1.00 91.90 270 GLN B N 1
ATOM 4172 C CA . GLN B 1 249 ? 20.174 37.296 70.807 1.00 88.80 270 GLN B CA 1
ATOM 4173 C C . GLN B 1 249 ? 18.774 37.782 71.236 1.00 101.19 270 GLN B C 1
ATOM 4174 O O . GLN B 1 249 ? 18.075 37.083 71.964 1.00 91.05 270 GLN B O 1
ATOM 4180 N N . TYR B 1 250 ? 18.382 38.972 70.756 1.00 98.38 271 TYR B N 1
ATOM 4181 C CA . TYR B 1 250 ? 17.116 39.680 71.116 1.00 96.38 271 TYR B CA 1
ATOM 4182 C C . TYR B 1 250 ? 17.098 40.047 72.561 1.00 96.20 271 TYR B C 1
ATOM 4183 O O . TYR B 1 250 ? 16.036 40.320 73.135 1.00 82.56 271 TYR B O 1
ATOM 4192 N N . SER B 1 251 ? 18.289 40.075 73.138 1.00 88.00 272 SER B N 1
ATOM 4193 C CA . SER B 1 251 ? 18.422 40.374 74.549 1.00 102.56 272 SER B CA 1
ATOM 4194 C C . SER B 1 251 ? 18.464 41.890 74.730 1.00 73.68 272 SER B C 1
ATOM 4195 O O . SER B 1 251 ? 18.491 42.686 73.779 1.00 79.81 272 SER B O 1
ATOM 4198 N N . LYS B 1 252 ? 18.438 42.263 75.980 1.00 63.59 273 LYS B N 1
ATOM 4199 C CA . LYS B 1 252 ? 18.649 43.607 76.346 1.00 67.75 273 LYS B CA 1
ATOM 4200 C C . LYS B 1 252 ? 20.012 43.686 77.040 1.00 56.79 273 LYS B C 1
ATOM 4201 O O . LYS B 1 252 ? 20.726 42.682 77.239 1.00 55.33 273 LYS B O 1
ATOM 4207 N N . PHE B 1 253 ? 20.392 44.908 77.355 1.00 51.98 274 PHE B N 1
ATOM 4208 C CA . PHE B 1 253 ? 21.677 45.151 77.970 1.00 53.49 274 PHE B CA 1
ATOM 4209 C C . PHE B 1 253 ? 21.449 45.809 79.326 1.00 43.53 274 PHE B C 1
ATOM 4210 O O . PHE B 1 253 ? 20.644 46.741 79.450 1.00 49.86 274 PHE B O 1
ATOM 4218 N N . ILE B 1 254 ? 22.195 45.350 80.311 1.00 48.26 275 ILE B N 1
ATOM 4219 C CA . ILE B 1 254 ? 22.316 46.051 81.584 1.00 46.53 275 ILE B CA 1
ATOM 4220 C C . ILE B 1 254 ? 23.370 47.107 81.394 1.00 41.57 275 ILE B C 1
ATOM 4221 O O . ILE B 1 254 ? 24.508 46.806 80.962 1.00 43.91 275 ILE B O 1
ATOM 4226 N N . ASP B 1 255 ? 23.015 48.334 81.715 1.00 49.93 276 ASP B N 1
ATOM 4227 C CA A ASP B 1 255 ? 23.941 49.453 81.552 0.50 49.22 276 ASP B CA 1
ATOM 4228 C CA B ASP B 1 255 ? 23.906 49.460 81.553 0.50 51.91 276 ASP B CA 1
ATOM 4229 C C . ASP B 1 255 ? 24.156 50.109 82.923 1.00 50.31 276 ASP B C 1
ATOM 4230 O O . ASP B 1 255 ? 23.595 49.674 83.975 1.00 47.79 276 ASP B O 1
ATOM 4239 N N . ASP B 1 256 ? 24.982 51.140 82.930 1.00 46.24 277 ASP B N 1
ATOM 4240 C CA . ASP B 1 256 ? 25.288 51.860 84.161 1.00 51.64 277 ASP B CA 1
ATOM 4241 C C . ASP B 1 256 ? 24.019 52.338 84.921 1.00 49.56 277 ASP B C 1
ATOM 4242 O O . ASP B 1 256 ? 23.966 52.285 86.119 1.00 46.41 277 ASP B O 1
ATOM 4247 N N . LEU B 1 257 ? 23.030 52.851 84.214 1.00 58.93 278 LEU B N 1
ATOM 4248 C CA . LEU B 1 257 ? 21.866 53.450 84.876 1.00 58.13 278 LEU B CA 1
ATOM 4249 C C . LEU B 1 257 ? 21.063 52.382 85.655 1.00 58.42 278 LEU B C 1
ATOM 4250 O O . LEU B 1 257 ? 20.543 52.650 86.730 1.00 59.05 278 LEU B O 1
ATOM 4255 N N . ASP B 1 258 ? 20.997 51.169 85.115 1.00 49.93 279 ASP B N 1
ATOM 4256 C CA . ASP B 1 258 ? 20.334 50.040 85.772 1.00 49.39 279 ASP B CA 1
ATOM 4257 C C . ASP B 1 258 ? 21.004 49.734 87.116 1.00 59.47 279 ASP B C 1
ATOM 4258 O O . ASP B 1 258 ? 20.325 49.411 88.081 1.00 53.85 279 ASP B O 1
ATOM 4263 N N . PHE B 1 259 ? 22.333 49.810 87.179 1.00 49.51 280 PHE B N 1
ATOM 4264 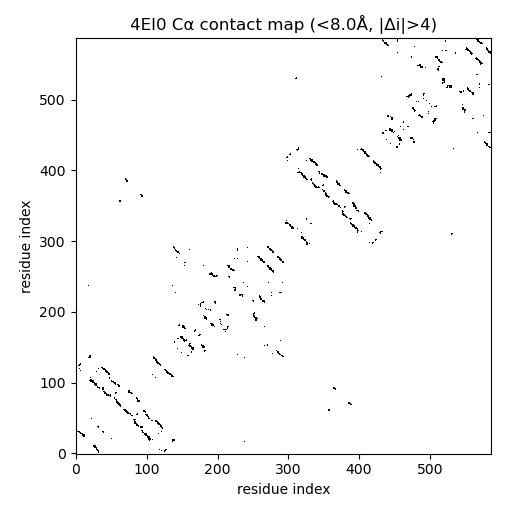C CA . PHE B 1 259 ? 23.028 49.648 88.469 1.00 44.43 280 PHE B CA 1
ATOM 4265 C C . PHE B 1 259 ? 22.752 50.764 89.444 1.00 53.82 280 PHE B C 1
ATOM 4266 O O . PHE B 1 259 ? 22.575 50.512 90.670 1.00 54.46 280 PHE B O 1
ATOM 4274 N N . GLU B 1 260 ? 22.708 51.993 88.918 1.00 50.22 281 GLU B N 1
ATOM 4275 C CA . GLU B 1 260 ? 22.408 53.156 89.748 1.00 58.07 281 GLU B CA 1
ATOM 4276 C C . GLU B 1 260 ? 21.000 53.104 90.337 1.00 63.08 281 GLU B C 1
ATOM 4277 O O . GLU B 1 260 ? 20.793 53.595 91.428 1.00 64.65 281 GLU B O 1
ATOM 4283 N N . THR B 1 261 ? 20.046 52.528 89.610 1.00 60.37 282 THR B N 1
ATOM 4284 C CA . THR B 1 261 ? 18.629 52.636 89.953 1.00 62.09 282 THR B CA 1
ATOM 4285 C C . THR B 1 261 ? 18.009 51.303 90.441 1.00 61.40 282 THR B C 1
ATOM 4286 O O . THR B 1 261 ? 16.886 51.305 90.858 1.00 59.88 282 THR B O 1
ATOM 4290 N N . ILE B 1 262 ? 18.728 50.178 90.437 1.00 55.40 283 ILE B N 1
ATOM 4291 C CA . ILE B 1 262 ? 18.191 48.920 91.040 1.00 51.17 283 ILE B CA 1
ATOM 4292 C C . ILE B 1 262 ? 17.821 49.143 92.523 1.00 53.33 283 ILE B C 1
ATOM 4293 O O . ILE B 1 262 ? 18.574 49.764 93.294 1.00 54.58 283 ILE B O 1
ATOM 4298 N N . ASP B 1 263 ? 16.635 48.686 92.916 1.00 65.83 284 ASP B N 1
ATOM 4299 C CA . ASP B 1 263 ? 16.192 48.787 94.305 1.00 62.63 284 ASP B CA 1
ATOM 4300 C C . ASP B 1 263 ? 16.670 47.573 95.057 1.00 57.99 284 ASP B C 1
ATOM 4301 O O . ASP B 1 263 ? 16.261 46.445 94.735 1.00 68.73 284 ASP B O 1
ATOM 4314 N N . SER B 1 265 ? 16.274 47.165 98.382 1.00 59.84 286 SER B N 1
ATOM 4315 C CA . SER B 1 265 ? 15.516 47.107 99.646 1.00 65.40 286 SER B CA 1
ATOM 4316 C C . SER B 1 265 ? 15.061 45.719 100.010 1.00 65.38 286 SER B C 1
ATOM 4317 O O . SER B 1 265 ? 15.150 45.327 101.159 1.00 72.32 286 SER B O 1
ATOM 4320 N N . LYS B 1 266 ? 14.523 44.998 99.038 1.00 68.51 287 LYS B N 1
ATOM 4321 C CA . LYS B 1 266 ? 13.957 43.698 99.285 1.00 72.87 287 LYS B CA 1
ATOM 4322 C C . LYS B 1 266 ? 15.058 42.648 99.066 1.00 66.69 287 LYS B C 1
ATOM 4323 O O . LYS B 1 266 ? 14.847 41.687 98.362 1.00 80.42 287 LYS B O 1
ATOM 4325 N N . CYS B 1 267 ? 16.230 42.822 99.678 1.00 63.41 288 CYS B N 1
ATOM 4326 C CA . CYS B 1 267 ? 17.336 41.859 99.492 1.00 59.71 288 CYS B CA 1
ATOM 4327 C C . CYS B 1 267 ? 17.335 40.706 100.505 1.00 58.83 288 CYS B C 1
ATOM 4328 O O . CYS B 1 267 ? 16.641 40.742 101.509 1.00 57.70 288 CYS B O 1
ATOM 4331 N N . THR B 1 268 ? 18.118 39.677 100.204 1.00 56.26 289 THR B N 1
ATOM 4332 C CA . THR B 1 268 ? 18.257 38.510 101.055 1.00 54.78 289 THR B CA 1
ATOM 4333 C C . THR B 1 268 ? 19.745 38.238 101.308 1.00 51.49 289 THR B C 1
ATOM 4334 O O . THR B 1 268 ? 20.640 38.799 100.591 1.00 49.91 289 THR B O 1
ATOM 4338 N N . ASN B 1 269 ? 20.034 37.368 102.282 1.00 50.65 290 ASN B N 1
ATOM 4339 C CA . ASN B 1 269 ? 21.433 36.989 102.573 1.00 50.99 290 ASN B CA 1
ATOM 4340 C C . ASN B 1 269 ? 21.797 35.551 102.199 1.00 54.24 290 ASN B C 1
ATOM 4341 O O . ASN B 1 269 ? 22.823 35.044 102.624 1.00 56.13 290 ASN B O 1
ATOM 4346 N N . TYR B 1 270 ? 20.950 34.899 101.416 1.00 49.80 291 TYR B N 1
ATOM 4347 C CA . TYR B 1 270 ? 21.282 33.607 100.803 1.00 48.54 291 TYR B CA 1
ATOM 4348 C C . TYR B 1 270 ? 20.397 33.423 99.593 1.00 50.56 291 TYR B C 1
ATOM 4349 O O . TYR B 1 270 ? 19.314 33.997 99.532 1.00 60.79 291 TYR B O 1
ATOM 4358 N N . ILE B 1 271 ? 20.859 32.641 98.619 1.00 46.01 292 ILE B N 1
ATOM 4359 C CA . ILE B 1 271 ? 20.069 32.245 97.444 1.00 45.08 292 ILE B CA 1
ATOM 4360 C C . ILE B 1 271 ? 20.206 30.733 97.238 1.00 55.47 292 ILE B C 1
ATOM 4361 O O . ILE B 1 271 ? 21.308 30.201 97.239 1.00 55.37 292 ILE B O 1
ATOM 4366 N N . LEU B 1 272 ? 19.085 30.057 97.061 1.00 48.73 293 LEU B N 1
ATOM 4367 C CA . LEU B 1 272 ? 19.044 28.607 96.807 1.00 56.16 293 LEU B CA 1
ATOM 4368 C C . LEU B 1 272 ? 18.528 28.359 95.386 1.00 60.53 293 LEU B C 1
ATOM 4369 O O . LEU B 1 272 ? 17.973 29.254 94.759 1.00 55.05 293 LEU B O 1
ATOM 4374 N N . GLY B 1 273 ? 18.715 27.145 94.878 1.00 60.69 294 GLY B N 1
ATOM 4375 C CA . GLY B 1 273 ? 18.177 26.764 93.585 1.00 52.36 294 GLY B CA 1
ATOM 4376 C C . GLY B 1 273 ? 18.609 27.558 92.377 1.00 65.80 294 GLY B C 1
ATOM 4377 O O . GLY B 1 273 ? 17.811 27.803 91.480 1.00 62.75 294 GLY B O 1
ATOM 4378 N N . LEU B 1 274 ? 19.871 27.961 92.326 1.00 50.96 295 LEU B N 1
ATOM 4379 C CA . LEU B 1 274 ? 20.379 28.526 91.118 1.00 49.80 295 LEU B CA 1
ATOM 4380 C C . LEU B 1 274 ? 20.422 27.486 89.994 1.00 54.00 295 LEU B C 1
ATOM 4381 O O . LEU B 1 274 ? 20.597 26.314 90.248 1.00 56.30 295 LEU B O 1
ATOM 4386 N N . LYS B 1 275 ? 20.294 27.937 88.751 1.00 48.64 296 LYS B N 1
ATOM 4387 C CA . LYS B 1 275 ? 20.389 27.080 87.595 1.00 48.11 296 LYS B CA 1
ATOM 4388 C C . LYS B 1 275 ? 20.662 27.932 86.413 1.00 50.09 296 LYS B C 1
ATOM 4389 O O . LYS B 1 275 ? 20.737 29.142 86.533 1.00 52.30 296 LYS B O 1
ATOM 4395 N N . GLU B 1 276 ? 20.831 27.304 85.260 1.00 46.20 297 GLU B N 1
ATOM 4396 C CA . GLU B 1 276 ? 21.052 27.997 84.047 1.00 48.03 297 GLU B CA 1
ATOM 4397 C C . GLU B 1 276 ? 19.974 29.099 83.874 1.00 45.01 297 GLU B C 1
ATOM 4398 O O . GLU B 1 276 ? 18.801 28.850 84.064 1.00 44.21 297 GLU B O 1
ATOM 4404 N N . GLU B 1 277 ? 20.413 30.305 83.538 1.00 43.63 298 GLU B N 1
ATOM 4405 C CA . GLU B 1 277 ? 19.583 31.510 83.308 1.00 54.04 298 GLU B CA 1
ATOM 4406 C C . GLU B 1 277 ? 19.180 32.213 84.584 1.00 50.75 298 GLU B C 1
ATOM 4407 O O . GLU B 1 277 ? 18.646 33.313 84.536 1.00 46.97 298 GLU B O 1
ATOM 4413 N N . ALA B 1 278 ? 19.464 31.616 85.727 1.00 46.81 299 ALA B N 1
ATOM 4414 C CA . ALA B 1 278 ? 19.267 32.304 86.982 1.00 45.26 299 ALA B CA 1
ATOM 4415 C C . ALA B 1 278 ? 20.295 33.426 87.109 1.00 45.91 299 ALA B C 1
ATOM 4416 O O . ALA B 1 278 ? 21.231 33.554 86.327 1.00 43.39 299 ALA B O 1
ATOM 4418 N N . GLY B 1 279 ? 20.068 34.299 88.062 1.00 45.62 300 GLY B N 1
ATOM 4419 C CA . GLY B 1 279 ? 20.942 35.441 88.253 1.00 45.14 300 GLY B CA 1
ATOM 4420 C C . GLY B 1 279 ? 20.811 35.982 89.662 1.00 43.42 300 GLY B C 1
ATOM 4421 O O . GLY B 1 279 ? 19.896 35.589 90.392 1.00 45.01 300 GLY B O 1
ATOM 4422 N N . ALA B 1 280 ? 21.707 36.895 90.006 1.00 43.93 301 ALA B N 1
ATOM 4423 C CA . ALA B 1 280 ? 21.636 37.557 91.282 1.00 44.95 301 ALA B CA 1
ATOM 4424 C C . ALA B 1 280 ? 22.171 38.962 91.174 1.00 38.84 301 ALA B C 1
ATOM 4425 O O . ALA B 1 280 ? 23.320 39.194 90.703 1.00 43.49 301 ALA B O 1
ATOM 4427 N N . TRP B 1 281 ? 21.373 39.937 91.542 1.00 42.63 302 TRP B N 1
ATOM 4428 C CA . TRP B 1 281 ? 21.899 41.299 91.770 1.00 42.56 302 TRP B CA 1
ATOM 4429 C C . TRP B 1 281 ? 22.570 41.316 93.115 1.00 45.24 302 TRP B C 1
ATOM 4430 O O . TRP B 1 281 ? 22.010 40.827 94.067 1.00 49.29 302 TRP B O 1
ATOM 4441 N N . VAL B 1 282 ? 23.737 41.942 93.198 1.00 41.14 303 VAL B N 1
ATOM 4442 C CA . VAL B 1 282 ? 24.579 41.912 94.402 1.00 41.44 303 VAL B CA 1
ATOM 4443 C C . VAL B 1 282 ? 24.980 43.330 94.753 1.00 48.53 303 VAL B C 1
ATOM 4444 O O . VAL B 1 282 ? 25.231 44.144 93.868 1.00 41.23 303 VAL B O 1
ATOM 4448 N N . GLU B 1 283 ? 25.067 43.615 96.059 1.00 44.28 304 GLU B N 1
ATOM 4449 C CA . GLU B 1 283 ? 25.736 44.837 96.545 1.00 45.05 304 GLU B CA 1
ATOM 4450 C C . GLU B 1 283 ? 26.682 44.445 97.656 1.00 43.35 304 GLU B C 1
ATOM 4451 O O . GLU B 1 283 ? 26.276 43.727 98.567 1.00 42.32 304 GLU B O 1
ATOM 4457 N N . THR B 1 284 ? 27.939 44.882 97.573 1.00 47.10 305 THR B N 1
ATOM 4458 C CA . THR B 1 284 ? 28.942 44.444 98.536 1.00 46.85 305 THR B CA 1
ATOM 4459 C C . THR B 1 284 ? 28.682 45.110 99.860 1.00 53.19 305 THR B C 1
ATOM 4460 O O . THR B 1 284 ? 28.002 46.171 99.923 1.00 45.89 305 THR B O 1
ATOM 4464 N N . ALA B 1 285 ? 29.236 44.510 100.922 1.00 52.35 306 ALA B N 1
ATOM 4465 C CA . ALA B 1 285 ? 28.900 44.887 102.294 1.00 60.16 306 ALA B CA 1
ATOM 4466 C C . ALA B 1 285 ? 28.957 46.405 102.541 1.00 62.35 306 ALA B C 1
ATOM 4467 O O . ALA B 1 285 ? 28.082 46.973 103.181 1.00 74.11 306 ALA B O 1
ATOM 4469 N N . ASP B 1 286 ? 29.984 47.034 102.014 1.00 60.40 307 ASP B N 1
ATOM 4470 C CA . ASP B 1 286 ? 30.247 48.448 102.249 1.00 65.58 307 ASP B CA 1
ATOM 4471 C C . ASP B 1 286 ? 29.522 49.366 101.261 1.00 66.35 307 ASP B C 1
ATOM 4472 O O . ASP B 1 286 ? 29.687 50.571 101.323 1.00 63.94 307 ASP B O 1
ATOM 4477 N N . GLY B 1 287 ? 28.750 48.812 100.327 1.00 57.56 308 GLY B N 1
ATOM 4478 C CA . GLY B 1 287 ? 28.049 49.613 99.298 1.00 53.70 308 GLY B CA 1
ATOM 4479 C C . GLY B 1 287 ? 28.952 50.086 98.160 1.00 51.41 308 GLY B C 1
ATOM 4480 O O . GLY B 1 287 ? 28.514 50.801 97.268 1.00 49.82 308 GLY B O 1
ATOM 4481 N N . LYS B 1 288 ? 30.204 49.638 98.162 1.00 45.95 309 LYS B N 1
ATOM 4482 C CA . LYS B 1 288 ? 31.191 50.100 97.206 1.00 51.62 309 LYS B CA 1
ATOM 4483 C C . LYS B 1 288 ? 30.891 49.646 95.783 1.00 47.41 309 LYS B C 1
ATOM 4484 O O . LYS B 1 288 ? 31.029 50.430 94.839 1.00 46.63 309 LYS B O 1
ATOM 4490 N N . TYR B 1 289 ? 30.464 48.402 95.621 1.00 41.49 310 TYR B N 1
ATOM 4491 C CA . TYR B 1 289 ? 30.184 47.860 94.293 1.00 43.55 310 TYR B CA 1
ATOM 4492 C C . TYR B 1 289 ? 28.797 47.199 94.268 1.00 41.93 310 TYR B C 1
ATOM 4493 O O . TYR B 1 289 ? 28.344 46.637 95.276 1.00 40.76 310 TYR B O 1
ATOM 4502 N N . ARG B 1 290 ? 28.149 47.288 93.103 1.00 37.77 311 ARG B N 1
ATOM 4503 C CA . ARG B 1 290 ? 27.036 46.451 92.756 1.00 39.05 311 ARG B CA 1
ATOM 4504 C C . ARG B 1 290 ? 27.419 45.581 91.597 1.00 45.14 311 ARG B C 1
ATOM 4505 O O . ARG B 1 290 ? 28.317 45.928 90.834 1.00 42.54 311 ARG B O 1
ATOM 4513 N N . ALA B 1 291 ? 26.773 44.434 91.465 1.00 42.69 312 ALA B N 1
ATOM 4514 C CA . ALA B 1 291 ? 27.136 43.523 90.368 1.00 39.57 312 ALA B CA 1
ATOM 4515 C C . ALA B 1 291 ? 25.901 42.731 89.984 1.00 43.57 312 ALA B C 1
ATOM 4516 O O . ALA B 1 291 ? 24.925 42.652 90.757 1.00 40.93 312 ALA B O 1
ATOM 4518 N N . TYR B 1 292 ? 25.956 42.122 88.810 1.00 41.25 313 TYR B N 1
ATOM 4519 C CA . TYR B 1 292 ? 24.949 41.170 88.383 1.00 37.26 313 TYR B CA 1
ATOM 4520 C C . TYR B 1 292 ? 25.713 39.926 87.991 1.00 34.89 313 TYR B C 1
ATOM 4521 O O . TYR B 1 292 ? 26.594 39.973 87.094 1.00 38.65 313 TYR B O 1
ATOM 4530 N N . VAL B 1 293 ? 25.402 38.821 88.655 1.00 36.31 314 VAL B N 1
ATOM 4531 C CA . VAL B 1 293 ? 26.000 37.514 88.400 1.00 40.31 314 VAL B CA 1
ATOM 4532 C C . VAL B 1 293 ? 24.993 36.662 87.600 1.00 48.42 314 VAL B C 1
ATOM 4533 O O . VAL B 1 293 ? 23.854 36.494 88.017 1.00 45.77 314 VAL B O 1
ATOM 4537 N N . TYR B 1 294 ? 25.385 36.212 86.406 1.00 47.00 315 TYR B N 1
ATOM 4538 C CA . TYR B 1 294 ? 24.484 35.463 85.515 1.00 41.09 315 TYR B CA 1
ATOM 4539 C C . TYR B 1 294 ? 24.986 34.048 85.456 1.00 46.29 315 TYR B C 1
ATOM 4540 O O . TYR B 1 294 ? 26.171 33.838 85.286 1.00 49.75 315 TYR B O 1
ATOM 4549 N N . ILE B 1 295 ? 24.100 33.082 85.617 1.00 44.67 316 ILE B N 1
ATOM 4550 C CA . ILE B 1 295 ? 24.458 31.662 85.538 1.00 43.77 316 ILE B CA 1
ATOM 4551 C C . ILE B 1 295 ? 24.306 31.186 84.101 1.00 44.81 316 ILE B C 1
ATOM 4552 O O . ILE B 1 295 ? 23.199 30.934 83.643 1.00 53.87 316 ILE B O 1
ATOM 4557 N N . ASN B 1 296 ? 25.407 31.087 83.364 1.00 40.41 317 ASN B N 1
ATOM 4558 C CA . ASN B 1 296 ? 25.380 30.650 81.970 1.00 45.73 317 ASN B CA 1
ATOM 4559 C C . ASN B 1 296 ? 24.985 29.171 81.838 1.00 51.18 317 ASN B C 1
ATOM 4560 O O . ASN B 1 296 ? 24.228 28.809 80.941 1.00 54.92 317 ASN B O 1
ATOM 4565 N N . LYS B 1 297 ? 25.460 28.344 82.770 1.00 49.66 318 LYS B N 1
ATOM 4566 C CA . LYS B 1 297 ? 25.305 26.862 82.731 1.00 54.60 318 LYS B CA 1
ATOM 4567 C C . LYS B 1 297 ? 25.485 26.329 84.137 1.00 51.71 318 LYS B C 1
ATOM 4568 O O . LYS B 1 297 ? 26.205 26.955 84.923 1.00 58.70 318 LYS B O 1
ATOM 4574 N N . ALA B 1 298 ? 24.841 25.217 84.483 1.00 48.90 319 ALA B N 1
ATOM 4575 C CA . ALA B 1 298 ? 25.034 24.634 85.799 1.00 52.94 319 ALA B CA 1
ATOM 4576 C C . ALA B 1 298 ? 24.750 23.143 85.751 1.00 61.55 319 ALA B C 1
ATOM 4577 O O . ALA B 1 298 ? 23.696 22.749 85.305 1.00 72.94 319 ALA B O 1
ATOM 4579 N N . SER B 1 299 ? 25.706 22.334 86.189 1.00 64.61 320 SER B N 1
ATOM 4580 C CA . SER B 1 299 ? 25.546 20.873 86.351 1.00 66.79 320 SER B CA 1
ATOM 4581 C C . SER B 1 299 ? 25.981 20.544 87.770 1.00 68.01 320 SER B C 1
ATOM 4582 O O . SER B 1 299 ? 26.502 21.416 88.453 1.00 61.74 320 SER B O 1
ATOM 4585 N N . ALA B 1 300 ? 25.810 19.301 88.219 1.00 69.99 321 ALA B N 1
ATOM 4586 C CA . ALA B 1 300 ? 26.249 18.909 89.552 1.00 66.11 321 ALA B CA 1
ATOM 4587 C C . ALA B 1 300 ? 27.708 19.280 89.799 1.00 66.52 321 ALA B C 1
ATOM 4588 O O . ALA B 1 300 ? 28.053 19.680 90.890 1.00 76.80 321 ALA B O 1
ATOM 4590 N N . SER B 1 301 ? 28.550 19.178 88.787 1.00 63.68 322 SER B N 1
ATOM 4591 C CA . SER B 1 301 ? 29.990 19.280 88.999 1.00 79.08 322 SER B CA 1
ATOM 4592 C C . SER B 1 301 ? 30.627 20.629 88.597 1.00 74.54 322 SER B C 1
ATOM 4593 O O . SER B 1 301 ? 31.794 20.861 88.864 1.00 72.61 322 SER B O 1
ATOM 4596 N N . GLU B 1 302 ? 29.878 21.509 8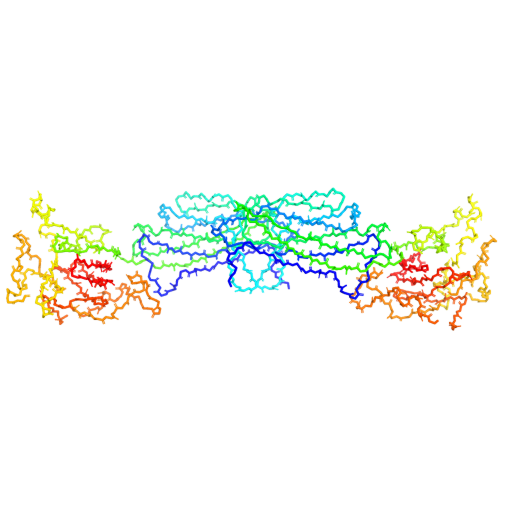7.949 1.00 73.95 323 GLU B N 1
ATOM 4597 C CA . GLU B 1 302 ? 30.405 22.807 87.564 1.00 66.19 323 GLU B CA 1
ATOM 4598 C C . GLU B 1 302 ? 29.294 23.846 87.300 1.00 60.14 323 GLU B C 1
ATOM 4599 O O . GLU B 1 302 ? 28.282 23.553 86.684 1.00 61.21 323 GLU B O 1
ATOM 4605 N N . VAL B 1 303 ? 29.547 25.084 87.663 1.00 55.30 324 VAL B N 1
ATOM 4606 C CA . VAL B 1 303 ? 28.740 26.203 87.225 1.00 49.13 324 VAL B CA 1
ATOM 4607 C C . VAL B 1 303 ? 29.582 27.146 86.444 1.00 49.61 324 VAL B C 1
ATOM 4608 O O . VAL B 1 303 ? 30.720 27.385 86.790 1.00 61.07 324 VAL B O 1
ATOM 4612 N N . THR B 1 304 ? 29.046 27.723 85.388 1.00 52.04 325 THR B N 1
ATOM 4613 C CA . THR B 1 304 ? 29.699 28.807 84.690 1.00 48.62 325 THR B CA 1
ATOM 4614 C C . THR B 1 304 ? 28.952 30.141 84.928 1.00 52.04 325 THR B C 1
ATOM 4615 O O . THR B 1 304 ? 27.746 30.210 84.696 1.00 48.06 325 THR B O 1
ATOM 4619 N N . VAL B 1 305 ? 29.676 31.191 85.340 1.00 44.13 326 VAL B N 1
ATOM 4620 C CA . VAL B 1 305 ? 29.072 32.499 85.612 1.00 44.60 326 VAL B CA 1
ATOM 4621 C C . VAL B 1 305 ? 29.727 33.560 84.753 1.00 46.97 326 VAL B C 1
ATOM 4622 O O . VAL B 1 305 ? 30.863 33.402 84.337 1.00 49.61 326 VAL B O 1
ATOM 4626 N N . SER B 1 306 ? 28.984 34.613 84.483 1.00 41.91 327 SER B N 1
ATOM 4627 C CA . SER B 1 306 ? 29.473 35.836 83.881 1.00 48.06 327 SER B CA 1
ATOM 4628 C C . SER B 1 306 ? 28.941 37.027 84.697 1.00 46.34 327 SER B C 1
ATOM 4629 O O . SER B 1 306 ? 27.825 36.990 85.164 1.00 41.68 327 SER B O 1
ATOM 4632 N N . VAL B 1 307 ? 29.722 38.085 84.848 1.00 43.73 328 VAL B N 1
ATOM 4633 C CA . VAL B 1 307 ? 29.409 39.166 85.825 1.00 38.71 328 VAL B CA 1
ATOM 4634 C C . VAL B 1 307 ? 29.679 40.511 85.215 1.00 37.55 328 VAL B C 1
ATOM 4635 O O . VAL B 1 307 ? 30.702 40.694 84.558 1.00 41.09 328 VAL B O 1
ATOM 4639 N N . LYS B 1 308 ? 28.733 41.429 85.371 1.00 40.97 329 LYS B N 1
ATOM 4640 C CA . LYS B 1 308 ? 28.948 42.848 85.215 1.00 43.59 329 LYS B CA 1
ATOM 4641 C C . LYS B 1 308 ? 29.037 43.451 86.596 1.00 44.34 329 LYS B C 1
ATOM 4642 O O . LYS B 1 308 ? 28.282 43.060 87.492 1.00 42.47 329 LYS B O 1
ATOM 4648 N N . ARG B 1 309 ? 30.005 44.345 86.787 1.00 35.96 330 ARG B N 1
ATOM 4649 C CA . ARG B 1 309 ? 30.175 45.064 88.105 1.00 38.78 330 ARG B CA 1
ATOM 4650 C C . ARG B 1 309 ? 30.234 46.563 87.871 1.00 41.68 330 ARG B C 1
ATOM 4651 O O . ARG B 1 309 ? 30.764 47.018 86.853 1.00 42.04 330 ARG B O 1
ATOM 4659 N N . TYR B 1 310 ? 29.680 47.339 88.804 1.00 40.48 331 TYR B N 1
ATOM 4660 C CA . TYR B 1 310 ? 29.622 48.783 88.697 1.00 35.24 331 TYR B CA 1
ATOM 4661 C C . TYR B 1 310 ? 30.002 49.372 90.070 1.00 47.07 331 TYR B C 1
ATOM 4662 O O . TYR B 1 310 ? 29.426 49.002 91.094 1.00 42.08 331 TYR B O 1
ATOM 4671 N N . LYS B 1 311 ? 30.982 50.257 90.067 1.00 40.45 332 LYS B N 1
ATOM 4672 C CA . LYS B 1 311 ? 31.423 50.953 91.260 1.00 47.32 332 LYS B CA 1
ATOM 4673 C C . LYS B 1 311 ? 30.541 52.147 91.548 1.00 52.71 332 LYS B C 1
ATOM 4674 O O . LYS B 1 311 ? 30.456 53.099 90.752 1.00 51.56 332 LYS B O 1
#

Solvent-accessible surface area: 27815 Å² total

B-factor: mean 51.47, std 13.88, range [28.09, 157.07]

Radius of gyration: 39.8 Å; Cα contacts (8 Å, |Δi|>4): 1502; chains: 2; bounding box: 37×55×127 Å

Foldseek 3Di:
DAAADDKDKDFPPDPVAAAEAQFKGKMKIKFGPQVLFFWFKKKKFKPFFFDPPWFKDQWFWDADPVRDTDTDRQWDTWDGDGRMIMITGPHGDGIGIIMTIGRHHPVLEQHWMKMKMKTATPNGDMYIDIDDRDTHHHAWAWDKDFQFQDFWFCPDPRYNIHGAGPVNCVVPVQCLLRGAWWDADPPQFFGIKIAAQPDDPVSHPDDRDPNRHKQKKFKDADQCACVHAVDDDPHHDGPVCQVPPDPPIDRMDGDDAARMKDWIAIRVNPKIKIWHFNGDDSGITIIGMDMHD/DPDQADDKDKDFPPDPQAAAEAQFKTKMKIKFHPVVLFFWFKKKKFKPFFFDPPWFKDQWFWDADPVRHTDTDRQWDTWDDDTRMIMITGPHGDGIGIIMTIGRHHPVLAQHWMKMKMKTATPNRDIYIDIDDRDTHANAWAWDKDFQFQHFWFCPDPRYNIDGDGPVNCVVPVQCLLRGAWWDADPPQQFGTKIAADPRDPVSHPDDRRPNRHKQKKAKDAQQDACVHAVDPPHGHDGQVCQVPDDPPIDRMDGNDAARMKDWIAIRVNPKIKIWHFNGDDNGITIIGMDMHD